Protein AF-0000000080277873 (afdb_homodimer)

Organism: Amycolatopsis orientalis (NCBI:txid31958)

Structure (mmCIF, N/CA/C/O backbone):
data_AF-0000000080277873-model_v1
#
loop_
_entity.id
_entity.type
_entity.pdbx_description
1 polymer 'TetR family transcriptional regulator'
#
loop_
_atom_site.group_PDB
_atom_site.id
_atom_site.type_symbol
_atom_site.label_atom_id
_atom_site.label_alt_id
_atom_site.label_comp_id
_atom_site.label_asym_id
_atom_site.label_entity_id
_atom_site.label_seq_id
_atom_site.pdbx_PDB_ins_code
_atom_site.Cartn_x
_atom_site.Cartn_y
_atom_site.Cartn_z
_atom_site.occupancy
_atom_site.B_iso_or_equiv
_atom_site.auth_seq_id
_atom_site.auth_comp_id
_atom_site.auth_asym_id
_atom_site.auth_atom_id
_atom_site.pdbx_PDB_model_num
ATOM 1 N N . MET A 1 1 ? 11.258 -14.648 -28.703 1 49.84 1 MET A N 1
ATOM 2 C CA . MET A 1 1 ? 12.133 -15.625 -28.062 1 49.84 1 MET A CA 1
ATOM 3 C C . MET A 1 1 ? 13.312 -15.969 -28.969 1 49.84 1 MET A C 1
ATOM 5 O O . MET A 1 1 ? 13.133 -16.203 -30.156 1 49.84 1 MET A O 1
ATOM 9 N N . THR A 1 2 ? 14.406 -15.578 -28.469 1 52.94 2 THR A N 1
ATOM 10 C CA . THR A 1 2 ? 15.547 -15.867 -29.344 1 52.94 2 THR A CA 1
ATOM 11 C C . THR A 1 2 ? 15.602 -17.359 -29.688 1 52.94 2 THR A C 1
ATOM 13 O O . THR A 1 2 ? 15.039 -18.188 -28.953 1 52.94 2 THR A O 1
ATOM 16 N N . ALA A 1 3 ? 15.961 -17.734 -30.797 1 58.53 3 ALA A N 1
ATOM 17 C CA . ALA A 1 3 ? 16.141 -19.078 -31.359 1 58.53 3 ALA A CA 1
ATOM 18 C C . ALA A 1 3 ? 16.703 -20.031 -30.312 1 58.53 3 ALA A C 1
ATOM 20 O O . ALA A 1 3 ? 16.281 -21.188 -30.25 1 58.53 3 ALA A O 1
ATOM 21 N N . ALA A 1 4 ? 17.625 -19.688 -29.641 1 56.22 4 ALA A N 1
ATOM 22 C CA . ALA A 1 4 ? 18.297 -20.562 -28.688 1 56.22 4 ALA A CA 1
ATOM 23 C C . ALA A 1 4 ? 17.344 -21.016 -27.578 1 56.22 4 ALA A C 1
ATOM 25 O O . ALA A 1 4 ? 17.469 -22.125 -27.047 1 56.22 4 ALA A O 1
ATOM 26 N N . ALA A 1 5 ? 16.203 -20.266 -27.281 1 61.97 5 ALA A N 1
ATOM 27 C CA . ALA A 1 5 ? 15.266 -20.641 -26.219 1 61.97 5 ALA A CA 1
ATOM 28 C C . ALA A 1 5 ? 14.352 -21.781 -26.672 1 61.97 5 ALA A C 1
ATOM 30 O O . ALA A 1 5 ? 13.625 -22.359 -25.859 1 61.97 5 ALA A O 1
ATOM 31 N N . THR A 1 6 ? 14.672 -22.219 -27.953 1 75.81 6 THR A N 1
ATOM 32 C CA . THR A 1 6 ? 13.719 -23.188 -28.453 1 75.81 6 THR A CA 1
ATOM 33 C C . THR A 1 6 ? 14.234 -24.609 -28.25 1 75.81 6 THR A C 1
ATOM 35 O O . THR A 1 6 ? 13.484 -25.578 -28.391 1 75.81 6 THR A O 1
ATOM 38 N N . THR A 1 7 ? 15.469 -24.719 -27.828 1 85.75 7 THR A N 1
ATOM 39 C CA . THR A 1 7 ? 15.984 -26.031 -27.469 1 85.75 7 THR A CA 1
ATOM 40 C C . THR A 1 7 ? 15.633 -26.391 -26.031 1 85.75 7 THR A C 1
ATOM 42 O O . THR A 1 7 ? 15.414 -25.5 -25.203 1 85.75 7 THR A O 1
ATOM 45 N N . PRO A 1 8 ? 15.484 -27.656 -25.75 1 88.44 8 PRO A N 1
ATOM 46 C CA . PRO A 1 8 ? 15.195 -28.062 -24.375 1 88.44 8 PRO A CA 1
ATOM 47 C C . PRO A 1 8 ? 16.203 -27.5 -23.375 1 88.44 8 PRO A C 1
ATOM 49 O O . PRO A 1 8 ? 15.82 -27.094 -22.266 1 88.44 8 PRO A O 1
ATOM 52 N N . LYS A 1 9 ? 17.438 -27.562 -23.703 1 87.5 9 LYS A N 1
ATOM 53 C CA . LYS A 1 9 ? 18.484 -27 -22.844 1 87.5 9 LYS A CA 1
ATOM 54 C C . LYS A 1 9 ? 18.281 -25.5 -22.641 1 87.5 9 LYS A C 1
ATOM 56 O O . LYS A 1 9 ? 18.438 -25 -21.531 1 87.5 9 LYS A O 1
ATOM 61 N N . GLY A 1 10 ? 18.016 -24.828 -23.688 1 89 10 GLY A N 1
ATOM 62 C CA . GLY A 1 10 ? 17.766 -23.391 -23.625 1 89 10 GLY A CA 1
ATOM 63 C C . GLY A 1 10 ? 16.578 -23.016 -22.766 1 89 10 GLY A C 1
ATOM 64 O O . GLY A 1 10 ? 16.641 -22.062 -22 1 89 10 GLY A O 1
ATOM 65 N N . GLU A 1 11 ? 15.578 -23.844 -22.938 1 90.5 11 GLU A N 1
ATOM 66 C CA . GLU A 1 11 ? 14.375 -23.625 -22.141 1 90.5 11 GLU A CA 1
ATOM 67 C C . GLU A 1 11 ? 14.656 -23.812 -20.656 1 90.5 11 GLU A C 1
ATOM 69 O O . GLU A 1 11 ? 14.125 -23.094 -19.812 1 90.5 11 GLU A O 1
ATOM 74 N N . ARG A 1 12 ? 15.422 -24.75 -20.375 1 92.81 12 ARG A N 1
ATOM 75 C CA . ARG A 1 12 ? 15.797 -25.016 -18.984 1 92.81 12 ARG A CA 1
ATOM 76 C C . ARG A 1 12 ? 16.594 -23.859 -18.391 1 92.81 12 ARG A C 1
ATOM 78 O O . ARG A 1 12 ? 16.328 -23.438 -17.266 1 92.81 12 ARG A O 1
ATOM 85 N N . ARG A 1 13 ? 17.5 -23.328 -19.172 1 93.56 13 ARG A N 1
ATOM 86 C CA . ARG A 1 13 ? 18.328 -22.219 -18.719 1 93.56 13 ARG A CA 1
ATOM 87 C C . ARG A 1 13 ? 17.484 -20.953 -18.5 1 93.56 13 ARG A C 1
ATOM 89 O O . ARG A 1 13 ? 17.672 -20.25 -17.516 1 93.56 13 ARG A O 1
ATOM 96 N N . ARG A 1 14 ? 16.656 -20.734 -19.438 1 96.62 14 ARG A N 1
ATOM 97 C CA . ARG A 1 14 ? 15.766 -19.594 -19.297 1 96.62 14 ARG A CA 1
ATOM 98 C C . ARG A 1 14 ? 14.906 -19.734 -18.047 1 96.62 14 ARG A C 1
ATOM 100 O O . ARG A 1 14 ? 14.711 -18.75 -17.312 1 96.62 14 ARG A O 1
ATOM 107 N N . ALA A 1 15 ? 14.43 -20.953 -17.812 1 96.94 15 ALA A N 1
ATOM 108 C CA . ALA A 1 15 ? 13.594 -21.203 -16.641 1 96.94 15 ALA A CA 1
ATOM 109 C C . ALA A 1 15 ? 14.375 -20.984 -15.352 1 96.94 15 ALA A C 1
ATOM 111 O O . ALA A 1 15 ? 13.828 -20.484 -14.367 1 96.94 15 ALA A O 1
ATOM 112 N N . GLU A 1 16 ? 15.602 -21.359 -15.328 1 97.44 16 GLU A N 1
ATOM 113 C CA . GLU A 1 16 ? 16.453 -21.156 -14.164 1 97.44 16 GLU A CA 1
ATOM 114 C C . GLU A 1 16 ? 16.609 -19.656 -13.867 1 97.44 16 GLU A C 1
ATOM 116 O O . GLU A 1 16 ? 16.578 -19.25 -12.703 1 97.44 16 GLU A O 1
ATOM 121 N N . LEU A 1 17 ? 16.75 -18.859 -14.914 1 98.12 17 LEU A N 1
ATOM 122 C CA . LEU A 1 17 ? 16.875 -17.406 -14.75 1 98.12 17 LEU A CA 1
ATOM 123 C C . LEU A 1 17 ? 15.578 -16.812 -14.219 1 98.12 17 LEU A C 1
ATOM 125 O O . LEU A 1 17 ? 15.602 -15.969 -13.32 1 98.12 17 LEU A O 1
ATOM 129 N N . VAL A 1 18 ? 14.477 -17.281 -14.727 1 98.5 18 VAL A N 1
ATOM 130 C CA . VAL A 1 18 ? 13.172 -16.797 -14.305 1 98.5 18 VAL A CA 1
ATOM 131 C C . VAL A 1 18 ? 12.938 -17.141 -12.836 1 98.5 18 VAL A C 1
ATOM 133 O O . VAL A 1 18 ? 12.484 -16.312 -12.055 1 98.5 18 VAL A O 1
ATOM 136 N N . GLU A 1 19 ? 13.281 -18.344 -12.438 1 98.44 19 GLU A N 1
ATOM 137 C CA . GLU A 1 19 ? 13.125 -18.781 -11.055 1 98.44 19 GLU A CA 1
ATOM 138 C C . GLU A 1 19 ? 13.992 -17.953 -10.117 1 98.44 19 GLU A C 1
ATOM 140 O O . GLU A 1 19 ? 13.555 -17.578 -9.023 1 98.44 19 GLU A O 1
ATOM 145 N N . ALA A 1 20 ? 15.172 -17.719 -10.539 1 98.69 20 ALA A N 1
ATOM 146 C CA . ALA A 1 20 ? 16.078 -16.875 -9.758 1 98.69 20 ALA A CA 1
ATOM 147 C C . ALA A 1 20 ? 15.531 -15.469 -9.594 1 98.69 20 ALA A C 1
ATOM 149 O O . ALA A 1 20 ? 15.523 -14.922 -8.484 1 98.69 20 ALA A O 1
ATOM 150 N N . ALA A 1 21 ? 15.078 -14.906 -10.695 1 98.75 21 ALA A N 1
ATOM 151 C CA . ALA A 1 21 ? 14.5 -13.562 -10.664 1 98.75 21 ALA A CA 1
ATOM 152 C C . ALA A 1 21 ? 13.273 -13.5 -9.766 1 98.75 21 ALA A C 1
ATOM 154 O O . ALA A 1 21 ? 13.102 -12.555 -8.992 1 98.75 21 ALA A O 1
ATOM 155 N N . ALA A 1 22 ? 12.445 -14.531 -9.844 1 98.5 22 ALA A N 1
ATOM 156 C CA . ALA A 1 22 ? 11.234 -14.602 -9.023 1 98.5 22 ALA A CA 1
ATOM 157 C C . ALA A 1 22 ? 11.578 -14.68 -7.543 1 98.5 22 ALA A C 1
ATOM 159 O O . ALA A 1 22 ? 10.922 -14.055 -6.711 1 98.5 22 ALA A O 1
ATOM 160 N N . SER A 1 23 ? 12.602 -15.438 -7.242 1 97.94 23 SER A N 1
ATOM 161 C CA . SER A 1 23 ? 13.047 -15.555 -5.855 1 97.94 23 SER A CA 1
ATOM 162 C C . SER A 1 23 ? 13.562 -14.219 -5.324 1 97.94 23 SER A C 1
ATOM 164 O O . SER A 1 23 ? 13.227 -13.82 -4.203 1 97.94 23 SER A O 1
ATOM 166 N N . LEU A 1 24 ? 14.336 -13.531 -6.125 1 98.25 24 LEU A N 1
ATOM 167 C CA . LEU A 1 24 ? 14.836 -12.219 -5.754 1 98.25 24 LEU A CA 1
ATOM 168 C C . LEU A 1 24 ? 13.688 -11.227 -5.57 1 98.25 24 LEU A C 1
ATOM 170 O O . LEU A 1 24 ? 13.688 -10.438 -4.621 1 98.25 24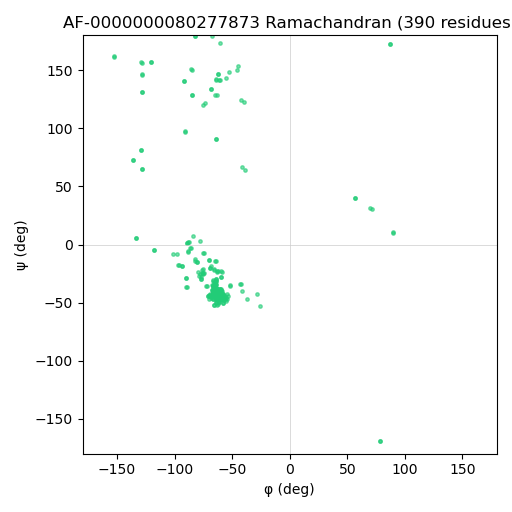 LEU A O 1
ATOM 174 N N . LEU A 1 25 ? 12.727 -11.297 -6.449 1 97.88 25 LEU A N 1
ATOM 175 C CA . LEU A 1 25 ? 11.539 -10.453 -6.363 1 97.88 25 LEU A CA 1
ATOM 176 C C . LEU A 1 25 ? 10.797 -10.688 -5.051 1 97.88 25 LEU A C 1
ATOM 178 O O . LEU A 1 25 ? 10.43 -9.727 -4.367 1 97.88 25 LEU A O 1
ATOM 182 N N . ALA A 1 26 ? 10.609 -11.891 -4.695 1 94.81 26 ALA A N 1
ATOM 183 C CA . ALA A 1 26 ? 9.883 -12.273 -3.486 1 94.81 26 ALA A CA 1
ATOM 184 C C . ALA A 1 26 ? 10.625 -11.82 -2.234 1 94.81 26 ALA A C 1
ATOM 186 O O . ALA A 1 26 ? 10.008 -11.43 -1.243 1 94.81 26 ALA A O 1
ATOM 187 N N . GLU A 1 27 ? 11.938 -11.797 -2.295 1 93.88 27 GLU A N 1
ATOM 188 C CA . GLU A 1 27 ? 12.773 -11.539 -1.125 1 93.88 27 GLU A CA 1
ATOM 189 C C . GLU A 1 27 ? 13.039 -10.039 -0.957 1 93.88 27 GLU A C 1
ATOM 191 O O . GLU A 1 27 ? 13.102 -9.539 0.167 1 93.88 27 GLU A O 1
ATOM 196 N N . GLY A 1 28 ? 13.188 -9.398 -2.121 1 93.75 28 GLY A N 1
ATOM 197 C CA . GLY A 1 28 ? 13.68 -8.039 -2.012 1 93.75 28 GLY A CA 1
ATOM 198 C C . GLY A 1 28 ? 12.898 -7.055 -2.865 1 93.75 28 GLY A C 1
ATOM 199 O O . GLY A 1 28 ? 13.242 -5.867 -2.924 1 93.75 28 GLY A O 1
ATOM 200 N N . GLY A 1 29 ? 11.898 -7.504 -3.449 1 95.75 29 GLY A N 1
ATOM 201 C CA . GLY A 1 29 ? 11.109 -6.609 -4.285 1 95.75 29 GLY A CA 1
ATOM 202 C C . GLY A 1 29 ? 11.742 -6.348 -5.641 1 95.75 29 GLY A C 1
ATOM 203 O O . GLY A 1 29 ? 12.719 -7.008 -6.012 1 95.75 29 GLY A O 1
ATOM 204 N N . PHE A 1 30 ? 11.219 -5.375 -6.402 1 96.81 30 PHE A N 1
ATOM 205 C CA . PHE A 1 30 ? 11.602 -5.109 -7.785 1 96.81 30 PHE A CA 1
ATOM 206 C C . PHE A 1 30 ? 13.047 -4.648 -7.871 1 96.81 30 PHE A C 1
ATOM 208 O O . PHE A 1 30 ? 13.75 -4.965 -8.836 1 96.81 30 PHE A O 1
ATOM 215 N N . ASP A 1 31 ? 13.492 -3.943 -6.844 1 94.19 31 ASP A N 1
ATOM 216 C CA . ASP A 1 31 ? 14.844 -3.393 -6.859 1 94.19 31 ASP A CA 1
ATOM 217 C C . ASP A 1 31 ? 15.891 -4.5 -6.758 1 94.19 31 ASP A C 1
ATOM 219 O O . ASP A 1 31 ? 17.047 -4.301 -7.117 1 94.19 31 ASP A O 1
ATOM 223 N N . ALA A 1 32 ? 15.508 -5.641 -6.285 1 96.81 32 ALA A N 1
ATOM 224 C CA . ALA A 1 32 ? 16.438 -6.762 -6.125 1 96.81 32 ALA A CA 1
ATOM 225 C C . ALA A 1 32 ? 16.656 -7.484 -7.449 1 96.81 32 ALA A C 1
ATOM 227 O O . ALA A 1 32 ? 17.578 -8.281 -7.582 1 96.81 32 ALA A O 1
ATOM 228 N N . VAL A 1 33 ? 15.805 -7.238 -8.406 1 97.75 33 VAL A N 1
ATOM 229 C CA . VAL A 1 33 ? 15.883 -7.938 -9.688 1 97.75 33 VAL A CA 1
ATOM 230 C C . VAL A 1 33 ? 16.75 -7.141 -10.656 1 97.75 33 VAL A C 1
ATOM 232 O O . VAL A 1 33 ? 16.297 -6.18 -11.273 1 97.75 33 VAL A O 1
ATOM 235 N N . ARG A 1 34 ? 17.969 -7.551 -10.719 1 97.38 34 ARG A N 1
ATOM 236 C CA . ARG A 1 34 ? 18.969 -7.027 -11.641 1 97.38 34 ARG A CA 1
ATOM 237 C C . ARG A 1 34 ? 19.656 -8.156 -12.406 1 97.38 34 ARG A C 1
ATOM 239 O O . ARG A 1 34 ? 19.734 -9.281 -11.906 1 97.38 34 ARG A O 1
ATOM 246 N N . HIS A 1 35 ? 20.188 -7.766 -13.562 1 97.06 35 HIS A N 1
ATOM 247 C CA . HIS A 1 35 ? 20.812 -8.797 -14.383 1 97.06 35 HIS A CA 1
ATOM 248 C C . HIS A 1 35 ? 21.922 -9.516 -13.617 1 97.06 35 HIS A C 1
ATOM 250 O O . HIS A 1 35 ? 21.953 -10.742 -13.578 1 97.06 35 HIS A O 1
ATOM 256 N N . ARG A 1 36 ? 22.734 -8.766 -12.977 1 97.31 36 ARG A N 1
ATOM 257 C CA . ARG A 1 36 ? 23.859 -9.352 -12.258 1 97.31 36 ARG A CA 1
ATOM 258 C C . ARG A 1 36 ? 23.375 -10.227 -11.102 1 97.31 36 ARG A C 1
ATOM 260 O O . ARG A 1 36 ? 23.859 -11.352 -10.93 1 97.31 36 ARG A O 1
ATOM 267 N N . ALA A 1 37 ? 22.438 -9.766 -10.352 1 98.12 37 ALA A N 1
ATOM 268 C CA . ALA A 1 37 ? 21.922 -10.5 -9.195 1 98.12 37 ALA A CA 1
ATOM 269 C C . ALA A 1 37 ? 21.234 -11.781 -9.633 1 98.12 37 ALA A C 1
ATOM 271 O O . ALA A 1 37 ? 21.375 -12.828 -8.984 1 98.12 37 ALA A O 1
ATOM 272 N N . VAL A 1 38 ? 20.516 -11.727 -10.727 1 98.56 38 VAL A N 1
ATOM 273 C CA . VAL A 1 38 ? 19.766 -12.875 -11.227 1 98.56 38 VAL A CA 1
ATOM 274 C C . VAL A 1 38 ? 20.734 -13.953 -11.719 1 98.56 38 VAL A C 1
ATOM 276 O O . VAL A 1 38 ? 20.594 -15.125 -11.383 1 98.56 38 VAL A O 1
ATOM 279 N N . ALA A 1 39 ? 21.734 -13.523 -12.492 1 98 39 ALA A N 1
ATOM 280 C CA . ALA A 1 39 ? 22.734 -14.461 -12.992 1 98 39 ALA A CA 1
ATOM 281 C C . ALA A 1 39 ? 23.453 -15.164 -11.844 1 98 39 ALA A C 1
ATOM 283 O O . ALA A 1 39 ? 23.609 -16.391 -11.859 1 98 39 ALA A O 1
ATOM 284 N N . GLU A 1 40 ? 23.812 -14.344 -10.852 1 98.12 40 GLU A N 1
ATOM 285 C CA . GLU A 1 40 ? 24.5 -14.883 -9.68 1 98.12 40 GLU A CA 1
ATOM 286 C C . GLU A 1 40 ? 23.625 -15.891 -8.938 1 98.12 40 GLU A C 1
ATOM 288 O O . GLU A 1 40 ? 24.094 -16.984 -8.594 1 98.12 40 GLU A O 1
ATOM 293 N N . ARG A 1 41 ? 22.391 -15.609 -8.742 1 98 41 ARG A N 1
ATOM 294 C CA . ARG A 1 41 ? 21.469 -16.484 -8.039 1 98 41 ARG A CA 1
ATOM 295 C C . ARG A 1 41 ? 21.234 -17.781 -8.82 1 98 41 ARG A C 1
ATOM 297 O O . ARG A 1 41 ? 21.078 -18.844 -8.234 1 98 41 ARG A O 1
ATOM 304 N N . ALA A 1 42 ? 21.234 -17.672 -10.141 1 97.88 42 ALA A N 1
ATOM 305 C CA . ALA A 1 42 ? 20.984 -18.812 -11.016 1 97.88 42 ALA A CA 1
ATOM 306 C C . ALA A 1 42 ? 22.234 -19.641 -11.211 1 97.88 42 ALA A C 1
ATOM 308 O O . ALA A 1 42 ? 22.172 -20.766 -11.734 1 97.88 42 ALA A O 1
ATOM 309 N N . GLY A 1 43 ? 23.391 -19.094 -10.828 1 97.5 43 GLY A N 1
ATOM 310 C CA . GLY A 1 43 ? 24.641 -19.781 -11.078 1 97.5 43 GLY A CA 1
ATOM 311 C C . GLY A 1 43 ? 25.031 -19.797 -12.547 1 97.5 43 GLY A C 1
ATOM 312 O O . GLY A 1 43 ? 25.578 -20.781 -13.039 1 97.5 43 GLY A O 1
ATOM 313 N N . LEU A 1 44 ? 24.656 -18.797 -13.25 1 97.25 44 LEU A N 1
ATOM 314 C CA . LEU A 1 44 ? 24.906 -18.688 -14.688 1 97.25 44 LEU A CA 1
ATOM 315 C C . LEU A 1 44 ? 25.734 -17.438 -15 1 97.25 44 LEU A C 1
ATOM 317 O O . LEU A 1 44 ? 25.766 -16.5 -14.203 1 97.25 44 LEU A O 1
ATOM 321 N N . PRO A 1 45 ? 26.422 -17.438 -16.141 1 95.5 45 PRO A N 1
ATOM 322 C CA . PRO A 1 45 ? 27.141 -16.234 -16.562 1 95.5 45 PRO A CA 1
ATOM 323 C C . PRO A 1 45 ? 26.219 -15.039 -16.812 1 95.5 45 PRO A C 1
ATOM 325 O O . PRO A 1 45 ? 25.078 -15.219 -17.25 1 95.5 45 PRO A O 1
ATOM 328 N N . LEU A 1 46 ? 26.734 -13.789 -16.516 1 95 46 LEU A N 1
ATOM 329 C CA . LEU A 1 46 ? 25.984 -12.555 -16.719 1 95 46 LEU A CA 1
ATOM 330 C C . LEU A 1 46 ? 25.438 -12.477 -18.141 1 95 46 LEU A C 1
ATOM 332 O O . LEU A 1 46 ? 24.312 -12.008 -18.359 1 95 46 LEU A O 1
ATOM 336 N N . ALA A 1 47 ? 26.172 -12.984 -19.125 1 94.25 47 ALA A N 1
ATOM 337 C CA . ALA A 1 47 ? 25.812 -12.938 -20.531 1 94.25 47 ALA A CA 1
ATOM 338 C C . ALA A 1 47 ? 24.516 -13.719 -20.797 1 94.25 47 ALA A C 1
ATOM 340 O O . ALA A 1 47 ? 23.797 -13.438 -21.75 1 94.25 47 ALA A O 1
ATOM 341 N N . SER A 1 48 ? 24.234 -14.672 -19.891 1 94 48 SER A N 1
ATOM 342 C CA . SER A 1 48 ? 23.031 -15.492 -20.047 1 94 48 SER A CA 1
ATOM 343 C C . SER A 1 48 ? 21.766 -14.641 -19.953 1 94 48 SER A C 1
ATOM 345 O O . SER A 1 48 ? 20.812 -14.859 -20.688 1 94 48 SER A O 1
ATOM 347 N N . THR A 1 49 ? 21.688 -13.672 -19.016 1 94.31 49 THR A N 1
ATOM 348 C CA . THR A 1 49 ? 20.5 -12.852 -18.844 1 94.31 49 THR A CA 1
ATOM 349 C C . THR A 1 49 ? 20.219 -12.023 -20.094 1 94.31 49 THR A C 1
ATOM 351 O O . THR A 1 49 ? 19.078 -11.93 -20.547 1 94.31 49 THR A O 1
ATOM 354 N N . THR A 1 50 ? 21.297 -11.508 -20.672 1 91.25 50 THR A N 1
ATOM 355 C CA . THR A 1 50 ? 21.125 -10.656 -21.844 1 91.25 50 THR A CA 1
ATOM 356 C C . THR A 1 50 ? 20.859 -11.5 -23.094 1 91.25 50 THR A C 1
ATOM 358 O O . THR A 1 50 ? 20.281 -11.016 -24.062 1 91.25 50 THR A O 1
ATOM 361 N N . TYR A 1 51 ? 21.344 -12.719 -23 1 94.12 51 TYR A N 1
ATOM 362 C CA . TYR A 1 51 ? 21.109 -13.633 -24.109 1 94.12 51 TYR A CA 1
ATOM 363 C C . TYR A 1 51 ? 19.641 -14.047 -24.172 1 94.12 51 TYR A C 1
ATOM 365 O O . TYR A 1 51 ? 19.031 -14.008 -25.25 1 94.12 51 TYR A O 1
ATOM 373 N N . TYR A 1 52 ? 19.062 -14.367 -23.062 1 95.81 52 TYR A N 1
ATOM 374 C CA . TYR A 1 52 ? 17.734 -14.969 -23.047 1 95.81 52 TYR A CA 1
ATOM 375 C C . TYR A 1 52 ? 16.656 -13.898 -22.891 1 95.81 52 TYR A C 1
ATOM 377 O O . TYR A 1 52 ? 15.477 -14.156 -23.156 1 95.81 52 TYR A O 1
ATOM 385 N N . PHE A 1 53 ? 17 -12.688 -22.422 1 96.75 53 PHE A N 1
ATOM 386 C CA . PHE A 1 53 ? 16.047 -11.594 -22.234 1 96.75 53 PHE A CA 1
ATOM 387 C C . PHE A 1 53 ? 16.547 -10.328 -22.922 1 96.75 53 PHE A C 1
ATOM 389 O O . PHE A 1 53 ? 17.641 -9.852 -22.641 1 96.75 53 PHE A O 1
ATOM 396 N N . ASP A 1 54 ? 15.633 -9.758 -23.672 1 94.75 54 ASP A N 1
ATOM 397 C CA . ASP A 1 54 ? 15.984 -8.594 -24.484 1 94.75 54 ASP A CA 1
ATOM 398 C C . ASP A 1 54 ? 16.094 -7.34 -23.609 1 94.75 54 ASP A C 1
ATOM 400 O O . ASP A 1 54 ? 16.734 -6.363 -24.016 1 94.75 54 ASP A O 1
ATOM 404 N N . SER A 1 55 ? 15.398 -7.395 -22.484 1 96.25 55 SER A N 1
ATOM 405 C CA . SER A 1 55 ? 15.398 -6.254 -21.578 1 96.25 55 SER A CA 1
ATOM 406 C C . SER A 1 55 ? 15.156 -6.691 -20.141 1 96.25 55 SER A C 1
ATOM 408 O O . SER A 1 55 ? 14.688 -7.801 -19.891 1 96.25 55 SER A O 1
ATOM 410 N N . LEU A 1 56 ? 15.508 -5.816 -19.266 1 96.75 56 LEU A N 1
ATOM 411 C CA . LEU A 1 56 ? 15.219 -6.09 -17.859 1 96.75 56 LEU A CA 1
ATOM 412 C C . LEU A 1 56 ? 13.719 -6.16 -17.609 1 96.75 56 LEU A C 1
ATOM 414 O O . LEU A 1 56 ? 13.25 -6.941 -16.781 1 96.75 56 LEU A O 1
ATOM 418 N N . GLU A 1 57 ? 12.906 -5.41 -18.422 1 97.69 57 GLU A N 1
ATOM 419 C CA . GLU A 1 57 ? 11.453 -5.43 -18.297 1 97.69 57 GLU A CA 1
ATOM 420 C C . GLU A 1 57 ? 10.891 -6.805 -18.641 1 97.69 57 GLU A C 1
ATOM 422 O O . GLU A 1 57 ? 9.961 -7.285 -17.984 1 97.69 57 GLU A O 1
ATOM 427 N N . GLU A 1 58 ? 11.469 -7.375 -19.594 1 97.69 58 GLU A N 1
ATOM 428 C CA . GLU A 1 58 ? 11.039 -8.719 -19.953 1 97.69 58 GLU A CA 1
ATOM 429 C C . GLU A 1 58 ? 11.352 -9.719 -18.844 1 97.69 58 GLU A C 1
ATOM 431 O O . GLU A 1 58 ? 10.523 -10.578 -18.531 1 97.69 58 GLU A O 1
ATOM 436 N N . LEU A 1 59 ? 12.539 -9.602 -18.312 1 98 59 LEU A N 1
ATOM 437 C CA . LEU A 1 59 ? 12.945 -10.484 -17.219 1 98 59 LEU A CA 1
ATOM 438 C C . LEU A 1 59 ? 12.047 -10.289 -16 1 98 59 LEU A C 1
ATOM 440 O O . LEU A 1 59 ? 11.594 -11.266 -15.398 1 98 59 LEU A O 1
ATOM 444 N N . VAL A 1 60 ? 11.734 -9.07 -15.664 1 98.38 60 VAL A N 1
ATOM 445 C CA . VAL A 1 60 ? 10.867 -8.75 -14.539 1 98.38 60 VAL A CA 1
ATOM 446 C C . VAL A 1 60 ? 9.469 -9.297 -14.789 1 98.38 60 VAL A C 1
ATOM 448 O O . VAL A 1 60 ? 8.859 -9.883 -13.891 1 98.38 60 VAL A O 1
ATOM 451 N N . THR A 1 61 ? 8.953 -9.094 -15.977 1 98.62 61 THR A N 1
ATOM 452 C CA . THR A 1 61 ? 7.637 -9.602 -16.328 1 98.62 61 THR A CA 1
ATOM 453 C C . THR A 1 61 ? 7.566 -11.117 -16.125 1 98.62 61 THR A C 1
ATOM 455 O O . THR A 1 61 ? 6.621 -11.625 -15.523 1 98.62 61 THR A O 1
ATOM 458 N N . ALA A 1 62 ? 8.578 -11.781 -16.562 1 98.38 62 ALA A N 1
ATOM 459 C CA . ALA A 1 62 ? 8.633 -13.234 -16.406 1 98.38 62 ALA A CA 1
ATOM 460 C C . ALA A 1 62 ? 8.703 -13.633 -14.938 1 98.38 62 ALA A C 1
ATOM 462 O O . ALA A 1 62 ? 8.094 -14.625 -14.531 1 98.38 62 ALA A O 1
ATOM 463 N N . ALA A 1 63 ? 9.445 -12.906 -14.156 1 98.56 63 ALA A N 1
ATOM 464 C CA . ALA A 1 63 ? 9.578 -13.172 -12.727 1 98.56 63 ALA A CA 1
ATOM 465 C C . ALA A 1 63 ? 8.242 -13.008 -12.016 1 98.56 63 ALA A C 1
ATOM 467 O O . ALA A 1 63 ? 7.852 -13.859 -11.211 1 98.56 63 ALA A O 1
ATOM 468 N N . VAL A 1 64 ? 7.531 -11.93 -12.289 1 98.56 64 VAL A N 1
ATOM 469 C CA . VAL A 1 64 ? 6.23 -11.664 -11.688 1 98.56 64 VAL A CA 1
ATOM 470 C C . VAL A 1 64 ? 5.25 -12.773 -12.07 1 98.56 64 VAL A C 1
ATOM 472 O O . VAL A 1 64 ? 4.531 -13.289 -11.211 1 98.56 64 VAL A O 1
ATOM 475 N N . GLU A 1 65 ? 5.277 -13.102 -13.336 1 98.62 65 GLU A N 1
ATOM 476 C CA . GLU A 1 65 ? 4.383 -14.148 -13.82 1 98.62 65 GLU A CA 1
ATOM 477 C C . GLU A 1 65 ? 4.645 -15.477 -13.109 1 98.62 65 GLU A C 1
ATOM 479 O O . GLU A 1 65 ? 3.713 -16.141 -12.648 1 98.62 65 GLU A O 1
ATOM 484 N N . HIS A 1 66 ? 5.879 -15.805 -13.023 1 98.44 66 HIS A N 1
ATOM 485 C CA . HIS A 1 66 ? 6.262 -17.062 -12.375 1 98.44 66 HIS A CA 1
ATOM 486 C C . HIS A 1 66 ? 5.855 -17.062 -10.906 1 98.44 66 HIS A C 1
ATOM 488 O O . HIS A 1 66 ? 5.234 -18.016 -10.43 1 98.44 66 HIS A O 1
ATOM 494 N N . HIS A 1 67 ? 6.23 -16.031 -10.219 1 97.44 67 HIS A N 1
ATOM 495 C CA . HIS A 1 67 ? 5.922 -15.914 -8.805 1 97.44 67 HIS A CA 1
ATOM 496 C C . HIS A 1 67 ? 4.418 -15.992 -8.555 1 97.44 67 HIS A C 1
ATOM 498 O O . HIS A 1 67 ? 3.967 -16.734 -7.684 1 97.44 67 HIS A O 1
ATOM 504 N N . SER A 1 68 ? 3.615 -15.25 -9.312 1 97.44 68 SER A N 1
ATOM 505 C CA . SER A 1 68 ? 2.166 -15.188 -9.148 1 97.44 68 SER A CA 1
ATOM 506 C C . SER A 1 68 ? 1.514 -16.516 -9.508 1 97.44 68 SER A C 1
ATOM 508 O O . SER A 1 68 ? 0.587 -16.969 -8.82 1 97.44 68 SER A O 1
ATOM 510 N N . ASN A 1 69 ? 2.035 -17.141 -10.562 1 97.38 69 ASN A N 1
ATOM 511 C CA . ASN A 1 69 ? 1.489 -18.438 -10.961 1 97.38 69 ASN A CA 1
ATOM 512 C C . ASN A 1 69 ? 1.719 -19.5 -9.883 1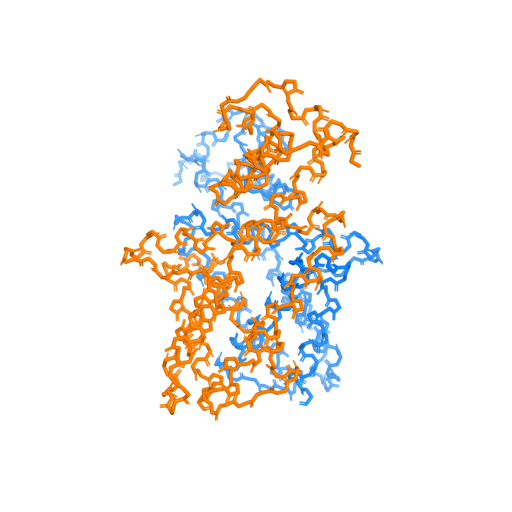 97.38 69 ASN A C 1
ATOM 514 O O . ASN A 1 69 ? 0.865 -20.359 -9.664 1 97.38 69 ASN A O 1
ATOM 518 N N . GLN A 1 70 ? 2.855 -19.438 -9.258 1 96.06 70 GLN A N 1
ATOM 519 C CA . GLN A 1 70 ? 3.117 -20.359 -8.156 1 96.06 70 GLN A CA 1
ATOM 520 C C . GLN A 1 70 ? 2.123 -20.141 -7.016 1 96.06 70 GLN A C 1
ATOM 522 O O . GLN A 1 70 ? 1.62 -21.109 -6.441 1 96.06 70 GLN A O 1
ATOM 527 N N . GLU A 1 71 ? 1.834 -18.953 -6.684 1 94.06 71 GLU A N 1
ATOM 528 C CA . GLU A 1 71 ? 0.874 -18.641 -5.629 1 94.06 71 GLU A CA 1
ATOM 529 C C . GLU A 1 71 ? -0.529 -19.109 -6.004 1 94.06 71 GLU A C 1
ATOM 531 O O . GLU A 1 71 ? -1.238 -19.688 -5.176 1 94.06 71 GLU A O 1
ATOM 536 N N . LEU A 1 72 ? -0.897 -18.875 -7.266 1 95.69 72 LEU A N 1
ATOM 537 C CA . LEU A 1 72 ? -2.209 -19.297 -7.742 1 95.69 72 LEU A CA 1
ATOM 538 C C . LEU A 1 72 ? -2.342 -20.812 -7.699 1 95.69 72 LEU A C 1
ATOM 540 O O . LEU A 1 72 ? -3.381 -21.344 -7.297 1 95.69 72 LEU A O 1
ATOM 544 N N . GLU A 1 73 ? -1.257 -21.453 -8.086 1 95.06 73 GLU A N 1
ATOM 545 C CA . GLU A 1 73 ? -1.261 -22.922 -8.07 1 95.06 73 GLU A CA 1
ATOM 546 C C . GLU A 1 73 ? -1.384 -23.453 -6.652 1 95.06 73 GLU A C 1
ATOM 548 O O . GLU A 1 73 ? -2.119 -24.422 -6.406 1 95.06 73 GLU A O 1
ATOM 553 N N . THR A 1 74 ? -0.686 -22.875 -5.785 1 91.44 74 THR A N 1
ATOM 554 C CA . THR A 1 74 ? -0.792 -23.25 -4.379 1 91.44 74 THR A CA 1
ATOM 555 C C . THR A 1 74 ? -2.225 -23.078 -3.883 1 91.44 74 THR A C 1
ATOM 557 O O . THR A 1 74 ? -2.744 -23.938 -3.17 1 91.44 74 THR A O 1
ATOM 560 N N . GLY A 1 75 ? -2.875 -21.984 -4.238 1 89.44 75 GLY A N 1
ATOM 561 C CA . GLY A 1 75 ? -4.262 -21.75 -3.871 1 89.44 75 GLY A CA 1
ATOM 562 C C . GLY A 1 75 ? -5.215 -22.781 -4.445 1 89.44 75 GLY A C 1
ATOM 563 O O . GLY A 1 75 ? -6.125 -23.25 -3.756 1 89.44 75 GLY A O 1
ATOM 564 N N . ARG A 1 76 ? -5 -23.156 -5.668 1 91.5 76 ARG A N 1
ATOM 565 C CA . ARG A 1 76 ? -5.832 -24.156 -6.316 1 91.5 76 ARG A CA 1
ATOM 566 C C . ARG A 1 76 ? -5.695 -25.516 -5.621 1 91.5 76 ARG A C 1
ATOM 568 O O . ARG A 1 76 ? -6.688 -26.219 -5.418 1 91.5 76 ARG A O 1
ATOM 575 N N . ASN A 1 77 ? -4.477 -25.812 -5.266 1 89.88 77 ASN A N 1
ATOM 576 C CA . ASN A 1 77 ? -4.238 -27.062 -4.551 1 89.88 77 ASN A CA 1
ATOM 577 C C . ASN A 1 77 ? -4.938 -27.078 -3.197 1 89.88 77 ASN A C 1
ATOM 579 O O . ASN A 1 77 ? -5.527 -28.078 -2.809 1 89.88 77 ASN A O 1
ATOM 583 N N . ARG A 1 78 ? -4.895 -26 -2.525 1 83.62 78 ARG A N 1
ATOM 584 C CA . ARG A 1 78 ? -5.566 -25.891 -1.233 1 83.62 78 ARG A CA 1
ATOM 585 C C . ARG A 1 78 ? -7.078 -26 -1.391 1 83.62 78 ARG A C 1
ATOM 587 O O . ARG A 1 78 ? -7.75 -26.609 -0.56 1 83.62 78 ARG A O 1
ATOM 594 N N . LEU A 1 79 ? -7.598 -25.391 -2.396 1 83.5 79 LEU A N 1
ATOM 595 C CA . LEU A 1 79 ? -9.023 -25.453 -2.691 1 83.5 79 LEU A CA 1
ATOM 596 C C . LEU A 1 79 ? -9.453 -26.891 -2.961 1 83.5 79 LEU A C 1
ATOM 598 O O . LEU A 1 79 ? -10.523 -27.328 -2.508 1 83.5 79 LEU A O 1
ATOM 602 N N . GLU A 1 80 ? -8.625 -27.594 -3.68 1 84.06 80 GLU A N 1
ATOM 603 C CA . GLU A 1 80 ? -8.938 -28.969 -4.02 1 84.06 80 GLU A CA 1
ATOM 604 C C . GLU A 1 80 ? -8.938 -29.859 -2.777 1 84.06 80 GLU A C 1
ATOM 606 O O . GLU A 1 80 ? -9.688 -30.844 -2.705 1 84.06 80 GLU A O 1
ATOM 611 N N . GLU A 1 81 ? -8.117 -29.469 -1.888 1 77.44 81 GLU A N 1
ATOM 612 C CA . GLU A 1 81 ? -8.039 -30.234 -0.65 1 77.44 81 GLU A CA 1
ATOM 613 C C . GLU A 1 81 ? -9.203 -29.922 0.277 1 77.44 81 GLU A C 1
ATOM 615 O O . GLU A 1 81 ? -9.484 -30.672 1.217 1 77.44 81 GLU A O 1
ATOM 620 N N . LEU A 1 82 ? -9.688 -28.688 0.094 1 70.12 82 LEU A N 1
ATOM 621 C CA . LEU A 1 82 ? -10.805 -28.25 0.92 1 70.12 82 LEU A CA 1
ATOM 622 C C . LEU A 1 82 ? -12.047 -29.094 0.64 1 70.12 82 LEU A C 1
ATOM 624 O O . LEU A 1 82 ? -12.438 -29.266 -0.517 1 70.12 82 LEU A O 1
ATOM 628 N N . ALA A 1 83 ? -12.234 -30.156 1.343 1 57.78 83 ALA A N 1
ATOM 629 C CA . ALA A 1 83 ? -13.508 -30.875 1.248 1 57.78 83 ALA A CA 1
ATOM 630 C C . ALA A 1 83 ? -14.68 -29.891 1.15 1 57.78 83 ALA A C 1
ATOM 632 O O . ALA A 1 83 ? -14.609 -28.781 1.673 1 57.78 83 ALA A O 1
ATOM 633 N N . THR A 1 84 ? -15.555 -29.984 0.027 1 56.47 84 THR A N 1
ATOM 634 C CA . THR A 1 84 ? -16.719 -29.156 -0.306 1 56.47 84 THR A CA 1
ATOM 635 C C . THR A 1 84 ? -17.312 -28.547 0.951 1 56.47 84 THR A C 1
ATOM 637 O O . THR A 1 84 ? -18.141 -27.625 0.865 1 56.47 84 THR A O 1
ATOM 640 N N . ARG A 1 85 ? -17.625 -29.391 1.994 1 54.97 85 ARG A N 1
ATOM 641 C CA . ARG A 1 85 ? -18.766 -29.047 2.838 1 54.97 85 ARG A CA 1
ATOM 642 C C . ARG A 1 85 ? -18.484 -27.781 3.637 1 54.97 85 ARG A C 1
ATOM 644 O O . ARG A 1 85 ? -17.344 -27.344 3.744 1 54.97 85 ARG A O 1
ATOM 651 N N . ASN A 1 86 ? -19.453 -27.281 4.504 1 56.78 86 ASN A N 1
ATOM 652 C CA . ASN A 1 86 ? -19.859 -26.219 5.43 1 56.78 86 ASN A CA 1
ATOM 653 C C . ASN A 1 86 ? -18.672 -25.734 6.27 1 56.78 86 ASN A C 1
ATOM 655 O O . ASN A 1 86 ? -18.594 -26.047 7.461 1 56.78 86 ASN A O 1
ATOM 659 N N . ARG A 1 87 ? -17.672 -25.141 5.473 1 68.5 87 ARG A N 1
ATOM 660 C CA . ARG A 1 87 ? -16.625 -24.641 6.371 1 68.5 87 ARG A CA 1
ATOM 661 C C . ARG A 1 87 ? -17.109 -23.375 7.098 1 68.5 87 ARG A C 1
ATOM 663 O O . ARG A 1 87 ? -17.922 -22.625 6.578 1 68.5 87 ARG A O 1
ATOM 670 N N . GLY A 1 88 ? -17.125 -23.375 8.289 1 78.31 88 GLY A N 1
ATOM 671 C CA . GLY A 1 88 ? -17.438 -22.219 9.102 1 78.31 88 GLY A CA 1
ATOM 672 C C . GLY A 1 88 ? -16.734 -20.953 8.641 1 78.31 88 GLY A C 1
ATOM 673 O O . GLY A 1 88 ? -15.852 -21.016 7.777 1 78.31 88 GLY A O 1
ATOM 674 N N . VAL A 1 89 ? -17.203 -19.844 8.797 1 84.12 89 VAL A N 1
ATOM 675 C CA . VAL A 1 89 ? -16.734 -18.516 8.43 1 84.12 89 VAL A CA 1
ATOM 676 C C . VAL A 1 89 ? -15.242 -18.391 8.727 1 84.12 89 VAL A C 1
ATOM 678 O O . VAL A 1 89 ? -14.484 -17.859 7.918 1 84.12 89 VAL A O 1
ATOM 681 N N . GLU A 1 90 ? -14.797 -19 9.719 1 87 90 GLU A N 1
ATOM 682 C CA . GLU A 1 90 ? -13.406 -18.875 10.133 1 87 90 GLU A CA 1
ATOM 683 C C . GLU A 1 90 ? -12.469 -19.547 9.141 1 87 90 GLU A C 1
ATOM 685 O O . GLU A 1 90 ? -11.438 -18.984 8.773 1 87 90 GLU A O 1
ATOM 690 N N . ALA A 1 91 ? -12.852 -20.703 8.727 1 85.81 91 ALA A N 1
ATOM 691 C CA . ALA A 1 91 ? -12.039 -21.438 7.758 1 85.81 91 ALA A CA 1
ATOM 692 C C . ALA A 1 91 ? -11.992 -20.703 6.418 1 85.81 91 ALA A C 1
ATOM 694 O O . ALA A 1 91 ? -10.953 -20.688 5.75 1 85.81 91 ALA A O 1
ATOM 695 N N . THR A 1 92 ? -13.109 -20.172 5.98 1 88.94 92 THR A N 1
ATOM 696 C CA . THR A 1 92 ? -13.172 -19.391 4.738 1 88.94 92 THR A CA 1
ATOM 697 C C . THR A 1 92 ? -12.281 -18.156 4.824 1 88.94 92 THR A C 1
ATOM 699 O O . THR A 1 92 ? -11.531 -17.859 3.891 1 88.94 92 THR A O 1
ATOM 702 N N . VAL A 1 93 ? -12.32 -17.469 5.969 1 93.56 93 VAL A N 1
ATOM 703 C CA . VAL A 1 93 ? -11.5 -16.281 6.199 1 93.56 93 VAL A CA 1
ATOM 704 C C . VAL A 1 93 ? -10.023 -16.641 6.098 1 93.56 93 VAL A C 1
ATOM 706 O O . VAL A 1 93 ? -9.258 -15.984 5.391 1 93.56 93 VAL A O 1
ATOM 709 N N . ASP A 1 94 ? -9.633 -17.734 6.711 1 90.75 94 ASP A N 1
ATOM 710 C CA . ASP A 1 94 ? -8.242 -18.172 6.695 1 90.75 94 ASP A CA 1
ATOM 711 C C . ASP A 1 94 ? -7.773 -18.469 5.273 1 90.75 94 ASP A C 1
ATOM 713 O O . ASP A 1 94 ? -6.668 -18.094 4.887 1 90.75 94 ASP A O 1
ATOM 717 N N . LEU A 1 95 ? -8.602 -19.109 4.531 1 90.06 95 LEU A N 1
ATOM 718 C CA . LEU A 1 95 ? -8.25 -19.484 3.166 1 90.06 95 LEU A CA 1
ATOM 719 C C . LEU A 1 95 ? -8.117 -18.25 2.279 1 90.06 95 LEU A C 1
ATOM 721 O O . LEU A 1 95 ? -7.18 -18.156 1.488 1 90.06 95 LEU A O 1
ATOM 725 N N . VAL A 1 96 ? -9.055 -17.344 2.406 1 94.5 96 VAL A N 1
ATOM 726 C CA . VAL A 1 96 ? -9.031 -16.125 1.621 1 94.5 96 VAL A CA 1
ATOM 727 C C . VAL A 1 96 ? -7.785 -15.312 1.966 1 94.5 96 VAL A C 1
ATOM 729 O O . VAL A 1 96 ? -7.082 -14.836 1.072 1 94.5 96 VAL A O 1
ATOM 732 N N . LEU A 1 97 ? -7.457 -15.211 3.244 1 96.25 97 LEU A N 1
ATOM 733 C CA . LEU A 1 97 ? -6.285 -14.445 3.664 1 96.25 97 LEU A CA 1
ATOM 734 C C . LEU A 1 97 ? -5.004 -15.117 3.188 1 96.25 97 LEU A C 1
ATOM 736 O O . LEU A 1 97 ? -4.039 -14.438 2.822 1 96.25 97 LEU A O 1
ATOM 740 N N . ASP A 1 98 ? -4.945 -16.438 3.146 1 92.94 98 ASP A N 1
ATOM 741 C CA . ASP A 1 98 ? -3.791 -17.156 2.605 1 92.94 98 ASP A CA 1
ATOM 742 C C . ASP A 1 98 ? -3.564 -16.797 1.138 1 92.94 98 ASP A C 1
ATOM 744 O O . ASP A 1 98 ? -2.422 -16.656 0.694 1 92.94 98 ASP A O 1
ATOM 748 N N . MET A 1 99 ? -4.672 -16.656 0.437 1 93.38 99 MET A N 1
ATOM 749 C CA . MET A 1 99 ? -4.578 -16.344 -0.986 1 93.38 99 MET A CA 1
ATOM 750 C C . MET A 1 99 ? -4.129 -14.898 -1.198 1 93.38 99 MET A C 1
ATOM 752 O O . MET A 1 99 ? -3.33 -14.617 -2.094 1 93.38 99 MET A O 1
ATOM 756 N N . LEU A 1 100 ? -4.582 -14.023 -0.305 1 96.19 100 LEU A N 1
ATOM 757 C CA . LEU A 1 100 ? -4.352 -12.602 -0.53 1 96.19 100 LEU A CA 1
ATOM 758 C C . LEU A 1 100 ? -3.037 -12.156 0.105 1 96.19 100 LEU A C 1
ATOM 760 O O . LEU A 1 100 ? -2.357 -11.273 -0.419 1 96.19 100 LEU A O 1
ATOM 764 N N . LEU A 1 101 ? -2.625 -12.828 1.191 1 96.81 101 LEU A N 1
ATOM 765 C CA . LEU A 1 101 ? -1.495 -12.32 1.967 1 96.81 101 LEU A CA 1
ATOM 766 C C . LEU A 1 101 ? -0.339 -13.32 1.949 1 96.81 101 LEU A C 1
ATOM 768 O O . LEU A 1 101 ? 0.764 -13 2.402 1 96.81 101 LEU A O 1
ATOM 772 N N . GLY A 1 102 ? -0.521 -14.492 1.361 1 92.88 102 GLY A N 1
ATOM 773 C CA . GLY A 1 102 ? 0.451 -15.57 1.472 1 92.88 102 GLY A CA 1
ATOM 774 C C . GLY A 1 102 ? 0.246 -16.438 2.701 1 92.88 102 GLY A C 1
ATOM 775 O O . GLY A 1 102 ? -0.588 -16.125 3.555 1 92.88 102 GLY A O 1
ATOM 776 N N . PRO A 1 103 ? 0.983 -17.484 2.76 1 90.69 103 PRO A N 1
ATOM 777 C CA . PRO A 1 103 ? 0.821 -18.406 3.883 1 90.69 103 PRO A CA 1
ATOM 778 C C . PRO A 1 103 ? 1.173 -17.766 5.227 1 90.69 103 PRO A C 1
ATOM 780 O O . PRO A 1 103 ? 2.107 -16.969 5.309 1 90.69 103 PRO A O 1
ATOM 783 N N . LEU A 1 104 ? 0.377 -18.125 6.223 1 92.31 104 LEU A N 1
ATOM 784 C CA . LEU A 1 104 ? 0.626 -17.656 7.578 1 92.31 104 LEU A CA 1
ATOM 785 C C . LEU A 1 104 ? 1.965 -18.172 8.094 1 92.31 104 LEU A C 1
ATOM 787 O O . LEU A 1 104 ? 2.285 -19.344 7.934 1 92.31 104 LEU A O 1
ATOM 791 N N . ARG A 1 105 ? 2.746 -17.234 8.586 1 93.5 105 ARG A N 1
ATOM 792 C CA . ARG A 1 105 ? 3.984 -17.625 9.242 1 93.5 105 ARG A CA 1
ATOM 793 C C . ARG A 1 105 ? 3.773 -17.812 10.75 1 93.5 105 ARG A C 1
ATOM 795 O O . ARG A 1 105 ? 3.047 -17.031 11.367 1 93.5 105 ARG A O 1
ATOM 802 N N . PRO A 1 106 ? 4.395 -18.828 11.336 1 92.12 106 PRO A N 1
ATOM 803 C CA . PRO A 1 106 ? 4.18 -19.141 12.75 1 92.12 106 PRO A CA 1
ATOM 804 C C . PRO A 1 106 ? 4.637 -18.016 13.68 1 92.12 106 PRO A C 1
ATOM 806 O O . PRO A 1 106 ? 3.988 -17.75 14.695 1 92.12 106 PRO A O 1
ATOM 809 N N . GLU A 1 107 ? 5.719 -17.391 13.352 1 95.5 107 GLU A N 1
ATOM 810 C CA . GLU A 1 107 ? 6.203 -16.281 14.164 1 95.5 107 GLU A CA 1
ATOM 811 C C . GLU A 1 107 ? 5.535 -14.969 13.758 1 95.5 107 GLU A C 1
ATOM 813 O O . GLU A 1 107 ? 5.613 -14.562 12.602 1 95.5 107 GLU A O 1
ATOM 818 N N . ARG A 1 108 ? 4.988 -14.258 14.734 1 93.56 108 ARG A N 1
ATOM 819 C CA . ARG A 1 108 ? 4.195 -13.062 14.508 1 93.56 108 ARG A CA 1
ATOM 820 C C . ARG A 1 108 ? 4.996 -12.008 13.75 1 93.56 108 ARG A C 1
ATOM 822 O O . ARG A 1 108 ? 4.508 -11.43 12.781 1 93.56 108 ARG A O 1
ATOM 829 N N . GLU A 1 109 ? 6.211 -11.758 14.164 1 94.56 109 GLU A N 1
ATOM 830 C CA . GLU A 1 109 ? 7.047 -10.734 13.547 1 94.56 109 GLU A CA 1
ATOM 831 C C . GLU A 1 109 ? 7.402 -11.109 12.109 1 94.56 109 GLU A C 1
ATOM 833 O O . GLU A 1 109 ? 7.438 -10.25 11.227 1 94.56 109 GLU A O 1
ATOM 838 N N . ALA A 1 110 ? 7.648 -12.422 11.953 1 95.5 110 ALA A N 1
ATOM 839 C CA . ALA A 1 110 ? 7.965 -12.906 10.609 1 95.5 110 ALA A CA 1
ATOM 840 C C . ALA A 1 110 ? 6.762 -12.773 9.68 1 95.5 110 ALA A C 1
ATOM 842 O O . ALA A 1 110 ? 6.918 -12.461 8.492 1 95.5 110 ALA A O 1
ATOM 843 N N . ASP A 1 111 ? 5.578 -12.984 10.227 1 96.94 111 ASP A N 1
ATOM 844 C CA . ASP A 1 111 ? 4.367 -12.859 9.422 1 96.94 111 ASP A CA 1
ATOM 845 C C . ASP A 1 111 ? 4.113 -11.398 9.047 1 96.94 111 ASP A C 1
ATOM 847 O O . ASP A 1 111 ? 3.787 -11.102 7.891 1 96.94 111 ASP A O 1
ATOM 851 N N . ALA A 1 112 ? 4.297 -10.539 10 1 96.69 112 ALA A N 1
ATOM 852 C CA . ALA A 1 112 ? 4.113 -9.109 9.75 1 96.69 112 ALA A CA 1
ATOM 853 C C . ALA A 1 112 ? 5.082 -8.617 8.68 1 96.69 112 ALA A C 1
ATOM 855 O O . ALA A 1 112 ? 4.703 -7.852 7.789 1 96.69 112 ALA A O 1
ATOM 856 N N . GLU A 1 113 ? 6.301 -9.102 8.758 1 95.69 113 GLU A N 1
ATOM 857 C CA . GLU A 1 113 ? 7.32 -8.719 7.785 1 95.69 113 GLU A CA 1
ATOM 858 C C . GLU A 1 113 ? 6.977 -9.227 6.391 1 95.69 113 GLU A C 1
ATOM 860 O O . GLU A 1 113 ? 7.148 -8.516 5.402 1 95.69 113 GLU A O 1
ATOM 865 N N . ALA A 1 114 ? 6.523 -10.445 6.352 1 95.75 114 ALA A N 1
ATOM 866 C CA . ALA A 1 114 ? 6.156 -11.031 5.066 1 95.75 114 ALA A CA 1
ATOM 867 C C . ALA A 1 114 ? 5.008 -10.258 4.418 1 95.75 114 ALA A C 1
ATOM 869 O O . ALA A 1 114 ? 5.027 -10.008 3.213 1 95.75 114 ALA A O 1
ATOM 870 N N . VAL A 1 115 ? 4.016 -9.859 5.207 1 97.5 115 VAL A N 1
ATOM 871 C CA . VAL A 1 115 ? 2.877 -9.094 4.715 1 97.5 115 VAL A CA 1
ATOM 872 C C . VAL A 1 115 ? 3.344 -7.715 4.25 1 97.5 115 VAL A C 1
ATOM 874 O O . VAL A 1 115 ? 2.965 -7.258 3.17 1 97.5 115 VAL A O 1
ATOM 877 N N . LEU A 1 116 ? 4.184 -7.121 5.012 1 97.12 116 LEU A N 1
ATOM 878 C CA . LEU A 1 116 ? 4.711 -5.805 4.664 1 97.12 116 LEU A CA 1
ATOM 879 C C . LEU A 1 116 ? 5.473 -5.855 3.344 1 97.12 116 LEU A C 1
ATOM 881 O O . LEU A 1 116 ? 5.238 -5.027 2.457 1 97.12 116 LEU A O 1
ATOM 885 N N . LEU A 1 117 ? 6.359 -6.805 3.219 1 95.75 117 LEU A N 1
ATOM 886 C CA . LEU A 1 117 ? 7.141 -6.961 1.998 1 95.75 117 LEU A CA 1
ATOM 887 C C . LEU A 1 117 ? 6.23 -7.168 0.792 1 95.75 117 LEU A C 1
ATOM 889 O O . LEU A 1 117 ? 6.473 -6.609 -0.279 1 95.75 117 LEU A O 1
ATOM 893 N N . ARG A 1 118 ? 5.223 -7.965 0.958 1 96.62 118 ARG A N 1
ATOM 894 C CA . ARG A 1 118 ? 4.273 -8.234 -0.116 1 96.62 118 ARG A CA 1
ATOM 895 C C . ARG A 1 118 ? 3.592 -6.949 -0.578 1 96.62 118 ARG A C 1
ATOM 897 O O . ARG A 1 118 ? 3.516 -6.676 -1.777 1 96.62 118 ARG A O 1
ATOM 904 N N . TYR A 1 119 ? 3.18 -6.113 0.351 1 97.62 119 TYR A N 1
ATOM 905 C CA . TYR A 1 119 ? 2.449 -4.906 -0.024 1 97.62 119 TYR A CA 1
ATOM 906 C C . TYR A 1 119 ? 3.396 -3.842 -0.563 1 97.62 119 TYR A C 1
ATOM 908 O O . TYR A 1 119 ? 3.014 -3.037 -1.417 1 97.62 119 TYR A O 1
ATOM 916 N N . GLU A 1 120 ? 4.652 -3.826 -0.109 1 96.12 120 GLU A N 1
ATOM 917 C CA . GLU A 1 120 ? 5.652 -2.973 -0.745 1 96.12 120 GLU A CA 1
ATOM 918 C C . GLU A 1 120 ? 5.824 -3.328 -2.219 1 96.12 120 GLU A C 1
ATOM 920 O O . GLU A 1 120 ? 5.848 -2.445 -3.078 1 96.12 120 GLU A O 1
ATOM 925 N N . ARG A 1 121 ? 5.934 -4.598 -2.438 1 95.44 121 ARG A N 1
ATOM 926 C CA . ARG A 1 121 ? 6.074 -5.07 -3.811 1 95.44 121 ARG A CA 1
ATOM 927 C C . ARG A 1 121 ? 4.824 -4.754 -4.629 1 95.44 121 ARG A C 1
ATOM 929 O O . ARG A 1 121 ? 4.922 -4.258 -5.75 1 95.44 121 ARG A O 1
ATOM 936 N N . LEU A 1 122 ? 3.646 -5.016 -4.07 1 96.12 122 LEU A N 1
ATOM 937 C CA . LEU A 1 122 ? 2.381 -4.84 -4.777 1 96.12 122 LEU A CA 1
ATOM 938 C C . LEU A 1 122 ? 2.15 -3.375 -5.129 1 96.12 122 LEU A C 1
ATOM 940 O O . LEU A 1 122 ? 1.82 -3.051 -6.27 1 96.12 122 LEU A O 1
ATOM 944 N N . VAL A 1 123 ? 2.395 -2.49 -4.168 1 96.62 123 VAL A N 1
ATOM 945 C CA . VAL A 1 123 ? 2.252 -1.063 -4.438 1 96.62 123 VAL A CA 1
ATOM 946 C C . VAL A 1 123 ? 3.285 -0.628 -5.477 1 96.62 123 VAL A C 1
ATOM 948 O O . VAL A 1 123 ? 2.99 0.187 -6.352 1 96.62 123 VAL A O 1
ATOM 951 N N . GLY A 1 124 ? 4.5 -1.252 -5.43 1 95.19 124 GLY A N 1
ATOM 952 C CA . GLY A 1 124 ? 5.574 -0.947 -6.359 1 95.19 124 GLY A CA 1
ATOM 953 C C . GLY A 1 124 ? 5.254 -1.333 -7.789 1 95.19 124 GLY A C 1
ATOM 954 O O . GLY A 1 124 ? 5.883 -0.837 -8.727 1 95.19 124 GLY A O 1
ATOM 955 N N . THR A 1 125 ? 4.305 -2.256 -7.961 1 96.88 125 THR A N 1
ATOM 956 C CA . THR A 1 125 ? 3.873 -2.658 -9.297 1 96.88 125 THR A CA 1
ATOM 957 C C . THR A 1 125 ? 3.318 -1.463 -10.062 1 96.88 125 THR A C 1
ATOM 959 O O . THR A 1 125 ? 3.467 -1.383 -11.289 1 96.88 125 THR A O 1
ATOM 962 N N . GLY A 1 126 ? 2.777 -0.493 -9.359 1 95.94 126 GLY A N 1
ATOM 963 C CA . GLY A 1 126 ? 2.172 0.685 -9.961 1 95.94 126 GLY A CA 1
ATOM 964 C C . GLY A 1 126 ? 3.164 1.545 -10.719 1 95.94 126 GLY A C 1
ATOM 965 O O . GLY A 1 126 ? 2.771 2.369 -11.547 1 95.94 126 GLY A O 1
ATOM 966 N N . ARG A 1 127 ? 4.453 1.334 -10.523 1 95.88 127 ARG A N 1
ATOM 967 C CA . ARG A 1 127 ? 5.5 2.123 -11.172 1 95.88 127 ARG A CA 1
ATOM 968 C C . ARG A 1 127 ? 5.898 1.513 -12.508 1 95.88 127 ARG A C 1
ATOM 970 O O . ARG A 1 127 ? 6.746 2.059 -13.219 1 95.88 127 ARG A O 1
ATOM 977 N N . ARG A 1 128 ? 5.215 0.415 -12.852 1 97.5 128 ARG A N 1
ATOM 978 C CA . ARG A 1 128 ? 5.676 -0.357 -14 1 97.5 128 ARG A CA 1
ATOM 979 C C . ARG A 1 128 ? 4.535 -0.617 -14.977 1 97.5 128 ARG A C 1
ATOM 981 O O . ARG A 1 128 ? 3.977 -1.715 -15.008 1 97.5 128 ARG A O 1
ATOM 988 N N . PRO A 1 129 ? 4.297 0.424 -15.781 1 96.19 129 PRO A N 1
ATOM 989 C CA . PRO A 1 129 ? 3.141 0.33 -16.672 1 96.19 129 PRO A CA 1
ATOM 990 C C . PRO A 1 129 ? 3.223 -0.864 -17.625 1 96.19 129 PRO A C 1
ATOM 992 O O . PRO A 1 129 ? 2.191 -1.396 -18.047 1 96.19 129 PRO A O 1
ATOM 995 N N . TYR A 1 130 ? 4.383 -1.354 -17.891 1 97.38 130 TYR A N 1
ATOM 996 C CA . TYR A 1 130 ? 4.551 -2.471 -18.812 1 97.38 130 TYR A CA 1
ATOM 997 C C . TYR A 1 130 ? 4.004 -3.762 -18.219 1 97.38 130 TYR A C 1
ATOM 999 O O . TYR A 1 130 ? 3.797 -4.746 -18.922 1 97.38 130 TYR A O 1
ATOM 1007 N N . LEU A 1 131 ? 3.715 -3.785 -16.922 1 98.38 131 LEU A N 1
ATOM 1008 C CA . LEU A 1 131 ? 3.199 -4.977 -16.25 1 98.38 131 LEU A CA 1
ATOM 1009 C C . LEU A 1 131 ? 1.677 -5.023 -16.328 1 98.38 131 LEU A C 1
ATOM 1011 O O . LEU A 1 131 ? 1.064 -6.031 -15.969 1 98.38 131 LEU A O 1
ATOM 1015 N N . ARG A 1 132 ? 1.002 -3.988 -16.844 1 97.81 132 ARG A N 1
ATOM 1016 C CA . ARG A 1 132 ? -0.445 -3.822 -16.75 1 97.81 132 ARG A CA 1
ATOM 1017 C C . ARG A 1 132 ? -1.171 -5.02 -17.359 1 97.81 132 ARG A C 1
ATOM 1019 O O . ARG A 1 132 ? -2.041 -5.613 -16.719 1 97.81 132 ARG A O 1
ATOM 1026 N N . PRO A 1 133 ? -0.855 -5.449 -18.562 1 98.12 133 PRO A N 1
ATOM 1027 C CA . PRO A 1 133 ? -1.589 -6.582 -19.125 1 98.12 133 PRO A CA 1
ATOM 1028 C C . PRO A 1 133 ? -1.449 -7.855 -18.297 1 98.12 133 PRO A C 1
ATOM 1030 O O . PRO A 1 133 ? -2.432 -8.57 -18.078 1 98.12 133 PRO A O 1
ATOM 1033 N N . LEU A 1 134 ? -0.269 -8.102 -17.828 1 98.5 134 LEU A N 1
ATOM 1034 C CA . LEU A 1 134 ? -0.026 -9.297 -17.016 1 98.5 134 LEU A CA 1
ATOM 1035 C C . LEU A 1 134 ? -0.785 -9.227 -15.695 1 98.5 134 LEU A C 1
ATOM 1037 O O . LEU A 1 134 ? -1.434 -10.203 -15.297 1 98.5 134 LEU A O 1
ATOM 1041 N N . MET A 1 135 ? -0.735 -8.102 -15.055 1 98.44 135 MET A N 1
ATOM 1042 C CA . MET A 1 135 ? -1.371 -7.953 -13.75 1 98.44 135 MET A CA 1
ATOM 1043 C C . MET A 1 135 ? -2.887 -8.086 -13.859 1 98.44 135 MET A C 1
ATOM 1045 O O . MET A 1 135 ? -3.535 -8.633 -12.969 1 98.44 135 MET A O 1
ATOM 1049 N N . ARG A 1 136 ? -3.453 -7.594 -14.914 1 97.38 136 ARG A N 1
ATOM 1050 C CA . ARG A 1 136 ? -4.887 -7.75 -15.133 1 97.38 136 ARG A CA 1
ATOM 1051 C C . ARG A 1 136 ? -5.262 -9.219 -15.289 1 97.38 136 ARG A C 1
ATOM 1053 O O . ARG A 1 136 ? -6.27 -9.672 -14.734 1 97.38 136 ARG A O 1
ATOM 1060 N N . THR A 1 137 ? -4.441 -9.898 -16.016 1 98.06 137 THR A N 1
ATOM 1061 C CA . THR A 1 137 ? -4.668 -11.328 -16.203 1 98.06 137 THR A CA 1
ATOM 1062 C C . THR A 1 137 ? -4.555 -12.07 -14.875 1 98.06 137 THR A C 1
ATOM 1064 O O . THR A 1 137 ? -5.418 -12.891 -14.539 1 98.06 137 THR A O 1
ATOM 1067 N N . LEU A 1 138 ? -3.494 -11.781 -14.141 1 97.81 138 LEU A N 1
ATOM 1068 C CA . LEU A 1 138 ? -3.252 -12.445 -12.867 1 97.81 138 LEU A CA 1
ATOM 1069 C C . LEU A 1 138 ? -4.352 -12.117 -11.859 1 97.81 138 LEU A C 1
ATOM 1071 O O . LEU A 1 138 ? -4.801 -12.992 -11.117 1 97.81 138 LEU A O 1
ATOM 1075 N N . SER A 1 139 ? -4.785 -10.875 -11.82 1 97.56 139 SER A N 1
ATOM 1076 C CA . SER A 1 139 ? -5.859 -10.461 -10.93 1 97.56 139 SER A CA 1
ATOM 1077 C C . SER A 1 139 ? -7.16 -11.188 -11.258 1 97.56 139 SER A C 1
ATOM 1079 O O . SER A 1 139 ? -7.883 -11.625 -10.359 1 97.56 139 SER A O 1
ATOM 1081 N N . ALA A 1 140 ? -7.453 -11.305 -12.555 1 97.06 140 ALA A N 1
ATOM 1082 C CA . ALA A 1 140 ? -8.648 -12.023 -12.984 1 97.06 140 ALA A CA 1
ATOM 1083 C C . ALA A 1 140 ? -8.617 -13.477 -12.523 1 97.06 140 ALA A C 1
ATOM 1085 O O . ALA A 1 140 ? -9.625 -14.016 -12.07 1 97.06 140 ALA A O 1
ATOM 1086 N N . GLN A 1 141 ? -7.492 -14.078 -12.648 1 97.31 141 GLN A N 1
ATOM 1087 C CA . GLN A 1 141 ? -7.332 -15.469 -12.219 1 97.31 141 GLN A CA 1
ATOM 1088 C C . GLN A 1 141 ? -7.5 -15.594 -10.703 1 97.31 141 GLN A C 1
ATOM 1090 O O . GLN A 1 141 ? -8.125 -16.547 -10.219 1 97.31 141 GLN A O 1
ATOM 1095 N N . LEU A 1 142 ? -6.902 -14.688 -9.984 1 97.19 142 LEU A N 1
ATOM 1096 C CA . LEU A 1 142 ? -7.051 -14.688 -8.531 1 97.19 142 LEU A CA 1
ATOM 1097 C C . LEU A 1 142 ? -8.516 -14.531 -8.133 1 97.19 142 LEU A C 1
ATOM 1099 O O . LEU A 1 142 ? -9.008 -15.25 -7.262 1 97.19 142 LEU A O 1
ATOM 1103 N N . TYR A 1 143 ? -9.219 -13.617 -8.789 1 97.06 143 TYR A N 1
ATOM 1104 C CA . TYR A 1 143 ? -10.617 -13.367 -8.484 1 97.06 143 TYR A CA 1
ATOM 1105 C C . TYR A 1 143 ? -11.469 -14.594 -8.805 1 97.06 143 TYR A C 1
ATOM 1107 O O . TYR A 1 143 ? -12.406 -14.914 -8.07 1 97.06 143 TYR A O 1
ATOM 1115 N N . GLU A 1 144 ? -11.133 -15.25 -9.883 1 96 144 GLU A N 1
ATOM 1116 C CA . GLU A 1 144 ? -11.828 -16.5 -10.211 1 96 144 GLU A CA 1
ATOM 1117 C C . GLU A 1 144 ? -11.633 -17.547 -9.117 1 96 144 GLU A C 1
ATOM 1119 O O . GLU A 1 144 ? -12.578 -18.219 -8.727 1 96 144 GLU A O 1
ATOM 1124 N N . LEU A 1 145 ? -10.445 -17.656 -8.664 1 95 145 LEU A N 1
ATOM 1125 C CA . LEU A 1 145 ? -10.133 -18.594 -7.605 1 95 145 LEU A CA 1
ATOM 1126 C C . LEU A 1 145 ? -10.867 -18.234 -6.32 1 95 145 LEU A C 1
ATOM 1128 O O . LEU A 1 145 ? -11.445 -19.109 -5.664 1 95 145 LEU A O 1
ATOM 1132 N N . LEU A 1 146 ? -10.875 -16.984 -5.934 1 96.12 146 LEU A N 1
ATOM 1133 C CA . LEU A 1 146 ? -11.57 -16.531 -4.734 1 96.12 146 LEU A CA 1
ATOM 1134 C C . LEU A 1 146 ? -13.07 -16.766 -4.855 1 96.12 146 LEU A C 1
ATOM 1136 O O . LEU A 1 146 ? -13.727 -17.141 -3.879 1 96.12 146 LEU A O 1
ATOM 1140 N N . HIS A 1 147 ? -13.602 -16.5 -6.055 1 94.88 147 HIS A N 1
ATOM 1141 C CA . HIS A 1 147 ? -15.008 -16.797 -6.305 1 94.88 147 HIS A CA 1
ATOM 1142 C C . HIS A 1 147 ? -15.336 -18.25 -6.004 1 94.88 147 HIS A C 1
ATOM 1144 O O . HIS A 1 147 ? -16.328 -18.547 -5.352 1 94.88 147 HIS A O 1
ATOM 1150 N N . GLU A 1 148 ? -14.508 -19.125 -6.492 1 91.75 148 GLU A N 1
ATOM 1151 C CA . GLU A 1 148 ? -14.703 -20.547 -6.273 1 91.75 148 GLU A CA 1
ATOM 1152 C C . GLU A 1 148 ? -14.586 -20.906 -4.793 1 91.75 148 GLU A C 1
ATOM 1154 O O . GLU A 1 148 ? -15.344 -21.734 -4.285 1 91.75 148 GLU A O 1
ATOM 1159 N N . ILE A 1 149 ? -13.68 -20.297 -4.09 1 89.81 149 ILE A N 1
ATOM 1160 C CA . ILE A 1 149 ? -13.492 -20.531 -2.662 1 89.81 149 ILE A CA 1
ATOM 1161 C C . ILE A 1 149 ? -14.758 -20.141 -1.903 1 89.81 149 ILE A C 1
ATOM 1163 O O . ILE A 1 149 ? -15.258 -20.906 -1.077 1 89.81 149 ILE A O 1
ATOM 1167 N N . PHE A 1 150 ? -15.281 -18.969 -2.197 1 92.31 150 PHE A N 1
ATOM 1168 C CA . PHE A 1 150 ? -16.5 -18.516 -1.528 1 92.31 150 PHE A CA 1
ATOM 1169 C C . PHE A 1 150 ? -17.672 -19.422 -1.862 1 92.31 150 PHE A C 1
ATOM 1171 O O . PHE A 1 150 ? -18.453 -19.781 -0.981 1 92.31 150 PHE A O 1
ATOM 1178 N N . ALA A 1 151 ? -17.812 -19.828 -3.133 1 90.44 151 ALA A N 1
ATOM 1179 C CA . ALA A 1 151 ? -18.891 -20.703 -3.559 1 90.44 151 ALA A CA 1
ATOM 1180 C C . ALA A 1 151 ? -18.828 -22.047 -2.846 1 90.44 151 ALA A C 1
ATOM 1182 O O . ALA A 1 151 ? -19.828 -22.531 -2.305 1 90.44 151 ALA A O 1
ATOM 1183 N N . ARG A 1 152 ? -17.688 -22.625 -2.738 1 87.44 152 ARG A N 1
ATOM 1184 C CA . ARG A 1 152 ? -17.5 -23.938 -2.148 1 87.44 152 ARG A CA 1
ATOM 1185 C C . ARG A 1 152 ? -17.594 -23.891 -0.627 1 87.44 152 ARG A C 1
ATOM 1187 O O . ARG A 1 152 ? -17.797 -24.906 0.03 1 87.44 152 ARG A O 1
ATOM 1194 N N . SER A 1 153 ? -17.391 -22.734 -0.107 1 85.12 153 SER A N 1
ATOM 1195 C CA . SER A 1 153 ? -17.5 -22.562 1.338 1 85.12 153 SER A CA 1
ATOM 1196 C C . SER A 1 153 ? -18.938 -22.281 1.757 1 85.12 153 SER A C 1
ATOM 1198 O O . SER A 1 153 ? -19.219 -22.031 2.934 1 85.12 153 SER A O 1
ATOM 1200 N N . GLY A 1 154 ? -19.875 -22.172 0.798 1 85.62 154 GLY A N 1
ATOM 1201 C CA . GLY A 1 154 ? -21.281 -21.984 1.092 1 85.62 154 GLY A CA 1
ATOM 1202 C C . GLY A 1 154 ? -21.688 -20.516 1.198 1 85.62 154 GLY A C 1
ATOM 1203 O O . GLY A 1 154 ? -22.75 -20.203 1.73 1 85.62 154 GLY A O 1
ATOM 1204 N N . THR A 1 155 ? -20.781 -19.609 0.798 1 87.75 155 THR A N 1
ATOM 1205 C CA . THR A 1 155 ? -21.047 -18.188 0.826 1 87.75 155 THR A CA 1
ATOM 1206 C C . THR A 1 155 ? -20.734 -17.547 -0.525 1 87.75 155 THR A C 1
ATOM 1208 O O . THR A 1 155 ? -19.844 -16.703 -0.627 1 87.75 155 THR A O 1
ATOM 1211 N N . PRO A 1 156 ? -21.516 -17.969 -1.475 1 91.44 15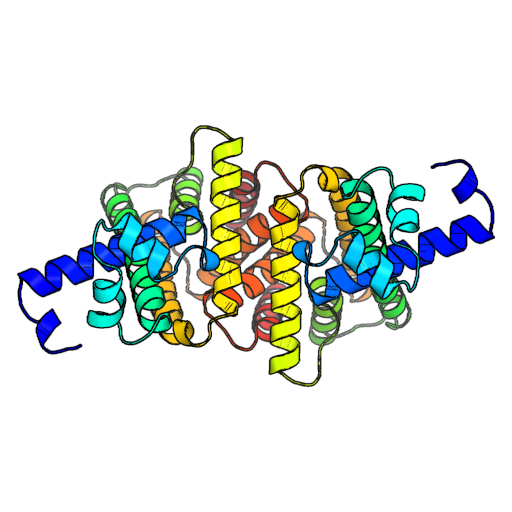6 PRO A N 1
ATOM 1212 C CA . PRO A 1 156 ? -21.234 -17.391 -2.793 1 91.44 156 PRO A CA 1
ATOM 1213 C C . PRO A 1 156 ? -21.406 -15.867 -2.812 1 91.44 156 PRO A C 1
ATOM 1215 O O . PRO A 1 156 ? -22.297 -15.336 -2.139 1 91.44 156 PRO A O 1
ATOM 1218 N N . VAL A 1 157 ? -20.531 -15.258 -3.531 1 94.19 157 VAL A N 1
ATOM 1219 C CA . VAL A 1 157 ? -20.562 -13.805 -3.676 1 94.19 157 VAL A CA 1
ATOM 1220 C C . VAL A 1 157 ? -20.516 -13.43 -5.156 1 94.19 157 VAL A C 1
ATOM 1222 O O . VAL A 1 157 ? -19.922 -14.133 -5.965 1 94.19 157 VAL A O 1
ATOM 1225 N N . ASP A 1 158 ? -21.203 -12.336 -5.508 1 95.69 158 ASP A N 1
ATOM 1226 C CA . ASP A 1 158 ? -21.109 -11.867 -6.883 1 95.69 158 ASP A CA 1
ATOM 1227 C C . ASP A 1 158 ? -19.844 -11.031 -7.094 1 95.69 158 ASP A C 1
ATOM 1229 O O . ASP A 1 158 ? -19.062 -10.836 -6.164 1 95.69 158 ASP A O 1
ATOM 1233 N N . SER A 1 159 ? -19.625 -10.555 -8.289 1 95.81 159 SER A N 1
ATOM 1234 C CA . SER A 1 159 ? -18.375 -9.891 -8.664 1 95.81 159 SER A CA 1
ATOM 1235 C C . SER A 1 159 ? -18.188 -8.602 -7.875 1 95.81 159 SER A C 1
ATOM 1237 O O . SER A 1 159 ? -17.078 -8.305 -7.418 1 95.81 159 SER A O 1
ATOM 1239 N N . ALA A 1 160 ? -19.234 -7.855 -7.711 1 95.19 160 ALA A N 1
ATOM 1240 C CA . ALA A 1 160 ? -19.141 -6.59 -6.988 1 95.19 160 ALA A CA 1
ATOM 1241 C C . ALA A 1 160 ? -18.797 -6.82 -5.52 1 95.19 160 ALA A C 1
ATOM 1243 O O . ALA A 1 160 ? -17.969 -6.109 -4.945 1 95.19 160 ALA A O 1
ATOM 1244 N N . GLU A 1 161 ? -19.438 -7.793 -4.984 1 96.5 161 GLU A N 1
ATOM 1245 C CA . GLU A 1 161 ? -19.188 -8.117 -3.584 1 96.5 161 GLU A CA 1
ATOM 1246 C C . GLU A 1 161 ? -17.766 -8.656 -3.393 1 96.5 161 GLU A C 1
ATOM 1248 O O . GLU A 1 161 ? -17.125 -8.367 -2.385 1 96.5 161 GLU A O 1
ATOM 1253 N N . LEU A 1 162 ? -17.266 -9.461 -4.301 1 97.25 162 LEU A N 1
ATOM 1254 C CA . LEU A 1 162 ? -15.898 -9.969 -4.215 1 97.25 162 LEU A CA 1
ATOM 1255 C C . LEU A 1 162 ? -14.891 -8.828 -4.246 1 97.25 162 LEU A C 1
ATOM 1257 O O . LEU A 1 162 ? -13.953 -8.797 -3.439 1 97.25 162 LEU A O 1
ATOM 1261 N N . GLU A 1 163 ? -15.125 -7.902 -5.164 1 97 163 GLU A N 1
ATOM 1262 C CA . GLU A 1 163 ? -14.258 -6.734 -5.254 1 97 163 GLU A CA 1
ATOM 1263 C C . 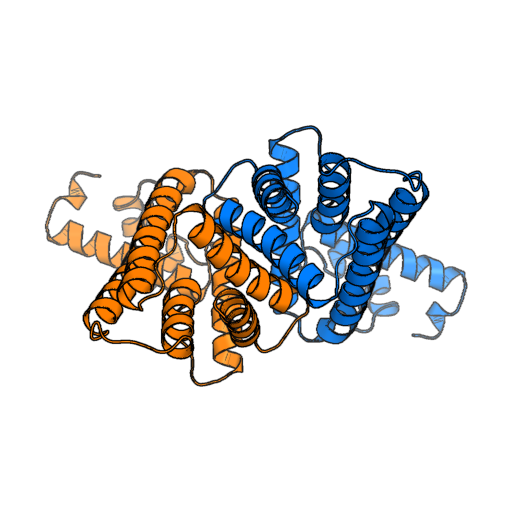GLU A 1 163 ? -14.25 -5.945 -3.947 1 97 163 GLU A C 1
ATOM 1265 O O . GLU A 1 163 ? -13.195 -5.496 -3.49 1 97 163 GLU A O 1
ATOM 1270 N N . ARG A 1 164 ? -15.391 -5.855 -3.4 1 97.62 164 ARG A N 1
ATOM 1271 C CA . ARG A 1 164 ? -15.531 -5.148 -2.131 1 97.62 164 ARG A CA 1
ATOM 1272 C C . ARG A 1 164 ? -14.781 -5.867 -1.016 1 97.62 164 ARG A C 1
ATOM 1274 O O . ARG A 1 164 ? -14.078 -5.234 -0.227 1 97.62 164 ARG A O 1
ATOM 1281 N N . LEU A 1 165 ? -14.938 -7.18 -0.947 1 97.94 165 LEU A N 1
ATOM 1282 C CA . LEU A 1 165 ? -14.297 -7.957 0.107 1 97.94 165 LEU A CA 1
ATOM 1283 C C . LEU A 1 165 ? -12.773 -7.91 -0.033 1 97.94 165 LEU A C 1
ATOM 1285 O O . LEU A 1 165 ? -12.062 -7.777 0.963 1 97.94 165 LEU A O 1
ATOM 1289 N N . VAL A 1 166 ? -12.258 -8.008 -1.232 1 98.31 166 VAL A N 1
ATOM 1290 C CA . VAL A 1 166 ? -10.82 -7.922 -1.479 1 98.31 166 VAL A CA 1
ATOM 1291 C C . VAL A 1 166 ? -10.305 -6.539 -1.09 1 98.31 166 VAL A C 1
ATOM 1293 O O . VAL A 1 166 ? -9.266 -6.418 -0.439 1 98.31 166 VAL A O 1
ATOM 1296 N N . ALA A 1 167 ? -11.055 -5.512 -1.458 1 98.5 167 ALA A N 1
ATOM 1297 C CA . ALA A 1 167 ? -10.688 -4.148 -1.089 1 98.5 167 ALA A CA 1
ATOM 1298 C C . ALA A 1 167 ? -10.656 -3.979 0.427 1 98.5 167 ALA A C 1
ATOM 1300 O O . ALA A 1 167 ? -9.773 -3.309 0.965 1 98.5 167 ALA A O 1
ATOM 1301 N N . LEU A 1 168 ? -11.594 -4.574 1.118 1 98.5 168 LEU A N 1
ATOM 1302 C CA . LEU A 1 168 ? -11.641 -4.484 2.574 1 98.5 168 LEU A C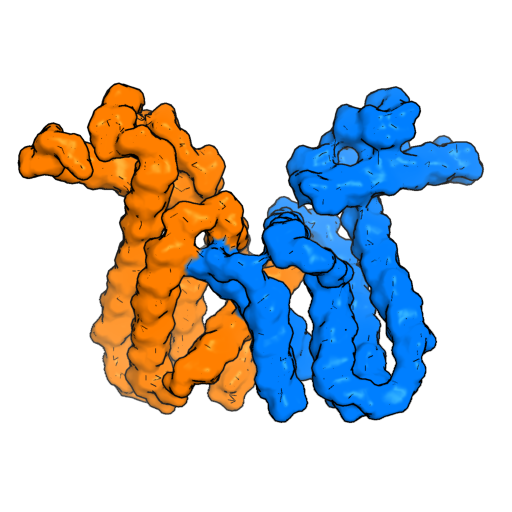A 1
ATOM 1303 C C . LEU A 1 168 ? -10.406 -5.125 3.199 1 98.5 168 LEU A C 1
ATOM 1305 O O . LEU A 1 168 ? -9.812 -4.566 4.121 1 98.5 168 LEU A O 1
ATOM 1309 N N . VAL A 1 169 ? -10.039 -6.258 2.662 1 98.5 169 VAL A N 1
ATOM 1310 C CA . VAL A 1 169 ? -8.867 -6.949 3.193 1 98.5 169 VAL A CA 1
ATOM 1311 C C . VAL A 1 169 ? -7.609 -6.117 2.93 1 98.5 169 VAL A C 1
ATOM 1313 O O . VAL A 1 169 ? -6.852 -5.816 3.855 1 98.5 169 VAL A O 1
ATOM 1316 N N . ASP A 1 170 ? -7.426 -5.734 1.672 1 98.44 170 ASP A N 1
ATOM 1317 C CA . ASP A 1 170 ? -6.25 -4.945 1.319 1 98.44 170 ASP A CA 1
ATOM 1318 C C . ASP A 1 170 ? -6.223 -3.623 2.084 1 98.44 170 ASP A C 1
ATOM 1320 O O . ASP A 1 170 ? -5.164 -3.182 2.537 1 98.44 170 ASP A O 1
ATOM 1324 N N . GLY A 1 171 ? -7.395 -3.006 2.213 1 98.56 171 GLY A N 1
ATOM 1325 C CA . GLY A 1 171 ? -7.48 -1.765 2.969 1 98.56 171 GLY A CA 1
ATOM 1326 C C . GLY A 1 171 ? -7.152 -1.938 4.438 1 98.56 171 GLY A C 1
ATOM 1327 O O . GLY A 1 171 ? -6.453 -1.11 5.027 1 98.56 171 GLY A O 1
ATOM 1328 N N . ALA A 1 172 ? -7.633 -3.02 5.039 1 98.56 172 ALA A N 1
ATOM 1329 C CA . ALA A 1 172 ? -7.348 -3.295 6.445 1 98.56 172 ALA A CA 1
ATOM 1330 C C . ALA A 1 172 ? -5.855 -3.506 6.668 1 98.56 172 ALA A C 1
ATOM 1332 O O . ALA A 1 172 ? -5.293 -3.031 7.66 1 98.56 172 ALA A O 1
ATOM 1333 N N . VAL A 1 173 ? -5.223 -4.215 5.766 1 98.56 173 VAL A N 1
ATOM 1334 C CA . VAL A 1 173 ? -3.785 -4.449 5.863 1 98.56 173 VAL A CA 1
ATOM 1335 C C . VAL A 1 173 ? -3.033 -3.125 5.746 1 98.56 173 VAL A C 1
ATOM 1337 O O . VAL A 1 173 ? -2.197 -2.801 6.59 1 98.56 173 VAL A O 1
ATOM 1340 N N . VAL A 1 174 ? -3.336 -2.34 4.75 1 98.19 174 VAL A N 1
ATOM 1341 C CA . VAL A 1 174 ? -2.631 -1.086 4.504 1 98.19 174 VAL A CA 1
ATOM 1342 C C . VAL A 1 174 ? -2.846 -0.133 5.68 1 98.19 174 VAL A C 1
ATOM 1344 O O . VAL A 1 174 ? -1.903 0.518 6.137 1 98.19 174 VAL A O 1
ATOM 1347 N N . ASN A 1 175 ? -4.109 -0.062 6.211 1 98 175 ASN A N 1
ATOM 1348 C CA . ASN A 1 175 ? -4.375 0.771 7.379 1 98 175 ASN A CA 1
ATOM 1349 C C . ASN A 1 175 ? -3.57 0.31 8.594 1 98 175 ASN A C 1
ATOM 1351 O O . ASN A 1 175 ? -3.066 1.134 9.359 1 98 175 ASN A O 1
ATOM 1355 N N . ALA A 1 176 ? -3.451 -0.988 8.734 1 98.25 176 ALA A N 1
ATOM 1356 C CA . ALA A 1 176 ? -2.625 -1.528 9.812 1 98.25 176 ALA A CA 1
ATOM 1357 C C . ALA A 1 176 ? -1.165 -1.121 9.641 1 98.25 176 ALA A C 1
ATOM 1359 O O . ALA A 1 176 ? -0.499 -0.752 10.609 1 98.25 176 ALA A O 1
ATOM 1360 N N . LEU A 1 177 ? -0.64 -1.188 8.422 1 97.69 177 LEU A N 1
ATOM 1361 C CA . LEU A 1 177 ? 0.734 -0.787 8.141 1 97.69 177 LEU A CA 1
ATOM 1362 C C . LEU A 1 177 ? 0.93 0.703 8.406 1 97.69 177 LEU A C 1
ATOM 1364 O O . LEU A 1 177 ? 1.943 1.108 8.977 1 97.69 177 LEU A O 1
ATOM 1368 N N . ILE A 1 178 ? -0.007 1.515 8.016 1 96.94 178 ILE A N 1
ATOM 1369 C CA . ILE A 1 178 ? 0.04 2.959 8.219 1 96.94 178 ILE A CA 1
ATOM 1370 C C . ILE A 1 178 ? 0.123 3.275 9.703 1 96.94 178 ILE A C 1
ATOM 1372 O O . ILE A 1 178 ? 0.87 4.168 10.117 1 96.94 178 ILE A O 1
ATOM 1376 N N . GLU A 1 179 ? -0.611 2.516 10.492 1 97.25 179 GLU A N 1
ATOM 1377 C CA . GLU A 1 179 ? -0.639 2.727 11.93 1 97.25 179 GLU A CA 1
ATOM 1378 C C . GLU A 1 179 ? 0.485 1.96 12.625 1 97.25 179 GLU A C 1
ATOM 1380 O O . GLU A 1 179 ? 0.573 1.952 13.852 1 97.25 179 GLU A O 1
ATOM 1385 N N . VAL A 1 180 ? 1.275 1.304 11.875 1 96.81 180 VAL A N 1
ATOM 1386 C CA . VAL A 1 180 ? 2.379 0.48 12.359 1 96.81 180 VAL A CA 1
ATOM 1387 C C . VAL A 1 180 ? 1.851 -0.575 13.328 1 96.81 180 VAL A C 1
ATOM 1389 O O . VAL A 1 180 ? 2.414 -0.771 14.414 1 96.81 180 VAL A O 1
ATOM 1392 N N . ASP A 1 181 ? 0.697 -1.102 12.961 1 95.25 181 ASP A N 1
ATOM 1393 C CA . ASP A 1 181 ? 0.131 -2.207 13.727 1 95.25 181 ASP A CA 1
ATOM 1394 C C . ASP A 1 181 ? 0.974 -3.471 13.57 1 95.25 181 ASP A C 1
ATOM 1396 O O . ASP A 1 181 ? 1.35 -3.84 12.461 1 95.25 181 ASP A O 1
ATOM 1400 N N . PRO A 1 182 ? 1.289 -4.172 14.648 1 93.69 182 PRO A N 1
ATOM 1401 C CA . PRO A 1 182 ? 2.182 -5.332 14.594 1 93.69 182 PRO A CA 1
ATOM 1402 C C . PRO A 1 182 ? 1.511 -6.566 13.992 1 93.69 182 PRO A C 1
ATOM 1404 O O . PRO A 1 182 ? 2.182 -7.559 13.703 1 93.69 182 PRO A O 1
ATOM 1407 N N . GLU A 1 183 ? 0.204 -6.504 13.742 1 96.56 183 GLU A N 1
ATOM 1408 C CA . GLU A 1 183 ? -0.494 -7.684 13.242 1 96.56 183 GLU A CA 1
ATOM 1409 C C . GLU A 1 183 ? -1.446 -7.32 12.109 1 96.56 183 GLU A C 1
ATOM 1411 O O . GLU A 1 183 ? -2.664 -7.449 12.25 1 96.56 183 GLU A O 1
ATOM 1416 N N . PRO A 1 184 ? -0.897 -7.012 10.953 1 98.06 184 PRO A N 1
ATOM 1417 C CA . PRO A 1 184 ? -1.746 -6.609 9.828 1 98.06 184 PRO A CA 1
ATOM 1418 C C . PRO A 1 184 ? -2.67 -7.73 9.359 1 98.06 184 PRO A C 1
ATOM 1420 O O . PRO A 1 184 ? -3.799 -7.473 8.938 1 98.06 184 PRO A O 1
ATOM 1423 N N . ARG A 1 185 ? -2.258 -8.977 9.469 1 98 185 ARG A N 1
ATOM 1424 C CA . ARG A 1 185 ? -3.096 -10.109 9.086 1 98 185 ARG A CA 1
ATOM 1425 C C . ARG A 1 185 ? -4.316 -10.219 9.992 1 98 185 ARG A C 1
ATOM 1427 O O . ARG A 1 185 ? -5.426 -10.477 9.523 1 98 185 ARG A O 1
ATOM 1434 N N . ALA A 1 186 ? -4.105 -10.031 11.266 1 97.56 186 ALA A N 1
ATOM 1435 C CA . ALA A 1 186 ? -5.215 -10.086 12.219 1 97.56 186 ALA A CA 1
ATOM 1436 C C . ALA A 1 186 ? -6.223 -8.969 11.945 1 97.56 186 ALA A C 1
ATOM 1438 O O . ALA A 1 186 ? -7.434 -9.172 12.094 1 97.56 186 ALA A O 1
ATOM 1439 N N . ALA A 1 187 ? -5.723 -7.816 11.586 1 97.69 187 ALA A N 1
ATOM 1440 C CA . ALA A 1 187 ? -6.605 -6.707 11.234 1 97.69 187 ALA A CA 1
ATOM 1441 C C . ALA A 1 187 ? -7.473 -7.055 10.031 1 97.69 187 ALA A C 1
ATOM 1443 O O . ALA A 1 187 ? -8.68 -6.785 10.023 1 97.69 187 ALA A O 1
ATOM 1444 N N . ALA A 1 188 ? -6.871 -7.656 9.039 1 98.38 188 ALA A N 1
ATOM 1445 C CA . ALA A 1 188 ? -7.594 -8.078 7.844 1 98.38 188 ALA A CA 1
ATOM 1446 C C . ALA A 1 188 ? -8.625 -9.156 8.18 1 98.38 188 ALA A C 1
ATOM 1448 O O . ALA A 1 188 ? -9.75 -9.133 7.676 1 98.38 188 ALA A O 1
ATOM 1449 N N . ALA A 1 189 ? -8.227 -10.055 9.055 1 97.56 189 ALA A N 1
ATOM 1450 C CA . ALA A 1 189 ? -9.125 -11.125 9.469 1 97.56 189 ALA A CA 1
ATOM 1451 C C . ALA A 1 189 ? -10.375 -10.57 10.156 1 97.56 189 ALA A C 1
ATOM 1453 O O . ALA A 1 189 ? -11.492 -10.992 9.852 1 97.56 189 ALA A O 1
ATOM 1454 N N . ARG A 1 190 ? -10.18 -9.633 11.039 1 97.06 190 ARG A N 1
ATOM 1455 C CA . ARG A 1 190 ? -11.297 -9.016 11.742 1 97.06 190 ARG A CA 1
ATOM 1456 C C . ARG A 1 190 ? -12.242 -8.32 10.773 1 97.06 190 ARG A C 1
ATOM 1458 O O . ARG A 1 190 ? -13.461 -8.438 10.891 1 97.06 190 ARG A O 1
ATOM 1465 N N . MET A 1 191 ? -11.664 -7.656 9.82 1 97.56 191 MET A N 1
ATOM 1466 C CA . MET A 1 191 ? -12.461 -6.922 8.844 1 97.56 191 MET A CA 1
ATOM 1467 C C . MET A 1 191 ? -13.273 -7.879 7.977 1 97.56 191 MET A C 1
ATOM 1469 O O . MET A 1 191 ? -14.469 -7.664 7.766 1 97.56 191 MET A O 1
ATOM 1473 N N . LEU A 1 192 ? -12.617 -8.906 7.496 1 97.31 192 LEU A N 1
ATOM 1474 C CA . LEU A 1 192 ? -13.281 -9.867 6.629 1 97.31 192 LEU A CA 1
ATOM 1475 C C . LEU A 1 192 ? -14.359 -10.641 7.391 1 97.31 192 LEU A C 1
ATOM 1477 O O . LEU A 1 192 ? -15.445 -10.875 6.871 1 97.31 192 LEU A O 1
ATOM 1481 N N . GLN A 1 193 ? -14.078 -11.016 8.617 1 95.81 193 GLN A N 1
ATOM 1482 C CA . GLN A 1 193 ? -15.047 -11.719 9.453 1 95.81 193 GLN A CA 1
ATOM 1483 C C . GLN A 1 193 ? -16.297 -10.867 9.672 1 95.81 193 GLN A C 1
ATOM 1485 O O . GLN A 1 193 ? -17.422 -11.359 9.57 1 95.81 193 GLN A O 1
ATOM 1490 N N . ALA A 1 194 ? -16.109 -9.648 9.945 1 95 194 ALA A N 1
ATOM 1491 C CA . ALA A 1 194 ? -17.219 -8.727 10.164 1 95 194 ALA A CA 1
ATOM 1492 C C . ALA A 1 194 ? -18.047 -8.57 8.898 1 95 194 ALA A C 1
ATOM 1494 O O . ALA A 1 194 ? -19.281 -8.422 8.969 1 95 194 ALA A O 1
ATOM 1495 N N . ALA A 1 195 ? -17.375 -8.625 7.73 1 94.56 195 ALA A N 1
ATOM 1496 C CA . ALA A 1 195 ? -18.062 -8.438 6.461 1 94.56 195 ALA A CA 1
ATOM 1497 C C . ALA A 1 195 ? -18.875 -9.672 6.086 1 94.56 195 ALA A C 1
ATOM 1499 O O . ALA A 1 195 ? -19.844 -9.586 5.332 1 94.56 195 ALA A O 1
ATOM 1500 N N . LEU A 1 196 ? -18.438 -10.836 6.621 1 91.75 196 LEU A N 1
ATOM 1501 C CA . LEU A 1 196 ? -19.094 -12.094 6.262 1 91.75 196 LEU A CA 1
ATOM 1502 C C . LEU A 1 196 ? -20.141 -12.484 7.305 1 91.75 196 LEU A C 1
ATOM 1504 O O . LEU A 1 196 ? -20.922 -13.414 7.094 1 91.75 196 LEU A O 1
ATOM 1508 N N . ALA A 1 197 ? -20.016 -11.867 8.492 1 82.19 197 ALA A N 1
ATOM 1509 C CA . ALA A 1 197 ? -21 -12.148 9.523 1 82.19 197 ALA A CA 1
ATOM 1510 C C . ALA A 1 197 ? -22.359 -11.531 9.18 1 82.19 197 ALA A C 1
ATOM 1512 O O . ALA A 1 197 ? -22.422 -10.523 8.477 1 82.19 197 ALA A O 1
ATOM 1513 N N . MET B 1 1 ? 15.18 17.891 24.188 1 52.38 1 MET B N 1
ATOM 1514 C CA . MET B 1 1 ? 15.492 19.062 23.359 1 52.38 1 MET B CA 1
ATOM 1515 C C . MET B 1 1 ? 16.75 19.75 23.859 1 52.38 1 MET B C 1
ATOM 1517 O O . MET B 1 1 ? 16.875 20.031 25.047 1 52.38 1 MET B O 1
ATOM 1521 N N . THR B 1 2 ? 17.719 19.641 23.016 1 57.16 2 THR B N 1
ATOM 1522 C CA . THR B 1 2 ? 18.922 20.297 23.5 1 57.16 2 THR B CA 1
ATOM 1523 C C . THR B 1 2 ? 18.609 21.75 23.906 1 57.16 2 THR B C 1
ATOM 1525 O O . THR B 1 2 ? 17.641 22.328 23.438 1 57.16 2 THR B O 1
ATOM 1528 N N . ALA B 1 3 ? 19.312 22.281 24.891 1 56.12 3 ALA B N 1
ATOM 1529 C CA . ALA B 1 3 ? 19.266 23.625 25.453 1 56.12 3 ALA B CA 1
ATOM 1530 C C . ALA B 1 3 ? 19.141 24.672 24.344 1 56.12 3 ALA B C 1
ATOM 1532 O O . ALA B 1 3 ? 18.406 25.656 24.484 1 56.12 3 ALA B O 1
ATOM 1533 N N . ALA B 1 4 ? 19.859 24.5 23.203 1 62.19 4 ALA B N 1
ATOM 1534 C CA . ALA B 1 4 ? 19.953 25.469 22.141 1 62.19 4 ALA B CA 1
ATOM 1535 C C . ALA B 1 4 ? 18.625 25.641 21.406 1 62.19 4 ALA B C 1
ATOM 1537 O O . ALA B 1 4 ? 18.344 26.703 20.844 1 62.19 4 ALA B O 1
ATOM 1538 N N . ALA B 1 5 ? 17.703 24.688 21.531 1 60.72 5 ALA B N 1
ATOM 1539 C CA . ALA B 1 5 ? 16.422 24.75 20.828 1 60.72 5 ALA B CA 1
ATOM 1540 C C . ALA B 1 5 ? 15.406 25.594 21.609 1 60.72 5 ALA B C 1
ATOM 1542 O O . ALA B 1 5 ? 14.32 25.891 21.094 1 60.72 5 ALA B O 1
ATOM 1543 N N . THR B 1 6 ? 15.828 26.234 22.641 1 76.44 6 THR B N 1
ATOM 1544 C CA . THR B 1 6 ? 14.859 26.922 23.484 1 76.44 6 THR B CA 1
ATOM 1545 C C . THR B 1 6 ? 14.859 28.422 23.188 1 76.44 6 THR B C 1
ATOM 1547 O O . THR B 1 6 ? 13.953 29.141 23.609 1 76.44 6 THR B O 1
ATOM 1550 N N . THR B 1 7 ? 15.734 28.859 22.438 1 85.56 7 THR B N 1
ATOM 1551 C CA . THR B 1 7 ? 15.711 30.25 22 1 85.56 7 THR B CA 1
ATOM 1552 C C . THR B 1 7 ? 14.836 30.406 20.766 1 85.56 7 THR B C 1
ATOM 1554 O O . THR B 1 7 ? 14.633 29.453 20.016 1 85.56 7 THR B O 1
ATOM 1557 N N . PRO B 1 8 ? 14.258 31.609 20.625 1 88.56 8 PRO B N 1
ATOM 1558 C CA . PRO B 1 8 ? 13.438 31.844 19.422 1 88.56 8 PRO B CA 1
ATOM 1559 C C . PRO B 1 8 ? 14.195 31.547 18.125 1 88.56 8 PRO B C 1
ATOM 1561 O O . PRO B 1 8 ? 13.625 31 17.188 1 88.56 8 PRO B O 1
ATOM 1564 N N . LYS B 1 9 ? 15.383 31.953 18.062 1 87.38 9 LYS B N 1
ATOM 1565 C CA . LYS B 1 9 ? 16.203 31.688 16.891 1 87.38 9 LYS B CA 1
ATOM 1566 C C . LYS B 1 9 ? 16.406 30.188 16.703 1 87.38 9 LYS B C 1
ATOM 1568 O O . LYS B 1 9 ? 16.344 29.688 15.57 1 87.38 9 LYS B O 1
ATOM 1573 N N . GLY B 1 10 ? 16.688 29.516 17.75 1 88.56 10 GLY B N 1
ATOM 1574 C CA . GLY B 1 10 ? 16.859 28.078 17.703 1 88.56 10 GLY B CA 1
ATOM 1575 C C . GLY B 1 10 ? 15.617 27.344 17.25 1 88.56 10 GLY B C 1
ATOM 1576 O O . GLY B 1 10 ? 15.695 26.406 16.453 1 88.56 10 GLY B O 1
ATOM 1577 N N . GLU B 1 11 ? 14.531 27.844 17.781 1 90.38 11 GLU B N 1
ATOM 1578 C CA . GLU B 1 11 ? 13.25 27.25 17.391 1 90.38 11 GLU B CA 1
ATOM 1579 C C . GLU B 1 11 ? 12.984 27.453 15.891 1 90.38 11 GLU B C 1
ATOM 1581 O O . GLU B 1 11 ? 12.445 26.562 15.234 1 90.38 11 GLU B O 1
ATOM 1586 N N . ARG B 1 12 ? 13.32 28.547 15.414 1 92.75 12 ARG B N 1
ATOM 1587 C CA . ARG B 1 12 ? 13.148 28.844 14 1 92.75 12 ARG B CA 1
ATOM 1588 C C . ARG B 1 12 ? 14.016 27.938 13.141 1 92.75 12 ARG B C 1
ATOM 1590 O O . ARG B 1 12 ? 13.555 27.406 12.125 1 92.75 12 ARG B O 1
ATOM 1597 N N . ARG B 1 13 ? 15.234 27.719 13.57 1 93.38 13 ARG B N 1
ATOM 1598 C CA . ARG B 1 13 ? 16.156 26.875 12.82 1 93.38 13 ARG B CA 1
ATOM 1599 C C . ARG B 1 13 ? 15.688 25.422 12.82 1 93.38 13 ARG B C 1
ATOM 1601 O O . ARG B 1 13 ? 15.734 24.75 11.797 1 93.38 13 ARG B O 1
ATOM 1608 N N . ARG B 1 14 ? 15.297 25.016 13.953 1 96.5 14 ARG B N 1
ATOM 1609 C CA . ARG B 1 14 ? 14.758 23.672 14.047 1 96.5 14 ARG B CA 1
ATOM 1610 C C . ARG B 1 14 ? 13.555 23.484 13.125 1 96.5 14 ARG B C 1
ATOM 1612 O O . ARG B 1 14 ? 13.422 22.469 12.453 1 96.5 14 ARG B O 1
ATOM 1619 N N . ALA B 1 15 ? 12.703 24.516 13.141 1 96.94 15 ALA B N 1
ATOM 1620 C CA . ALA B 1 15 ? 11.508 24.469 12.305 1 96.94 15 ALA B CA 1
ATOM 1621 C C . ALA B 1 15 ? 11.875 24.422 10.82 1 96.94 15 ALA B C 1
ATOM 1623 O O . ALA B 1 15 ? 11.211 23.734 10.039 1 96.94 15 ALA B O 1
ATOM 1624 N N . GLU B 1 16 ? 12.859 25.141 10.43 1 97.44 16 GLU B N 1
ATOM 1625 C CA . GLU B 1 16 ? 13.328 25.125 9.047 1 97.44 16 GLU B CA 1
ATOM 1626 C C . GLU B 1 16 ? 13.797 23.719 8.641 1 97.44 16 GLU B C 1
ATOM 1628 O O . GLU B 1 16 ? 13.523 23.266 7.531 1 97.44 16 GLU B O 1
ATOM 1633 N N . LEU B 1 17 ? 14.484 23.047 9.547 1 98.06 17 LEU B N 1
ATOM 1634 C CA . LEU B 1 17 ? 14.953 21.688 9.297 1 98.06 17 LEU B CA 1
ATOM 1635 C C . LEU B 1 17 ? 13.781 20.719 9.164 1 98.06 17 LEU B C 1
ATOM 1637 O O . LEU B 1 17 ? 13.766 19.875 8.273 1 98.06 17 LEU B O 1
ATOM 1641 N N . VAL B 1 18 ? 12.82 20.906 10.008 1 98.5 18 VAL B N 1
ATOM 1642 C CA . VAL B 1 18 ? 11.648 20.031 9.992 1 98.5 18 VAL B CA 1
ATOM 1643 C C . VAL B 1 18 ? 10.875 20.234 8.695 1 98.5 18 VAL B C 1
ATOM 1645 O O . VAL B 1 18 ? 10.461 19.266 8.055 1 98.5 18 VAL B O 1
ATOM 1648 N N . GLU B 1 19 ? 10.711 21.438 8.281 1 98.44 19 GLU B N 1
ATOM 1649 C CA . GLU B 1 19 ? 10.008 21.75 7.039 1 98.44 19 GLU B CA 1
ATOM 1650 C C . GLU B 1 19 ? 10.734 21.172 5.828 1 98.44 19 GLU B C 1
ATOM 1652 O O . GLU B 1 19 ? 10.109 20.641 4.918 1 98.44 19 GLU B O 1
ATOM 1657 N N . ALA B 1 20 ? 12 21.297 5.848 1 98.69 20 ALA B N 1
ATOM 1658 C CA . ALA B 1 20 ? 12.812 20.734 4.777 1 98.69 20 ALA B CA 1
ATOM 1659 C C . ALA B 1 20 ? 12.664 19.219 4.73 1 98.69 20 ALA B C 1
ATOM 1661 O O . ALA B 1 20 ? 12.469 18.641 3.656 1 98.69 20 ALA B O 1
ATOM 1662 N N . ALA B 1 21 ? 12.766 18.594 5.883 1 98.75 21 ALA B N 1
ATOM 1663 C CA . ALA B 1 21 ? 12.625 17.156 5.977 1 98.75 21 ALA B CA 1
ATOM 1664 C C . ALA B 1 21 ? 11.25 16.703 5.5 1 98.75 21 ALA B C 1
ATOM 1666 O O . ALA B 1 21 ? 11.125 15.711 4.781 1 98.75 21 ALA B O 1
ATOM 1667 N N . ALA B 1 22 ? 10.234 17.438 5.895 1 98.5 22 ALA B N 1
ATOM 1668 C CA . ALA B 1 22 ? 8.867 17.125 5.504 1 98.5 22 ALA B CA 1
ATOM 1669 C C . ALA B 1 22 ? 8.688 17.234 3.994 1 98.5 22 ALA B C 1
ATOM 1671 O O . ALA B 1 22 ? 8 16.406 3.381 1 98.5 22 ALA B O 1
ATOM 1672 N N . SER B 1 23 ? 9.297 18.234 3.424 1 97.94 23 SER B N 1
ATOM 1673 C CA . SER B 1 23 ? 9.234 18.422 1.978 1 97.94 23 SER B CA 1
ATOM 1674 C C . SER B 1 23 ? 9.906 17.266 1.247 1 97.94 23 SER B C 1
ATOM 1676 O O . SER B 1 23 ? 9.367 16.734 0.271 1 97.94 23 SER B O 1
ATOM 1678 N N . LEU B 1 24 ? 11.055 16.859 1.721 1 98.25 24 LEU B N 1
ATOM 1679 C CA . LEU B 1 24 ? 11.773 15.734 1.147 1 98.25 24 LEU B CA 1
ATOM 1680 C C . LEU B 1 24 ? 10.953 14.453 1.286 1 98.25 24 LEU B C 1
ATOM 1682 O O . LEU B 1 24 ? 10.875 13.648 0.349 1 98.25 24 LEU B O 1
ATOM 1686 N N . LEU B 1 25 ? 10.344 14.281 2.426 1 97.88 25 LEU B N 1
ATOM 1687 C CA . LEU B 1 25 ? 9.484 13.133 2.68 1 97.88 25 LEU B CA 1
ATOM 1688 C C . LEU B 1 25 ? 8.336 13.086 1.68 1 97.88 25 LEU B C 1
ATOM 1690 O O . LEU B 1 25 ? 8.055 12.031 1.101 1 97.88 25 LEU B O 1
ATOM 1694 N N . ALA B 1 26 ? 7.707 14.156 1.465 1 94.81 26 ALA B N 1
ATOM 1695 C CA . ALA B 1 26 ? 6.559 14.258 0.57 1 94.81 26 ALA B CA 1
ATOM 1696 C C . ALA B 1 26 ? 6.961 13.977 -0.875 1 94.81 26 ALA B C 1
ATOM 1698 O O . ALA B 1 26 ? 6.199 13.383 -1.635 1 94.81 26 ALA B O 1
ATOM 1699 N N . GLU B 1 27 ? 8.172 14.336 -1.229 1 93.81 27 GLU B N 1
ATOM 1700 C CA . GLU B 1 27 ? 8.625 14.273 -2.613 1 93.81 27 GLU B CA 1
ATOM 1701 C C . GLU B 1 27 ? 9.25 12.914 -2.928 1 93.81 27 GLU B C 1
ATOM 1703 O O . GLU B 1 27 ? 9.094 12.391 -4.035 1 93.81 27 GLU B O 1
ATOM 1708 N N . GLY B 1 28 ? 9.945 12.398 -1.909 1 93.75 28 GLY B N 1
ATOM 1709 C CA . GLY B 1 28 ? 10.742 11.227 -2.234 1 93.75 28 GLY B CA 1
ATOM 1710 C C . GLY B 1 28 ? 10.586 10.102 -1.228 1 93.75 28 GLY B C 1
ATOM 1711 O O . GLY B 1 28 ? 11.25 9.062 -1.338 1 93.75 28 GLY B O 1
ATOM 1712 N N . GLY B 1 29 ? 9.734 10.273 -0.328 1 95.81 29 GLY B N 1
ATOM 1713 C CA . GLY B 1 29 ? 9.547 9.234 0.668 1 95.81 29 GLY B CA 1
ATOM 1714 C C . GLY B 1 29 ? 10.617 9.227 1.739 1 95.81 29 GLY B C 1
ATOM 1715 O O . GLY B 1 29 ? 11.43 10.148 1.817 1 95.81 29 GLY B O 1
ATOM 1716 N N . PHE B 1 30 ? 10.664 8.188 2.576 1 96.81 30 PHE B N 1
ATOM 1717 C CA . PHE B 1 30 ? 11.516 8.102 3.754 1 96.81 30 PHE B CA 1
ATOM 1718 C C . PHE B 1 30 ? 12.984 8.078 3.357 1 96.81 30 PHE B C 1
ATOM 1720 O O . PHE B 1 30 ? 13.836 8.625 4.066 1 96.81 30 PHE B O 1
ATOM 1727 N N . ASP B 1 31 ? 13.273 7.48 2.211 1 94.19 31 ASP B N 1
ATOM 1728 C CA . ASP B 1 31 ? 14.664 7.344 1.779 1 94.19 31 ASP B CA 1
ATOM 1729 C C . ASP B 1 31 ? 15.258 8.703 1.404 1 94.19 31 ASP B C 1
ATOM 1731 O O . ASP B 1 31 ? 16.484 8.859 1.373 1 94.19 31 ASP B O 1
ATOM 1735 N N . ALA B 1 32 ? 14.422 9.656 1.13 1 96.81 32 ALA B N 1
ATOM 1736 C CA . ALA B 1 32 ? 14.883 10.984 0.743 1 96.81 32 ALA B CA 1
ATOM 1737 C C . ALA B 1 32 ? 15.289 11.805 1.966 1 96.81 32 ALA B C 1
ATOM 1739 O O . ALA B 1 32 ? 15.945 12.844 1.839 1 96.81 32 ALA B O 1
ATOM 1740 N N . VAL B 1 33 ? 14.898 11.367 3.125 1 97.81 33 VAL B N 1
ATOM 1741 C CA . VAL B 1 33 ? 15.172 12.109 4.348 1 97.81 33 VAL B CA 1
ATOM 1742 C C . VAL B 1 33 ? 16.5 11.648 4.953 1 97.81 33 VAL B C 1
ATOM 1744 O O . VAL B 1 33 ? 16.547 10.625 5.641 1 97.81 33 VAL B O 1
ATOM 1747 N N . ARG B 1 34 ? 17.5 12.383 4.648 1 97.38 34 ARG B N 1
ATOM 1748 C CA . ARG B 1 34 ? 18.844 12.219 5.188 1 97.38 34 ARG B CA 1
ATOM 1749 C C . ARG B 1 34 ? 19.375 13.531 5.746 1 97.38 34 ARG B C 1
ATOM 1751 O O . ARG B 1 34 ? 18.969 14.609 5.305 1 97.38 34 ARG B O 1
ATOM 1758 N N . HIS B 1 35 ? 20.328 13.359 6.664 1 97 35 HIS B N 1
ATOM 1759 C CA . HIS B 1 35 ? 20.875 14.562 7.293 1 97 35 HIS B CA 1
ATOM 1760 C C . HIS B 1 35 ? 21.422 15.531 6.25 1 97 35 HIS B C 1
ATOM 1762 O O . HIS B 1 35 ? 21.078 16.719 6.258 1 97 35 HIS B O 1
ATOM 1768 N N . ARG B 1 36 ? 22.172 15.016 5.352 1 97.31 36 ARG B N 1
ATOM 1769 C CA . ARG B 1 36 ? 22.797 15.867 4.348 1 97.31 36 ARG B CA 1
ATOM 1770 C C . ARG B 1 36 ? 21.75 16.5 3.438 1 97.31 36 ARG B C 1
ATOM 1772 O O . ARG B 1 36 ? 21.797 17.703 3.174 1 97.31 36 ARG B O 1
ATOM 1779 N N . ALA B 1 37 ? 20.797 15.773 2.99 1 98.12 37 ALA B N 1
ATOM 1780 C CA . ALA B 1 37 ? 19.75 16.266 2.092 1 98.12 37 ALA B CA 1
ATOM 1781 C C . ALA B 1 37 ? 18.891 17.328 2.783 1 98.12 37 ALA B C 1
ATOM 1783 O O . ALA B 1 37 ? 18.516 18.328 2.174 1 98.12 37 ALA B O 1
ATOM 1784 N N . VAL B 1 38 ? 18.625 17.109 4.043 1 98.56 38 VAL B N 1
ATOM 1785 C CA . VAL B 1 38 ? 17.766 18.016 4.805 1 98.56 38 VAL B CA 1
ATOM 1786 C C . VAL B 1 38 ? 18.5 19.344 5.02 1 98.56 38 VAL B C 1
ATOM 1788 O O . VAL B 1 38 ? 17.922 20.406 4.809 1 98.56 38 VAL B O 1
ATOM 1791 N N . ALA B 1 39 ? 19.75 19.25 5.426 1 98 39 ALA B N 1
ATOM 1792 C CA . ALA B 1 39 ? 20.547 20.469 5.633 1 98 39 ALA B CA 1
ATOM 1793 C C . ALA B 1 39 ? 20.641 21.281 4.352 1 98 39 ALA B C 1
ATOM 1795 O O . ALA B 1 39 ? 20.438 22.5 4.371 1 98 39 ALA B O 1
ATOM 1796 N N . GLU B 1 40 ? 20.875 20.547 3.248 1 98.12 40 GLU B N 1
ATOM 1797 C CA . GLU B 1 40 ? 20.984 21.203 1.947 1 98.12 40 GLU B CA 1
ATOM 1798 C C . GLU B 1 40 ? 19.672 21.891 1.564 1 98.12 40 GLU B C 1
ATOM 1800 O O . GLU B 1 40 ? 19.656 23.047 1.147 1 98.12 40 GLU B O 1
ATOM 1805 N N . ARG B 1 41 ? 18.578 21.266 1.767 1 98 41 ARG B N 1
ATOM 1806 C CA . ARG B 1 41 ? 17.266 21.797 1.438 1 98 41 ARG B CA 1
ATOM 1807 C C . ARG B 1 41 ? 16.922 23 2.314 1 98 41 ARG B C 1
ATOM 1809 O O . ARG B 1 41 ? 16.297 23.953 1.854 1 98 41 ARG B O 1
ATOM 1816 N N . ALA B 1 42 ? 17.375 22.953 3.559 1 97.88 42 ALA B N 1
ATOM 1817 C CA . ALA B 1 42 ? 17.094 24.016 4.52 1 97.88 42 ALA B CA 1
ATOM 1818 C C . ALA B 1 42 ? 18.062 25.188 4.348 1 97.88 42 ALA B C 1
ATOM 1820 O O . ALA B 1 42 ? 17.844 26.266 4.918 1 97.88 42 ALA B O 1
ATOM 1821 N N . GLY B 1 43 ? 19.109 24.969 3.584 1 97.5 43 GLY B N 1
ATOM 1822 C CA . GLY B 1 43 ? 20.125 25.984 3.459 1 97.5 43 GLY B CA 1
ATOM 1823 C C . GLY B 1 43 ? 20.938 26.188 4.727 1 97.5 43 GLY B C 1
ATOM 1824 O O . GLY B 1 43 ? 21.312 27.312 5.066 1 97.5 43 GLY B O 1
ATOM 1825 N N . LEU B 1 44 ? 21.125 25.172 5.473 1 97.19 44 LEU B N 1
ATOM 1826 C CA . LEU B 1 44 ? 21.844 25.203 6.738 1 97.19 44 LEU B CA 1
ATOM 1827 C C . LEU B 1 44 ? 23.047 24.266 6.711 1 97.19 44 LEU B C 1
ATOM 1829 O O . LEU B 1 44 ? 23.094 23.344 5.91 1 97.19 44 LEU B O 1
ATOM 1833 N N . PRO B 1 45 ? 24.031 24.516 7.57 1 95.5 45 PRO B N 1
ATOM 1834 C CA . PRO B 1 45 ? 25.156 23.594 7.676 1 95.5 45 PRO B CA 1
ATOM 1835 C C . PRO B 1 45 ? 24.75 22.203 8.148 1 95.5 45 PRO B C 1
ATOM 1837 O O . PRO B 1 45 ? 23.812 22.078 8.938 1 95.5 45 PRO B O 1
ATOM 1840 N N . LEU B 1 46 ? 25.469 21.141 7.656 1 94.94 46 LEU B N 1
ATOM 1841 C CA . LEU B 1 46 ? 25.203 19.75 8.023 1 94.94 46 LEU B CA 1
ATOM 1842 C C . LEU B 1 46 ? 25.172 19.594 9.539 1 94.94 46 LEU B C 1
ATOM 1844 O O . LEU B 1 46 ? 24.375 18.828 10.078 1 94.94 46 LEU B O 1
ATOM 1848 N N . ALA B 1 47 ? 26.016 20.344 10.266 1 94.12 47 ALA B N 1
ATOM 1849 C CA . ALA B 1 47 ? 26.141 20.25 11.719 1 94.12 47 ALA B CA 1
ATOM 1850 C C . ALA B 1 47 ? 24.844 20.641 12.406 1 94.12 47 ALA B C 1
ATOM 1852 O O . ALA B 1 47 ? 24.578 20.219 13.531 1 94.12 47 ALA B O 1
ATOM 1853 N N . SER B 1 48 ? 24.016 21.422 11.688 1 93.88 48 SER B N 1
ATOM 1854 C CA . SER B 1 48 ? 22.75 21.859 12.258 1 93.88 48 SER B CA 1
ATOM 1855 C C . SER B 1 48 ? 21.812 20.688 12.516 1 93.88 48 SER B C 1
ATOM 1857 O O . SER B 1 48 ? 21.109 20.656 13.531 1 93.88 48 SER B O 1
ATOM 1859 N N . THR B 1 49 ? 21.719 19.688 11.617 1 94.19 49 THR B N 1
ATOM 1860 C CA . THR B 1 49 ? 20.828 18.547 11.789 1 94.19 49 THR B CA 1
ATOM 1861 C C . THR B 1 49 ? 21.203 17.75 13.031 1 94.19 49 THR B C 1
ATOM 1863 O O . THR B 1 49 ? 20.344 17.359 13.812 1 94.19 49 THR B O 1
ATOM 1866 N N . THR B 1 50 ? 22.531 17.609 13.219 1 91.31 50 THR B N 1
ATOM 1867 C CA . THR B 1 50 ? 22.969 16.797 14.352 1 91.31 50 THR B CA 1
ATOM 1868 C C . THR B 1 50 ? 22.891 17.594 15.648 1 91.31 50 THR B C 1
ATOM 1870 O O . THR B 1 50 ? 22.812 17.016 16.734 1 91.31 50 THR B O 1
ATOM 1873 N N . TYR B 1 51 ? 22.938 18.891 15.453 1 94 51 TYR B N 1
ATOM 1874 C CA . TYR B 1 51 ? 22.828 19.75 16.625 1 94 51 TYR B CA 1
ATOM 1875 C C . TYR B 1 51 ? 21.406 19.719 17.172 1 94 51 TYR B C 1
ATOM 1877 O O . TYR B 1 51 ? 21.203 19.562 18.391 1 94 51 TYR B O 1
ATOM 1885 N N . TYR B 1 52 ? 20.422 19.797 16.328 1 95.75 52 TYR B N 1
ATOM 1886 C CA . TYR B 1 52 ? 19.047 19.984 16.766 1 95.75 52 TYR B CA 1
ATOM 1887 C C . TYR B 1 52 ? 18.328 18.656 16.906 1 95.75 52 TYR B C 1
ATOM 1889 O O . TYR B 1 52 ? 17.266 18.562 17.531 1 95.75 52 TYR B O 1
ATOM 1897 N N . PHE B 1 53 ? 18.844 17.578 16.281 1 96.69 53 PHE B N 1
ATOM 1898 C CA . PHE B 1 53 ? 18.234 16.25 16.359 1 96.69 53 PHE B CA 1
ATOM 1899 C C . PHE B 1 53 ? 19.266 15.211 16.781 1 96.69 53 PHE B C 1
ATOM 1901 O O . PHE B 1 53 ? 20.312 15.055 16.156 1 96.69 53 PHE B O 1
ATOM 1908 N N . ASP B 1 54 ? 18.844 14.438 17.766 1 94.75 54 ASP B N 1
ATOM 1909 C CA . ASP B 1 54 ? 19.75 13.461 18.359 1 94.75 54 ASP B CA 1
ATOM 1910 C C . ASP B 1 54 ? 19.938 12.258 17.438 1 94.75 54 ASP B C 1
ATOM 1912 O O . ASP B 1 54 ? 20.922 11.516 17.578 1 94.75 54 ASP B O 1
ATOM 1916 N N . SER B 1 55 ? 18.938 12.055 16.594 1 96.19 55 SER B N 1
ATOM 1917 C CA . SER B 1 55 ? 18.984 10.914 15.68 1 96.19 55 SER B CA 1
ATOM 1918 C C . SER B 1 55 ? 18.188 11.203 14.414 1 96.19 55 SER B C 1
ATOM 1920 O O . SER B 1 55 ? 17.359 12.125 14.383 1 96.19 55 SER B O 1
ATOM 1922 N N . LEU B 1 56 ? 18.469 10.43 13.43 1 96.75 56 LEU B N 1
ATOM 1923 C CA . LEU B 1 56 ? 17.688 10.539 12.203 1 96.75 56 LEU B CA 1
ATOM 1924 C C . LEU B 1 56 ? 16.234 10.164 12.453 1 96.75 56 LEU B C 1
ATOM 1926 O O . LEU B 1 56 ? 15.328 10.734 11.844 1 96.75 56 LEU B O 1
ATOM 1930 N N . GLU B 1 57 ? 15.977 9.258 13.422 1 97.69 57 GLU B N 1
ATOM 1931 C CA . GLU B 1 57 ? 14.617 8.852 13.766 1 97.69 57 GLU B CA 1
ATOM 1932 C C . GLU B 1 57 ? 13.82 10.023 14.336 1 97.69 57 GLU B C 1
ATOM 1934 O O . GLU B 1 57 ? 12.633 10.188 14.023 1 97.69 57 GLU B O 1
ATOM 1939 N N . GLU B 1 58 ? 14.469 10.773 15.102 1 97.69 58 GLU B N 1
ATOM 1940 C CA . GLU B 1 58 ? 13.812 11.953 15.648 1 97.69 58 GLU B CA 1
ATOM 1941 C C . GLU B 1 58 ? 13.453 12.953 14.547 1 97.69 58 GLU B C 1
ATOM 1943 O O . GLU B 1 58 ? 12.367 13.523 14.547 1 97.69 58 GLU B O 1
ATOM 1948 N N . LEU B 1 59 ? 14.391 13.148 13.648 1 97.94 59 LEU B N 1
ATOM 1949 C CA . LEU B 1 59 ? 14.164 14.055 12.531 1 97.94 59 LEU B CA 1
ATOM 1950 C C . LEU B 1 59 ? 13.023 13.555 11.648 1 97.94 59 LEU B C 1
ATOM 1952 O O . LEU B 1 59 ? 12.148 14.328 11.266 1 97.94 59 LEU B O 1
ATOM 1956 N N . VAL B 1 60 ? 12.984 12.297 11.359 1 98.38 60 VAL B N 1
ATOM 1957 C CA . VAL B 1 60 ? 11.938 11.68 10.547 1 98.38 60 VAL B CA 1
ATOM 1958 C C . VAL B 1 60 ? 10.586 11.82 11.25 1 98.38 60 VAL B C 1
ATOM 1960 O O . VAL B 1 60 ? 9.586 12.164 10.617 1 98.38 60 VAL B O 1
ATOM 1963 N N . THR B 1 61 ? 10.562 11.539 12.531 1 98.62 61 THR B N 1
ATOM 1964 C CA . THR B 1 61 ? 9.336 11.664 13.305 1 98.62 61 THR B CA 1
ATOM 1965 C C . THR B 1 61 ? 8.781 13.078 13.211 1 98.62 61 THR B C 1
ATOM 1967 O O . THR B 1 61 ? 7.586 13.266 12.961 1 98.62 61 THR B O 1
ATOM 1970 N N . ALA B 1 62 ? 9.633 14.023 13.344 1 98.38 62 ALA B N 1
ATOM 1971 C CA . ALA B 1 62 ? 9.219 15.422 13.25 1 98.38 62 ALA B CA 1
ATOM 1972 C C . ALA B 1 62 ? 8.703 15.758 11.859 1 98.38 62 ALA B C 1
ATOM 1974 O O . ALA B 1 62 ? 7.742 16.516 11.711 1 98.38 62 ALA B O 1
ATOM 1975 N N . ALA B 1 63 ? 9.336 15.234 10.844 1 98.56 63 ALA B N 1
ATOM 1976 C CA . ALA B 1 63 ? 8.938 15.461 9.461 1 98.56 63 ALA B CA 1
ATOM 1977 C C . ALA B 1 63 ? 7.547 14.883 9.195 1 98.56 63 ALA B C 1
ATOM 1979 O O . ALA B 1 63 ? 6.699 15.547 8.594 1 98.56 63 ALA B O 1
ATOM 1980 N N . VAL B 1 64 ? 7.309 13.664 9.633 1 98.56 64 VAL B N 1
ATOM 1981 C CA . VAL B 1 64 ? 6.016 13.008 9.453 1 98.56 64 VAL B CA 1
ATOM 1982 C C . VAL B 1 64 ? 4.93 13.805 10.172 1 98.56 64 VAL B C 1
ATOM 1984 O O . VAL B 1 64 ? 3.861 14.055 9.609 1 98.56 64 VAL B O 1
ATOM 1987 N N . GLU B 1 65 ? 5.258 14.188 11.391 1 98.62 65 GLU B N 1
ATOM 1988 C CA . GLU B 1 65 ? 4.301 14.953 12.18 1 98.62 65 GLU B CA 1
ATOM 1989 C C . GLU B 1 65 ? 3.938 16.266 11.484 1 98.62 65 GLU B C 1
ATOM 1991 O O . GLU B 1 65 ? 2.758 16.609 11.375 1 98.62 65 GLU B O 1
ATOM 1996 N N . HIS B 1 66 ? 4.926 16.922 11.031 1 98.44 66 HIS B N 1
ATOM 1997 C CA . HIS B 1 66 ? 4.707 18.203 10.359 1 98.44 66 HIS B CA 1
ATOM 1998 C C . HIS B 1 66 ? 3.875 18.016 9.094 1 98.44 66 HIS B C 1
ATOM 2000 O O . HIS B 1 66 ? 2.891 18.734 8.883 1 98.44 66 HIS B O 1
ATOM 2006 N N . HIS B 1 67 ? 4.301 17.125 8.273 1 97.44 67 HIS B N 1
ATOM 2007 C CA . HIS B 1 67 ? 3.609 16.844 7.016 1 97.44 67 HIS B CA 1
ATOM 2008 C C . HIS B 1 67 ? 2.15 16.484 7.262 1 97.44 67 HIS B C 1
ATOM 2010 O O . HIS B 1 67 ? 1.252 17.016 6.609 1 97.44 67 HIS B O 1
ATOM 2016 N N . SER B 1 68 ? 1.869 15.578 8.195 1 97.44 68 SER B N 1
ATOM 2017 C CA . SER B 1 68 ? 0.526 15.102 8.5 1 97.44 68 SER B CA 1
ATOM 2018 C C . SER B 1 68 ? -0.336 16.203 9.102 1 97.44 68 SER B C 1
ATOM 2020 O O . SER B 1 68 ? -1.517 16.328 8.773 1 97.44 68 SER B O 1
ATOM 2022 N N . ASN B 1 69 ? 0.282 17 9.969 1 97.38 69 ASN B N 1
ATOM 2023 C CA . ASN B 1 69 ? -0.458 18.094 10.578 1 97.38 69 ASN B CA 1
ATOM 2024 C C . ASN B 1 69 ? -0.896 19.125 9.539 1 97.38 69 ASN B C 1
ATOM 2026 O O . ASN B 1 69 ? -1.985 19.688 9.641 1 97.38 69 ASN B O 1
ATOM 2030 N N . GLN B 1 70 ? -0.053 19.359 8.586 1 96 70 GLN B N 1
ATOM 2031 C CA . GLN B 1 70 ? -0.429 20.25 7.5 1 96 70 GLN B CA 1
ATOM 2032 C C . GLN B 1 70 ? -1.625 19.719 6.723 1 96 70 GLN B C 1
ATOM 2034 O O . GLN B 1 70 ? -2.541 20.469 6.383 1 96 70 GLN B O 1
ATOM 2039 N N . GLU B 1 71 ? -1.648 18.469 6.441 1 94 71 GLU B N 1
ATOM 2040 C CA . GLU B 1 71 ? -2.76 17.844 5.73 1 94 71 GLU B CA 1
ATOM 2041 C C . GLU B 1 71 ? -4.047 17.906 6.551 1 94 71 GLU B C 1
ATOM 2043 O O . GLU B 1 71 ? -5.113 18.219 6.02 1 94 71 GLU B O 1
ATOM 2048 N N . LEU B 1 72 ? -3.906 17.656 7.852 1 95.62 72 LEU B N 1
ATOM 2049 C CA . LEU B 1 72 ? -5.062 17.703 8.742 1 95.62 72 LEU B CA 1
ATOM 2050 C C . LEU B 1 72 ? -5.633 19.109 8.812 1 95.62 72 LEU B C 1
ATOM 2052 O O . LEU B 1 72 ? -6.852 19.297 8.781 1 95.62 72 LEU B O 1
ATOM 2056 N N . GLU B 1 73 ? -4.719 20.062 8.875 1 95.06 73 GLU B N 1
ATOM 2057 C CA . GLU B 1 73 ? -5.145 21.453 8.938 1 95.06 73 GLU B CA 1
ATOM 2058 C C . GLU B 1 73 ? -5.863 21.859 7.652 1 95.06 73 GLU B C 1
ATOM 2060 O O . GLU B 1 73 ? -6.883 22.547 7.699 1 95.06 73 GLU B O 1
ATOM 2065 N N . THR B 1 74 ? -5.336 21.469 6.578 1 91.31 74 THR B N 1
ATOM 2066 C CA . THR B 1 74 ? -5.984 21.734 5.297 1 91.31 74 THR B CA 1
ATOM 2067 C C . THR B 1 74 ? -7.387 21.125 5.273 1 91.31 74 THR B C 1
ATOM 2069 O O . THR B 1 74 ? -8.336 21.766 4.801 1 91.31 74 THR B O 1
ATOM 2072 N N . GLY B 1 75 ? -7.543 19.922 5.766 1 89.38 75 GLY B N 1
ATOM 2073 C CA . GLY B 1 75 ? -8.844 19.266 5.844 1 89.38 75 GLY B CA 1
ATOM 2074 C C . GLY B 1 75 ? -9.82 20 6.742 1 89.38 75 GLY B C 1
ATOM 2075 O O . GLY B 1 75 ? -11 20.156 6.398 1 89.38 75 GLY B O 1
ATOM 2076 N N . ARG B 1 76 ? -9.352 20.484 7.855 1 91.38 76 ARG B N 1
ATOM 2077 C CA . ARG B 1 76 ? -10.188 21.234 8.781 1 91.38 76 ARG B CA 1
ATOM 2078 C C . ARG B 1 76 ? -10.68 22.531 8.148 1 91.38 76 ARG B C 1
ATOM 2080 O O . ARG B 1 76 ? -11.844 22.906 8.305 1 91.38 76 ARG B O 1
ATOM 2087 N N . ASN B 1 77 ? -9.773 23.156 7.441 1 89.81 77 ASN B N 1
ATOM 2088 C CA . ASN B 1 77 ? -10.148 24.391 6.754 1 89.81 77 ASN B CA 1
ATOM 2089 C C . ASN B 1 77 ? -11.211 24.141 5.691 1 89.81 77 ASN B C 1
ATOM 2091 O O . ASN B 1 77 ? -12.156 24.922 5.562 1 89.81 77 ASN B O 1
ATOM 2095 N N . ARG B 1 78 ? -11.078 23.078 4.984 1 83.62 78 ARG B N 1
ATOM 2096 C CA . ARG B 1 78 ? -12.07 22.719 3.969 1 83.62 78 ARG B CA 1
ATOM 2097 C C . ARG B 1 78 ? -13.414 22.406 4.605 1 83.62 78 ARG B C 1
ATOM 2099 O O . ARG B 1 78 ? -14.461 22.75 4.059 1 83.62 78 ARG B O 1
ATOM 2106 N N . LEU B 1 79 ? -13.383 21.719 5.688 1 83.38 79 LEU B N 1
ATOM 2107 C CA . LEU B 1 79 ? -14.594 21.391 6.422 1 83.38 79 LEU B CA 1
ATOM 2108 C C . LEU B 1 79 ? -15.312 22.656 6.879 1 83.38 79 LEU B C 1
ATOM 2110 O O . LEU B 1 79 ? -16.547 22.734 6.809 1 83.38 79 LEU B O 1
ATOM 2114 N N . GLU B 1 80 ? -14.539 23.594 7.328 1 84.06 80 GLU B N 1
ATOM 2115 C CA . GLU B 1 80 ? -15.109 24.844 7.816 1 84.06 80 GLU B CA 1
ATOM 2116 C C . GLU B 1 80 ? -15.766 25.641 6.68 1 84.06 80 GLU B C 1
ATOM 2118 O O . GLU B 1 80 ? -16.75 26.359 6.898 1 84.06 80 GLU B O 1
ATOM 2123 N N . GLU B 1 81 ? -15.188 25.438 5.559 1 77.56 81 GLU B N 1
ATOM 2124 C CA . GLU B 1 81 ? -15.734 26.141 4.398 1 77.56 81 GLU B CA 1
ATOM 2125 C C . GLU B 1 81 ? -16.984 25.438 3.875 1 77.56 81 GLU B C 1
ATOM 2127 O O . GLU B 1 81 ? -17.766 26.031 3.119 1 77.56 81 GLU B O 1
ATOM 2132 N N . LEU B 1 82 ? -17 24.141 4.148 1 70.19 82 LEU B N 1
ATOM 2133 C CA . LEU B 1 82 ? -18.141 23.359 3.703 1 70.19 82 LEU B CA 1
ATOM 2134 C C . LEU B 1 82 ? -19.422 23.828 4.395 1 70.19 82 LEU B C 1
ATOM 2136 O O . LEU B 1 82 ? -19.469 23.922 5.625 1 70.19 82 LEU B O 1
ATOM 2140 N N . ALA B 1 83 ? -20.125 24.75 3.826 1 57.44 83 ALA B N 1
ATOM 2141 C CA . ALA B 1 83 ? -21.438 25.094 4.348 1 57.44 83 ALA B CA 1
ATOM 2142 C C . ALA B 1 83 ? -22.219 23.844 4.727 1 57.44 83 ALA B C 1
ATOM 2144 O O . ALA B 1 83 ? -22.031 22.781 4.125 1 57.44 83 ALA B O 1
ATOM 2145 N N . THR B 1 84 ? -22.734 23.688 6.035 1 55.81 84 THR B N 1
ATOM 2146 C CA . THR B 1 84 ? -23.5 22.594 6.613 1 55.81 84 THR B CA 1
ATOM 2147 C C . THR B 1 84 ? -24.312 21.875 5.535 1 55.81 84 THR B C 1
ATOM 2149 O O . THR B 1 84 ? -24.953 20.859 5.801 1 55.81 84 THR B O 1
ATOM 2152 N N . ARG B 1 85 ? -24.953 22.625 4.605 1 52.47 85 ARG B N 1
ATOM 2153 C CA . ARG B 1 85 ? -26.141 22.016 4.02 1 52.47 85 ARG B CA 1
ATOM 2154 C C . ARG B 1 85 ? -25.797 20.719 3.301 1 52.47 85 ARG B C 1
ATOM 2156 O O . ARG B 1 85 ? -24.625 20.438 3.039 1 52.47 85 ARG B O 1
ATOM 2163 N N . ASN B 1 86 ? -26.797 19.953 2.822 1 56.69 86 ASN B N 1
ATOM 2164 C CA . ASN B 1 86 ? -27.109 18.734 2.098 1 56.69 86 ASN B CA 1
ATOM 2165 C C . ASN B 1 86 ? -26.172 18.531 0.91 1 56.69 86 ASN B C 1
ATOM 2167 O O . ASN B 1 86 ? -26.531 18.812 -0.23 1 56.69 86 ASN B O 1
ATOM 2171 N N . ARG B 1 87 ? -24.844 18.281 1.255 1 68.69 87 ARG B N 1
ATOM 2172 C CA . ARG B 1 87 ? -24.047 18.016 0.07 1 68.69 87 ARG B CA 1
ATOM 2173 C C . ARG B 1 87 ? -24.328 16.609 -0.469 1 68.69 87 ARG B C 1
ATOM 2175 O O . ARG B 1 87 ? -24.656 15.703 0.294 1 68.69 87 ARG B O 1
ATOM 2182 N N . GLY B 1 88 ? -24.766 16.5 -1.61 1 78.38 88 GLY B N 1
ATOM 2183 C CA . GLY B 1 88 ? -24.984 15.227 -2.291 1 78.38 88 GLY B CA 1
ATOM 2184 C C . GLY B 1 88 ? -23.828 14.258 -2.125 1 78.38 88 GLY B C 1
ATOM 2185 O O . GLY B 1 88 ? -22.781 14.625 -1.58 1 78.38 88 GLY B O 1
ATOM 2186 N N . VAL B 1 89 ? -24 13.07 -2.189 1 84.31 89 VAL B N 1
ATOM 2187 C CA . VAL B 1 89 ? -23.062 11.953 -2.049 1 84.31 89 VAL B CA 1
ATOM 2188 C C . VAL B 1 89 ? -21.766 12.258 -2.807 1 84.31 89 VAL B C 1
ATOM 2190 O O . VAL B 1 89 ? -20.672 12.016 -2.301 1 84.31 89 VAL B O 1
ATOM 2193 N N . GLU B 1 90 ? -21.859 12.93 -3.865 1 87.25 90 GLU B N 1
ATOM 2194 C CA . GLU B 1 90 ? -20.688 13.195 -4.699 1 87.25 90 GLU B CA 1
ATOM 2195 C C . GLU B 1 90 ? -19.734 14.164 -4.016 1 87.25 90 GLU B C 1
ATOM 2197 O O . GLU B 1 90 ? -18.516 13.945 -4.02 1 87.25 90 GLU B O 1
ATOM 2202 N N . ALA B 1 91 ? -20.312 15.172 -3.457 1 86.19 91 ALA B N 1
ATOM 2203 C CA . ALA B 1 91 ? -19.484 16.156 -2.764 1 86.19 91 ALA B CA 1
ATOM 2204 C C . ALA B 1 91 ? -18.797 15.547 -1.542 1 86.19 91 ALA B C 1
ATOM 2206 O O . ALA B 1 91 ? -17.656 15.867 -1.24 1 86.19 91 ALA B O 1
ATOM 2207 N N . THR B 1 92 ? -19.516 14.719 -0.808 1 89.06 92 THR B N 1
ATOM 2208 C CA . THR B 1 92 ? -18.969 14.031 0.351 1 89.06 92 THR B CA 1
ATOM 2209 C C . THR B 1 92 ? -17.828 13.109 -0.065 1 89.06 92 THR B C 1
ATOM 2211 O O . THR B 1 92 ? -16.766 13.086 0.57 1 89.06 92 THR B O 1
ATOM 2214 N N . VAL B 1 93 ? -18.016 12.375 -1.176 1 93.62 93 VAL B N 1
ATOM 2215 C CA . VAL B 1 93 ? -17 11.469 -1.705 1 93.62 93 VAL B CA 1
ATOM 2216 C C . VAL B 1 93 ? -15.734 12.258 -2.053 1 93.62 93 VAL B C 1
ATOM 2218 O O . VAL B 1 93 ? -14.633 11.875 -1.653 1 93.62 93 VAL B O 1
ATOM 2221 N N . ASP B 1 94 ? -15.891 13.391 -2.711 1 90.81 94 ASP B N 1
ATOM 2222 C CA . ASP B 1 94 ? -14.75 14.211 -3.115 1 90.81 94 ASP B CA 1
ATOM 2223 C C . ASP B 1 94 ? -13.969 14.703 -1.9 1 90.81 94 ASP B C 1
ATOM 2225 O O . ASP B 1 94 ? -12.734 14.68 -1.895 1 90.81 94 ASP B O 1
ATOM 2229 N N . LEU B 1 95 ? -14.68 15.109 -0.906 1 90 95 LEU B N 1
ATOM 2230 C CA . LEU B 1 95 ? -14.047 15.641 0.296 1 90 95 LEU B CA 1
ATOM 2231 C C . LEU B 1 95 ? -13.289 14.539 1.04 1 90 95 LEU B C 1
ATOM 2233 O O . LEU B 1 95 ? -12.156 14.75 1.487 1 90 95 LEU B O 1
ATOM 2237 N N . VAL B 1 96 ? -13.922 13.398 1.167 1 94.38 96 VAL B N 1
ATOM 2238 C CA . VAL B 1 96 ? -13.297 12.273 1.85 1 94.38 96 VAL B CA 1
ATOM 2239 C C . VAL B 1 96 ? -12.039 11.844 1.095 1 94.38 96 VAL B C 1
ATOM 2241 O O . VAL B 1 96 ? -10.984 11.633 1.7 1 94.38 96 VAL B O 1
ATOM 2244 N N . LEU B 1 97 ? -12.102 11.773 -0.221 1 96.25 97 LEU B N 1
ATOM 2245 C CA . LEU B 1 97 ? -10.953 11.367 -1.021 1 96.25 97 LEU B CA 1
ATOM 2246 C C . LEU B 1 97 ? -9.844 12.406 -0.942 1 96.25 97 LEU B C 1
ATOM 2248 O O . LEU B 1 97 ? -8.656 12.055 -0.93 1 96.25 97 LEU B O 1
ATOM 2252 N N . ASP B 1 98 ? -10.172 13.688 -0.865 1 92.81 98 ASP B N 1
ATOM 2253 C CA . ASP B 1 98 ? -9.164 14.727 -0.683 1 92.81 98 ASP B CA 1
ATOM 2254 C C . ASP B 1 98 ? -8.398 14.523 0.621 1 92.81 98 ASP B C 1
ATOM 2256 O O . ASP B 1 98 ? -7.188 14.758 0.677 1 92.81 98 ASP B O 1
ATOM 2260 N N . MET B 1 99 ? -9.133 14.109 1.622 1 93.19 99 MET B N 1
ATOM 2261 C CA . MET B 1 99 ? -8.508 13.906 2.926 1 93.19 99 MET B CA 1
ATOM 2262 C C . MET B 1 99 ? -7.617 12.672 2.92 1 93.19 99 MET B C 1
ATOM 2264 O O . MET B 1 99 ? -6.531 12.68 3.502 1 93.19 99 MET B O 1
ATOM 2268 N N . LEU B 1 100 ? -8.062 11.656 2.178 1 96.06 100 LEU B N 1
ATOM 2269 C CA . LEU B 1 100 ? -7.371 10.367 2.256 1 96.06 100 LEU B CA 1
ATOM 2270 C C . LEU B 1 100 ? -6.254 10.297 1.222 1 96.06 100 LEU B C 1
ATOM 2272 O O . LEU B 1 100 ? -5.219 9.664 1.465 1 96.06 100 LEU B O 1
ATOM 2276 N N . LEU B 1 101 ? -6.395 11 0.088 1 96.75 101 LEU B N 1
ATOM 2277 C CA . LEU B 1 101 ? -5.469 10.805 -1.023 1 96.75 101 LEU B CA 1
ATOM 2278 C C . LEU B 1 101 ? -4.707 12.094 -1.325 1 96.75 101 LEU B C 1
ATOM 2280 O O . LEU B 1 101 ? -3.762 12.086 -2.115 1 96.75 101 LEU B O 1
ATOM 2284 N N . GLY B 1 102 ? -5.039 13.188 -0.651 1 92.69 102 GLY B N 1
ATOM 2285 C CA . GLY B 1 102 ? -4.508 14.492 -1.014 1 92.69 102 GLY B CA 1
ATOM 2286 C C . GLY B 1 102 ? -5.328 15.195 -2.078 1 92.69 102 GLY B C 1
ATOM 2287 O O . GLY B 1 102 ? -6.266 14.609 -2.635 1 92.69 102 GLY B O 1
ATOM 2288 N N . PRO B 1 103 ? -4.992 16.391 -2.32 1 90.62 103 PRO B N 1
ATOM 2289 C CA . PRO B 1 103 ? -5.758 17.172 -3.295 1 90.62 103 PRO B CA 1
ATOM 2290 C C . PRO B 1 103 ? -5.676 16.594 -4.707 1 90.62 103 PRO B C 1
ATOM 2292 O O . PRO B 1 103 ? -4.625 16.094 -5.113 1 90.62 103 PRO B O 1
ATOM 2295 N N . LEU B 1 104 ? -6.809 16.672 -5.391 1 92.5 104 LEU B N 1
ATOM 2296 C CA . LEU B 1 104 ? -6.867 16.219 -6.773 1 92.5 104 LEU B CA 1
ATOM 2297 C C . LEU B 1 104 ? -5.973 17.078 -7.668 1 92.5 104 LEU B C 1
ATOM 2299 O O . LEU B 1 104 ? -5.984 18.297 -7.566 1 92.5 104 LEU B O 1
ATOM 2303 N N . ARG B 1 105 ? -5.148 16.375 -8.406 1 93.62 105 ARG B N 1
ATOM 2304 C CA . ARG B 1 105 ? -4.348 17.078 -9.398 1 93.62 105 ARG B CA 1
ATOM 2305 C C . ARG B 1 105 ? -5.059 17.109 -10.75 1 93.62 105 ARG B C 1
ATOM 2307 O O . ARG B 1 105 ? -5.684 16.125 -11.148 1 93.62 105 ARG B O 1
ATOM 2314 N N . PRO B 1 106 ? -4.973 18.234 -11.445 1 92.25 106 PRO B N 1
ATOM 2315 C CA . PRO B 1 106 ? -5.699 18.406 -12.703 1 92.25 106 PRO B CA 1
ATOM 2316 C C . PRO B 1 106 ? -5.254 17.422 -13.781 1 92.25 106 PRO B C 1
ATOM 2318 O O . PRO B 1 106 ? -6.082 16.922 -14.547 1 92.25 106 PRO B O 1
ATOM 2321 N N . GLU B 1 107 ? -3.994 17.156 -13.844 1 95.5 107 GLU B N 1
ATOM 2322 C CA . GLU B 1 107 ? -3.49 16.188 -14.82 1 95.5 107 GLU B CA 1
ATOM 2323 C C . GLU B 1 107 ? -3.586 14.766 -14.281 1 95.5 107 GLU B C 1
ATOM 2325 O O . GLU B 1 107 ? -3.041 14.453 -13.227 1 95.5 107 GLU B O 1
ATOM 2330 N N . ARG B 1 108 ? -4.191 13.883 -15.086 1 93.62 108 ARG B N 1
ATOM 2331 C CA . ARG B 1 108 ? -4.492 12.516 -14.68 1 93.62 108 ARG B CA 1
ATOM 2332 C C . ARG B 1 108 ? -3.227 11.781 -14.258 1 93.62 108 ARG B C 1
ATOM 2334 O O . ARG B 1 108 ? -3.197 11.133 -13.211 1 93.62 108 ARG B O 1
ATOM 2341 N N . GLU B 1 109 ? -2.18 11.883 -15.047 1 94.62 109 GLU B N 1
ATOM 2342 C CA . GLU B 1 109 ? -0.934 11.172 -14.766 1 94.62 109 GLU B CA 1
ATOM 2343 C C . GLU B 1 109 ? -0.272 11.703 -13.5 1 94.62 109 GLU B C 1
ATOM 2345 O O . GLU B 1 109 ? 0.288 10.93 -12.719 1 94.62 109 GLU B O 1
ATOM 2350 N N . ALA B 1 110 ? -0.383 13.031 -13.359 1 95.5 110 ALA B N 1
ATOM 2351 C CA . ALA B 1 110 ? 0.185 13.656 -12.164 1 95.5 110 ALA B CA 1
ATOM 2352 C C . ALA B 1 110 ? -0.57 13.227 -10.906 1 95.5 110 ALA B C 1
ATOM 2354 O O . ALA B 1 110 ? 0.033 13.023 -9.852 1 95.5 110 ALA B O 1
ATOM 2355 N N . ASP B 1 111 ? -1.875 13.062 -11.047 1 96.94 111 ASP B N 1
ATOM 2356 C CA . ASP B 1 111 ? -2.684 12.625 -9.914 1 96.94 111 ASP B CA 1
ATOM 2357 C C . ASP B 1 111 ? -2.375 11.18 -9.539 1 96.94 111 ASP B C 1
ATOM 2359 O O . ASP B 1 111 ? -2.221 10.852 -8.359 1 96.94 111 ASP B O 1
ATOM 2363 N N . ALA B 1 112 ? -2.256 10.359 -10.547 1 96.75 112 ALA B N 1
ATOM 2364 C CA . ALA B 1 112 ? -1.932 8.953 -10.312 1 96.75 112 ALA B CA 1
ATOM 2365 C C . ALA B 1 112 ? -0.576 8.812 -9.625 1 96.75 112 ALA B C 1
ATOM 2367 O O . ALA B 1 112 ? -0.423 8.008 -8.703 1 96.75 112 ALA B O 1
ATOM 2368 N N . GLU B 1 113 ? 0.364 9.625 -10.07 1 95.69 113 GLU B N 1
ATOM 2369 C CA . GLU B 1 113 ? 1.702 9.594 -9.484 1 95.69 113 GLU B CA 1
ATOM 2370 C C . GLU B 1 113 ? 1.682 10.047 -8.031 1 95.69 113 GLU B C 1
ATOM 2372 O O . GLU B 1 113 ? 2.355 9.461 -7.18 1 95.69 113 GLU B O 1
ATOM 2377 N N . ALA B 1 114 ? 0.931 11.086 -7.785 1 95.75 114 ALA B N 1
ATOM 2378 C CA . ALA B 1 114 ? 0.833 11.602 -6.426 1 95.75 114 ALA B CA 1
ATOM 2379 C C . ALA B 1 114 ? 0.221 10.562 -5.488 1 95.75 114 ALA B C 1
ATOM 2381 O O . ALA B 1 114 ? 0.687 10.383 -4.359 1 95.75 114 ALA B O 1
ATOM 2382 N N . VAL B 1 115 ? -0.806 9.859 -5.949 1 97.5 115 VAL B N 1
ATOM 2383 C CA . VAL B 1 115 ? -1.463 8.82 -5.164 1 97.5 115 VAL B CA 1
ATOM 2384 C C . VAL B 1 115 ? -0.5 7.656 -4.938 1 97.5 115 VAL B C 1
ATOM 2386 O O . VAL B 1 115 ? -0.371 7.16 -3.814 1 97.5 115 VAL B O 1
ATOM 2389 N N . LEU B 1 116 ? 0.198 7.293 -5.949 1 97.12 116 LEU B N 1
ATOM 2390 C CA . LEU B 1 116 ? 1.161 6.203 -5.852 1 97.12 116 LEU B CA 1
ATOM 2391 C C . LEU B 1 116 ? 2.25 6.531 -4.832 1 97.12 116 LEU B C 1
ATOM 2393 O O . LEU B 1 116 ? 2.551 5.715 -3.957 1 97.12 116 LEU B O 1
ATOM 2397 N N . LEU B 1 117 ? 2.82 7.703 -4.941 1 95.75 117 LEU B N 1
ATOM 2398 C CA . LEU B 1 117 ? 3.867 8.133 -4.023 1 95.75 117 LEU B CA 1
ATOM 2399 C C . LEU B 1 117 ? 3.363 8.125 -2.584 1 95.75 117 LEU B C 1
ATOM 2401 O O . LEU B 1 117 ? 4.082 7.711 -1.671 1 95.75 117 LEU B O 1
ATOM 2405 N N . ARG B 1 118 ? 2.168 8.586 -2.381 1 96.62 118 ARG B N 1
ATOM 2406 C CA . ARG B 1 118 ? 1.567 8.625 -1.052 1 96.62 118 ARG B CA 1
ATOM 2407 C C . ARG B 1 118 ? 1.466 7.223 -0.46 1 96.62 118 ARG B C 1
ATOM 2409 O O . ARG B 1 118 ? 1.854 7 0.689 1 96.62 118 ARG B O 1
ATOM 2416 N N . TYR B 1 119 ? 1.042 6.258 -1.258 1 97.62 119 TYR B N 1
ATOM 2417 C CA . TYR B 1 119 ? 0.844 4.91 -0.729 1 97.62 119 TYR B CA 1
ATOM 2418 C C . TYR B 1 119 ? 2.176 4.188 -0.566 1 97.62 119 TYR B C 1
ATOM 2420 O O . TYR B 1 119 ? 2.33 3.352 0.327 1 97.62 119 TYR B O 1
ATOM 2428 N N . GLU B 1 120 ? 3.174 4.512 -1.398 1 96.19 120 GLU B N 1
ATOM 2429 C CA . GLU B 1 120 ? 4.523 4.012 -1.149 1 96.19 120 GLU B CA 1
ATOM 2430 C C . GLU B 1 120 ? 5.039 4.473 0.211 1 96.19 120 GLU B C 1
ATOM 2432 O O . GLU B 1 120 ? 5.582 3.672 0.977 1 96.19 120 GLU B O 1
ATOM 2437 N N . ARG B 1 121 ? 4.848 5.727 0.449 1 95.44 121 ARG B N 1
ATOM 2438 C CA . ARG B 1 121 ? 5.273 6.281 1.729 1 95.44 121 ARG B CA 1
ATOM 2439 C C . ARG B 1 121 ? 4.488 5.664 2.883 1 95.44 121 ARG B C 1
ATOM 2441 O O . ARG B 1 121 ? 5.074 5.27 3.895 1 95.44 121 ARG B O 1
ATOM 2448 N N . LEU B 1 122 ? 3.174 5.547 2.73 1 96.12 122 LEU B N 1
ATOM 2449 C CA . LEU B 1 122 ? 2.301 5.051 3.789 1 96.12 122 LEU B CA 1
ATOM 2450 C C . LEU B 1 122 ? 2.625 3.598 4.125 1 96.12 122 LEU B C 1
ATOM 2452 O O . LEU B 1 122 ? 2.779 3.246 5.297 1 96.12 122 LEU B O 1
ATOM 2456 N N . VAL B 1 123 ? 2.801 2.775 3.102 1 96.62 123 VAL B N 1
ATOM 2457 C CA . VAL B 1 123 ? 3.168 1.382 3.334 1 96.62 123 VAL B CA 1
ATOM 2458 C C . VAL B 1 123 ? 4.555 1.312 3.973 1 96.62 123 VAL B C 1
ATOM 2460 O O . VAL B 1 123 ? 4.797 0.491 4.859 1 96.62 123 VAL B O 1
ATOM 2463 N N . GLY B 1 124 ? 5.457 2.248 3.574 1 95.19 124 GLY B N 1
ATOM 2464 C CA . GLY B 1 124 ? 6.809 2.312 4.105 1 95.19 124 GLY B CA 1
ATOM 2465 C C . GLY B 1 124 ? 6.855 2.664 5.582 1 95.19 124 GLY B C 1
ATOM 2466 O O . GLY B 1 124 ? 7.863 2.424 6.25 1 95.19 124 GLY B O 1
ATOM 2467 N N . THR B 1 125 ? 5.785 3.293 6.082 1 96.88 125 THR B N 1
ATOM 2468 C CA . THR B 1 125 ? 5.695 3.617 7.5 1 96.88 125 THR B CA 1
ATOM 2469 C C . THR B 1 125 ? 5.777 2.352 8.352 1 96.88 125 THR B C 1
ATOM 2471 O O . THR B 1 125 ? 6.316 2.375 9.461 1 96.88 125 THR B O 1
ATOM 2474 N N . GLY B 1 126 ? 5.355 1.232 7.809 1 96.06 126 GLY B N 1
ATOM 2475 C CA . GLY B 1 126 ? 5.332 -0.04 8.516 1 96.06 126 GLY B CA 1
ATOM 2476 C C . GLY B 1 126 ? 6.715 -0.542 8.883 1 96.06 126 GLY B C 1
ATOM 2477 O O . GLY B 1 126 ? 6.855 -1.408 9.75 1 96.06 126 GLY B O 1
ATOM 2478 N N . ARG B 1 127 ? 7.77 0.023 8.297 1 96 127 ARG B N 1
ATOM 2479 C CA . ARG B 1 127 ? 9.148 -0.399 8.539 1 96 127 ARG B CA 1
ATOM 2480 C C . ARG B 1 127 ? 9.75 0.36 9.719 1 96 127 ARG B C 1
ATOM 2482 O O . ARG B 1 127 ? 10.898 0.116 10.094 1 96 127 ARG B O 1
ATOM 2489 N N . ARG B 1 128 ? 8.922 1.22 10.305 1 97.5 128 ARG B N 1
ATOM 2490 C CA . ARG B 1 128 ? 9.477 2.145 11.281 1 97.5 128 ARG B CA 1
ATOM 2491 C C . ARG B 1 128 ? 8.68 2.109 12.586 1 97.5 128 ARG B C 1
ATOM 2493 O O . ARG B 1 128 ? 7.867 3.002 12.844 1 97.5 128 ARG B O 1
ATOM 2500 N N . PRO B 1 129 ? 9.016 1.087 13.375 1 96.19 129 PRO B N 1
ATOM 2501 C CA . PRO B 1 129 ? 8.227 0.887 14.586 1 96.19 129 PRO B CA 1
ATOM 2502 C C . PRO B 1 129 ? 8.258 2.096 15.523 1 96.19 129 PRO B C 1
ATOM 2504 O O . PRO B 1 129 ? 7.305 2.33 16.266 1 96.19 129 PRO B O 1
ATOM 2507 N N . TYR B 1 130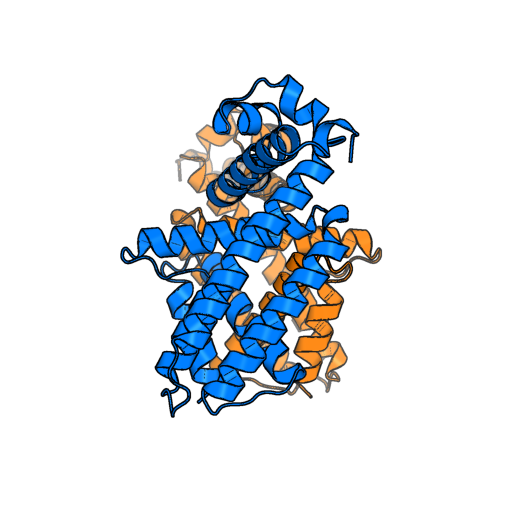 ? 9.242 2.9 15.422 1 97.31 130 TYR B N 1
ATOM 2508 C CA . TYR B 1 130 ? 9.359 4.059 16.297 1 97.31 130 TYR B CA 1
ATOM 2509 C C . TYR B 1 130 ? 8.312 5.109 15.969 1 97.31 130 TYR B C 1
ATOM 2511 O O . TYR B 1 130 ? 8.07 6.023 16.75 1 97.31 130 TYR B O 1
ATOM 2519 N N . LEU B 1 131 ? 7.641 4.992 14.836 1 98.38 131 LEU B N 1
ATOM 2520 C CA . LEU B 1 131 ? 6.625 5.953 14.422 1 98.38 131 LEU B CA 1
ATOM 2521 C C . LEU B 1 131 ? 5.254 5.562 14.969 1 98.38 131 LEU B C 1
ATOM 2523 O O . LEU B 1 131 ? 4.297 6.336 14.875 1 98.38 131 LEU B O 1
ATOM 2527 N N . ARG B 1 132 ? 5.102 4.418 15.617 1 97.88 132 ARG B N 1
ATOM 2528 C CA . ARG B 1 132 ? 3.809 3.84 15.977 1 97.88 132 ARG B CA 1
ATOM 2529 C C . ARG B 1 132 ? 2.998 4.805 16.844 1 97.88 132 ARG B C 1
ATOM 2531 O O . ARG B 1 132 ? 1.838 5.09 16.531 1 97.88 132 ARG B O 1
ATOM 2538 N N . PRO B 1 133 ? 3.543 5.363 17.906 1 98.12 133 PRO B N 1
ATOM 2539 C CA . PRO B 1 133 ? 2.73 6.266 18.734 1 98.12 133 PRO B CA 1
ATOM 2540 C C . PRO B 1 133 ? 2.23 7.48 17.953 1 98.12 133 PRO B C 1
ATOM 2542 O O . PRO B 1 133 ? 1.069 7.875 18.094 1 98.12 133 PRO B O 1
ATOM 2545 N N . LEU B 1 134 ? 3.078 8.031 17.141 1 98.5 134 LEU B N 1
ATOM 2546 C CA . LEU B 1 134 ? 2.703 9.203 16.359 1 98.5 134 LEU B CA 1
ATOM 2547 C C . LEU B 1 134 ? 1.621 8.852 15.344 1 98.5 134 LEU B C 1
ATOM 2549 O O . LEU B 1 134 ? 0.631 9.578 15.211 1 98.5 134 LEU B O 1
ATOM 2553 N N . MET B 1 135 ? 1.796 7.758 14.656 1 98.44 135 MET B N 1
ATOM 2554 C CA . MET B 1 135 ? 0.852 7.367 13.609 1 98.44 135 MET B CA 1
ATOM 2555 C C . MET B 1 135 ? -0.521 7.066 14.203 1 98.44 135 MET B C 1
ATOM 2557 O O . MET B 1 135 ? -1.546 7.367 13.586 1 98.44 135 MET B O 1
ATOM 2561 N N . ARG B 1 136 ? -0.566 6.488 15.352 1 97.38 136 ARG B N 1
ATOM 2562 C CA . ARG B 1 136 ? -1.839 6.234 16.016 1 97.38 136 ARG B CA 1
ATOM 2563 C C . ARG B 1 136 ? -2.555 7.539 16.359 1 97.38 136 ARG B C 1
ATOM 2565 O O . ARG B 1 136 ? -3.768 7.652 16.172 1 97.38 136 ARG B O 1
ATOM 2572 N N . THR B 1 137 ? -1.779 8.461 16.828 1 98.12 137 THR B N 1
ATOM 2573 C CA . THR B 1 137 ? -2.336 9.766 17.141 1 98.12 137 THR B CA 1
ATOM 2574 C C . THR B 1 137 ? -2.865 10.453 15.891 1 98.12 137 THR B C 1
ATOM 2576 O O . THR B 1 137 ? -3.986 10.969 15.883 1 98.12 137 THR B O 1
ATOM 2579 N N . LEU B 1 138 ? -2.051 10.438 14.844 1 97.81 138 LEU B N 1
ATOM 2580 C CA . LEU B 1 138 ? -2.426 11.086 13.594 1 97.81 138 LEU B CA 1
ATOM 2581 C C . LEU B 1 138 ? -3.641 10.406 12.969 1 97.81 138 LEU B C 1
ATOM 2583 O O . LEU B 1 138 ? -4.535 11.078 12.453 1 97.81 138 LEU B O 1
ATOM 2587 N N . SER B 1 139 ? -3.695 9.094 13.016 1 97.56 139 SER B N 1
ATOM 2588 C CA . SER B 1 139 ? -4.832 8.352 12.484 1 97.56 139 SER B CA 1
ATOM 2589 C C . SER B 1 139 ? -6.113 8.68 13.242 1 97.56 139 SER B C 1
ATOM 2591 O O . SER B 1 139 ? -7.172 8.852 12.641 1 97.56 139 SER B O 1
ATOM 2593 N N . ALA B 1 140 ? -5.996 8.781 14.57 1 97.12 140 ALA B N 1
ATOM 2594 C CA . ALA B 1 140 ? -7.152 9.141 15.383 1 97.12 140 ALA B CA 1
ATOM 2595 C C . ALA B 1 140 ? -7.684 10.523 15.008 1 97.12 140 ALA B C 1
ATOM 2597 O O . ALA B 1 140 ? -8.898 10.727 14.922 1 97.12 140 ALA B O 1
ATOM 2598 N N . GLN B 1 141 ? -6.809 11.43 14.805 1 97.38 141 GLN B N 1
ATOM 2599 C CA . GLN B 1 141 ? -7.195 12.773 14.406 1 97.38 141 GLN B CA 1
ATOM 2600 C C . GLN B 1 141 ? -7.855 12.781 13.031 1 97.38 141 GLN B C 1
ATOM 2602 O O . GLN B 1 141 ? -8.844 13.484 12.82 1 97.38 141 GLN B O 1
ATOM 2607 N N . LEU B 1 142 ? -7.285 12.047 12.125 1 97.19 142 LEU B N 1
ATOM 2608 C CA . LEU B 1 142 ? -7.875 11.945 10.797 1 97.19 142 LEU B CA 1
ATOM 2609 C C . LEU B 1 142 ? -9.273 11.352 10.867 1 97.19 142 LEU B C 1
ATOM 2611 O O . LEU B 1 142 ? -10.203 11.852 10.227 1 97.19 142 LEU B O 1
ATOM 2615 N N . TYR B 1 143 ? -9.438 10.312 11.664 1 97 143 TYR B N 1
ATOM 2616 C CA . TYR B 1 143 ? -10.734 9.656 11.805 1 97 143 TYR B CA 1
ATOM 2617 C C . TYR B 1 143 ? -11.758 10.602 12.438 1 97 143 TYR B C 1
ATOM 2619 O O . TYR B 1 143 ? -12.93 10.602 12.047 1 97 143 TYR B O 1
ATOM 2627 N N . GLU B 1 144 ? -11.312 11.367 13.375 1 95.88 144 GLU B N 1
ATOM 2628 C CA . GLU B 1 144 ? -12.188 12.375 13.969 1 95.88 144 GLU B CA 1
ATOM 2629 C C . GLU B 1 144 ? -12.656 13.375 12.922 1 95.88 144 GLU B C 1
ATOM 2631 O O . GLU B 1 144 ? -13.836 13.734 12.875 1 95.88 144 GLU B O 1
ATOM 2636 N N . LEU B 1 145 ? -11.758 13.797 12.125 1 94.88 145 LEU B N 1
ATOM 2637 C CA . LEU B 1 145 ? -12.086 14.75 11.07 1 94.88 145 LEU B CA 1
ATOM 2638 C C . LEU B 1 145 ? -13.047 14.133 10.062 1 94.88 145 LEU B C 1
ATOM 2640 O O . LEU B 1 145 ? -14.023 14.773 9.664 1 94.88 145 LEU B O 1
ATOM 2644 N N . LEU B 1 146 ? -12.812 12.914 9.641 1 96 146 LEU B N 1
ATOM 2645 C CA . LEU B 1 146 ? -13.68 12.219 8.695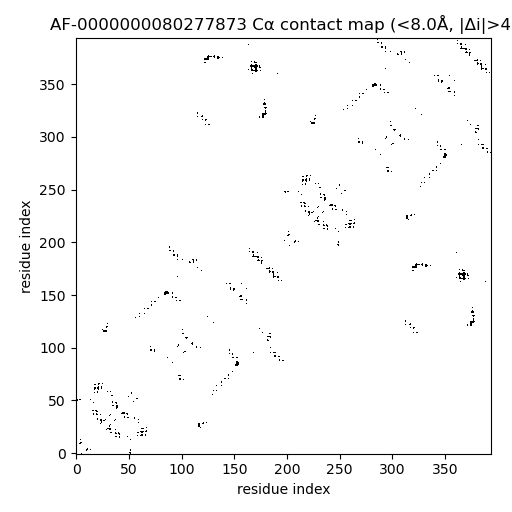 1 96 146 LEU B CA 1
ATOM 2646 C C . LEU B 1 146 ? -15.07 12.023 9.297 1 96 146 LEU B C 1
ATOM 2648 O O . LEU B 1 146 ? -16.078 12.148 8.594 1 96 146 LEU B O 1
ATOM 2652 N N . HIS B 1 147 ? -15.094 11.68 10.586 1 94.81 147 HIS B N 1
ATOM 2653 C CA . HIS B 1 147 ? -16.375 11.562 11.281 1 94.81 147 HIS B CA 1
ATOM 2654 C C . HIS B 1 147 ? -17.188 12.844 11.172 1 94.81 147 HIS B C 1
ATOM 2656 O O . HIS B 1 147 ? -18.375 12.805 10.875 1 94.81 147 HIS B O 1
ATOM 2662 N N . GLU B 1 148 ? -16.547 13.945 11.406 1 91.75 148 GLU B N 1
ATOM 2663 C CA . GLU B 1 148 ? -17.203 15.242 11.336 1 91.75 148 GLU B CA 1
ATOM 2664 C C . GLU B 1 148 ? -17.672 15.547 9.906 1 91.75 148 GLU B C 1
ATOM 2666 O O . GLU B 1 148 ? -18.75 16.094 9.703 1 91.75 148 GLU B O 1
ATOM 2671 N N . ILE B 1 149 ? -16.891 15.188 8.938 1 89.75 149 ILE B N 1
ATOM 2672 C CA . ILE B 1 149 ? -17.234 15.406 7.535 1 89.75 149 ILE B CA 1
ATOM 2673 C C . ILE B 1 149 ? -18.5 14.625 7.195 1 89.75 149 ILE B C 1
ATOM 2675 O O . ILE B 1 149 ? -19.438 15.172 6.602 1 89.75 149 ILE B O 1
ATOM 2679 N N . PHE B 1 150 ? -18.547 13.367 7.582 1 92.25 150 PHE B N 1
ATOM 2680 C CA . PHE B 1 150 ? -19.734 12.555 7.305 1 92.25 150 PHE B CA 1
ATOM 2681 C C . PHE B 1 150 ? -20.953 13.102 8.031 1 92.25 150 PHE B C 1
ATOM 2683 O O . PHE B 1 150 ? -22.047 13.164 7.465 1 92.25 150 PHE B O 1
ATOM 2690 N N . ALA B 1 151 ? -20.781 13.508 9.297 1 90.38 151 ALA B N 1
ATOM 2691 C CA . ALA B 1 151 ? -21.891 14.047 10.086 1 90.38 151 ALA B CA 1
ATOM 2692 C C . ALA B 1 151 ? -22.453 15.32 9.445 1 90.38 151 ALA B C 1
ATOM 2694 O O . ALA B 1 151 ? -23.656 15.453 9.273 1 90.38 151 ALA B O 1
ATOM 2695 N N . ARG B 1 152 ? -21.609 16.188 9.008 1 87.5 152 ARG B N 1
ATOM 2696 C CA . ARG B 1 152 ? -22.016 17.484 8.453 1 87.5 152 ARG B CA 1
ATOM 2697 C C . ARG B 1 152 ? -22.562 17.312 7.039 1 87.5 152 ARG B C 1
ATOM 2699 O O . ARG B 1 152 ? -23.234 18.203 6.523 1 87.5 152 ARG B O 1
ATOM 2706 N N . SER B 1 153 ? -22.203 16.266 6.434 1 85.06 153 SER B N 1
ATOM 2707 C CA . SER B 1 153 ? -22.688 15.992 5.086 1 85.06 153 SER B CA 1
ATOM 2708 C C . SER B 1 153 ? -24.047 15.281 5.129 1 85.06 153 SER B C 1
ATOM 2710 O O . SER B 1 153 ? -24.578 14.898 4.09 1 85.06 153 SER B O 1
ATOM 2712 N N . GLY B 1 154 ? -24.562 14.953 6.32 1 85.75 154 GLY B N 1
ATOM 2713 C CA . GLY B 1 154 ? -25.875 14.352 6.477 1 85.75 154 GLY B CA 1
ATOM 2714 C C . GLY B 1 154 ? -25.859 12.836 6.43 1 85.75 154 GLY B C 1
ATOM 2715 O O . GLY B 1 154 ? -26.891 12.195 6.242 1 85.75 154 GLY B O 1
ATOM 2716 N N . THR B 1 155 ? -24.641 12.25 6.469 1 87.88 155 THR B N 1
ATOM 2717 C CA . THR B 1 155 ? -24.484 10.797 6.457 1 87.88 155 THR B CA 1
ATOM 2718 C C . THR B 1 155 ? -23.594 10.344 7.613 1 87.88 155 THR B C 1
ATOM 2720 O O . THR B 1 155 ? -22.5 9.805 7.391 1 87.88 155 THR B O 1
ATOM 2723 N N . PRO B 1 156 ? -24.125 10.578 8.773 1 91.44 156 PRO B N 1
ATOM 2724 C CA . PRO B 1 156 ? -23.297 10.164 9.914 1 91.44 156 PRO B CA 1
ATOM 2725 C C . PRO B 1 156 ? -23 8.664 9.914 1 91.44 156 PRO B C 1
ATOM 2727 O O . PRO B 1 156 ? -23.859 7.863 9.523 1 91.44 156 PRO B O 1
ATOM 2730 N N . VAL B 1 157 ? -21.797 8.367 10.305 1 94.19 157 VAL B N 1
ATOM 2731 C CA . VAL B 1 157 ? -21.359 6.977 10.383 1 94.19 157 VAL B CA 1
ATOM 2732 C C . VAL B 1 157 ? -20.766 6.703 11.758 1 94.19 157 VAL B C 1
ATOM 2734 O O . VAL B 1 157 ? -20.156 7.59 12.367 1 94.19 157 VAL B O 1
ATOM 2737 N N . ASP B 1 158 ? -20.953 5.484 12.242 1 95.75 158 ASP B N 1
ATOM 2738 C CA . ASP B 1 158 ? -20.297 5.125 13.5 1 95.75 158 ASP B CA 1
ATOM 2739 C C . ASP B 1 158 ? -18.844 4.703 13.258 1 95.75 158 ASP B C 1
ATOM 2741 O O . ASP B 1 158 ? -18.375 4.699 12.125 1 95.75 158 ASP B O 1
ATOM 2745 N N . SER B 1 159 ? -18.141 4.371 14.305 1 95.81 159 SER B N 1
ATOM 2746 C CA . SER B 1 159 ? -16.703 4.117 14.234 1 95.81 159 SER B CA 1
ATOM 2747 C C . SER B 1 159 ? -16.406 2.896 13.375 1 95.81 159 SER B C 1
ATOM 2749 O O . SER B 1 159 ? -15.461 2.916 12.57 1 95.81 159 SER B O 1
ATOM 2751 N N . ALA B 1 160 ? -17.188 1.866 13.516 1 95.19 160 ALA B N 1
ATOM 2752 C CA . ALA B 1 160 ? -16.969 0.647 12.742 1 95.19 160 ALA B CA 1
ATOM 2753 C C . ALA B 1 160 ? -17.188 0.896 11.258 1 95.19 160 ALA B C 1
ATOM 2755 O O . ALA B 1 160 ? -16.406 0.425 10.422 1 95.19 160 ALA B O 1
ATOM 2756 N N . GLU B 1 161 ? -18.219 1.615 10.992 1 96.56 161 GLU B N 1
ATOM 2757 C CA . GLU B 1 161 ? -18.516 1.932 9.602 1 96.56 161 GLU B CA 1
ATOM 2758 C C . GLU B 1 161 ? -17.453 2.844 9 1 96.56 161 GLU B C 1
ATOM 2760 O O . GLU B 1 161 ? -17.094 2.705 7.824 1 96.56 161 GLU B O 1
ATOM 2765 N N . LEU B 1 162 ? -16.938 3.805 9.75 1 97.25 162 LEU B N 1
ATOM 2766 C CA . LEU B 1 162 ? -15.883 4.684 9.258 1 97.25 162 LEU B CA 1
ATOM 2767 C C . LEU B 1 162 ? -14.633 3.885 8.914 1 97.25 162 LEU B C 1
ATOM 2769 O O . LEU B 1 162 ? -14.039 4.086 7.855 1 97.25 162 LEU B O 1
ATOM 2773 N N . GLU B 1 163 ? -14.297 2.969 9.812 1 97 163 GLU B N 1
ATOM 2774 C CA . GLU B 1 163 ? -13.141 2.107 9.57 1 97 163 GLU B CA 1
ATOM 2775 C C . GLU B 1 163 ? -13.32 1.293 8.289 1 97 163 GLU B C 1
ATOM 2777 O O . GLU B 1 163 ? -12.383 1.143 7.504 1 97 163 GLU B O 1
ATOM 2782 N N . ARG B 1 164 ? -14.5 0.854 8.125 1 97.69 164 ARG B N 1
ATOM 2783 C CA . ARG B 1 164 ? -14.828 0.075 6.93 1 97.69 164 ARG B CA 1
ATOM 2784 C C . ARG B 1 164 ? -14.703 0.925 5.672 1 97.69 164 ARG B C 1
ATOM 2786 O O . ARG B 1 164 ? -14.133 0.485 4.672 1 97.69 164 ARG B O 1
ATOM 2793 N N . LEU B 1 165 ? -15.234 2.135 5.715 1 97.94 165 LEU B N 1
ATOM 2794 C CA . LEU B 1 165 ? -15.211 3.014 4.551 1 97.94 165 LEU B CA 1
ATOM 2795 C C . LEU B 1 165 ? -13.781 3.412 4.203 1 97.94 165 LEU B C 1
ATOM 2797 O O . LEU B 1 165 ? -13.406 3.449 3.025 1 97.94 165 LEU B O 1
ATOM 2801 N N . VAL B 1 166 ? -12.977 3.705 5.188 1 98.25 166 VAL B N 1
ATOM 2802 C CA . VAL B 1 166 ? -11.57 4.055 4.969 1 98.25 166 VAL B CA 1
ATOM 2803 C C . VAL B 1 166 ? -10.828 2.861 4.371 1 98.25 166 VAL B C 1
ATOM 2805 O O . VAL B 1 166 ? -10.062 3.016 3.42 1 98.25 166 VAL B O 1
ATOM 2808 N N . ALA B 1 167 ? -11.094 1.684 4.902 1 98.5 167 ALA B N 1
ATOM 2809 C CA . ALA B 1 167 ? -10.484 0.467 4.371 1 98.5 167 ALA B CA 1
ATOM 2810 C C . ALA B 1 167 ? -10.883 0.243 2.918 1 98.5 167 ALA B C 1
ATOM 2812 O O . ALA B 1 167 ? -10.062 -0.171 2.098 1 98.5 167 ALA B O 1
ATOM 2813 N N . LEU B 1 168 ? -12.125 0.506 2.592 1 98.5 168 LEU B N 1
ATOM 2814 C CA . LEU B 1 168 ? -12.594 0.337 1.223 1 98.5 168 LEU B CA 1
ATOM 2815 C C . LEU B 1 168 ? -11.859 1.276 0.273 1 98.5 168 LEU B C 1
ATOM 2817 O O . LEU B 1 168 ? -11.445 0.869 -0.815 1 98.5 168 LEU B O 1
ATOM 2821 N N . VAL B 1 169 ? -11.68 2.492 0.717 1 98.44 169 VAL B N 1
ATOM 2822 C CA . VAL B 1 169 ? -10.984 3.465 -0.121 1 98.44 169 VAL B CA 1
ATOM 2823 C C . VAL B 1 169 ? -9.531 3.045 -0.305 1 98.44 169 VAL B C 1
ATOM 2825 O O . VAL B 1 169 ? -9.047 2.93 -1.435 1 98.44 169 VAL B O 1
ATOM 2828 N N . ASP B 1 170 ? -8.859 2.787 0.809 1 98.44 170 ASP B N 1
ATOM 2829 C CA . ASP B 1 170 ? -7.453 2.389 0.737 1 98.44 170 ASP B CA 1
ATOM 2830 C C . ASP B 1 170 ? -7.289 1.097 -0.06 1 98.44 170 ASP B C 1
ATOM 2832 O O . ASP B 1 170 ? -6.348 0.959 -0.845 1 98.44 170 ASP B O 1
ATOM 2836 N N . GLY B 1 171 ? -8.211 0.157 0.154 1 98.56 171 GLY B N 1
ATOM 2837 C CA . GLY B 1 171 ? -8.164 -1.09 -0.594 1 98.56 171 GLY B CA 1
ATOM 2838 C C . GLY B 1 171 ? -8.383 -0.901 -2.082 1 98.56 171 GLY B C 1
ATOM 2839 O O . GLY B 1 171 ? -7.695 -1.52 -2.898 1 98.56 171 GLY B O 1
ATOM 2840 N N . ALA B 1 172 ? -9.32 -0.032 -2.445 1 98.56 172 ALA B N 1
ATOM 2841 C CA . ALA B 1 172 ? -9.578 0.245 -3.855 1 98.56 172 ALA B CA 1
ATOM 2842 C C . ALA B 1 172 ? -8.359 0.864 -4.531 1 98.56 172 ALA B C 1
ATOM 2844 O O . ALA B 1 172 ? -8.031 0.523 -5.668 1 98.56 172 ALA B O 1
ATOM 2845 N N . VAL B 1 173 ? -7.707 1.772 -3.842 1 98.56 173 VAL B N 1
ATOM 2846 C CA . VAL B 1 173 ? -6.508 2.406 -4.379 1 98.56 173 VAL B CA 1
ATOM 2847 C C . VAL B 1 173 ? -5.41 1.36 -4.562 1 98.56 173 VAL B C 1
ATOM 2849 O O . VAL B 1 173 ? -4.824 1.248 -5.641 1 98.56 173 VAL B O 1
ATOM 2852 N N . VAL B 1 174 ? -5.148 0.571 -3.557 1 98.19 174 VAL B N 1
ATOM 2853 C CA . VAL B 1 174 ? -4.07 -0.414 -3.6 1 98.19 174 VAL B CA 1
ATOM 2854 C C . VAL B 1 174 ? -4.359 -1.445 -4.688 1 98.19 174 VAL B C 1
ATOM 2856 O O . VAL B 1 174 ? -3.463 -1.818 -5.449 1 98.19 174 VAL B O 1
ATOM 2859 N N . ASN B 1 175 ? -5.648 -1.9 -4.797 1 97.94 175 ASN B N 1
ATOM 2860 C CA . ASN B 1 175 ? -6.016 -2.83 -5.863 1 97.94 175 ASN B CA 1
ATOM 2861 C C . ASN B 1 175 ? -5.801 -2.217 -7.242 1 97.94 175 ASN B C 1
ATOM 2863 O O . ASN B 1 175 ? -5.344 -2.896 -8.164 1 97.94 175 ASN B O 1
ATOM 2867 N N . ALA B 1 176 ? -6.117 -0.949 -7.359 1 98.25 176 ALA B N 1
ATOM 2868 C CA . ALA B 1 176 ? -5.863 -0.246 -8.617 1 98.25 176 ALA B CA 1
ATOM 2869 C C . ALA B 1 176 ? -4.371 -0.205 -8.93 1 98.25 176 ALA B C 1
ATOM 2871 O O . ALA B 1 176 ? -3.969 -0.411 -10.078 1 98.25 176 ALA B O 1
ATOM 2872 N N . LEU B 1 177 ? -3.531 0.057 -7.941 1 97.69 177 LEU B N 1
ATOM 2873 C CA . LEU B 1 177 ? -2.086 0.083 -8.125 1 97.69 177 LEU B CA 1
ATOM 2874 C C . LEU B 1 177 ? -1.562 -1.298 -8.508 1 97.69 177 LEU B C 1
ATOM 2876 O O . LEU B 1 177 ? -0.708 -1.422 -9.391 1 97.69 177 LEU B O 1
ATOM 2880 N N . ILE B 1 178 ? -2.047 -2.326 -7.883 1 97 178 ILE B N 1
ATOM 2881 C CA . ILE B 1 178 ? -1.649 -3.705 -8.148 1 97 178 ILE B CA 1
ATOM 2882 C C . ILE B 1 178 ? -1.955 -4.059 -9.602 1 97 178 ILE B C 1
ATOM 2884 O O . ILE B 1 178 ? -1.157 -4.723 -10.273 1 97 178 ILE B O 1
ATOM 2888 N N . GLU B 1 179 ? -3.08 -3.566 -10.078 1 97.25 179 GLU B N 1
ATOM 2889 C CA . GLU B 1 179 ? -3.5 -3.848 -11.445 1 97.25 179 GLU B CA 1
ATOM 2890 C C . GLU B 1 179 ? -2.928 -2.824 -12.422 1 97.25 179 GLU B C 1
ATOM 2892 O O . GLU B 1 179 ? -3.24 -2.852 -13.617 1 97.25 179 GLU B O 1
ATOM 2897 N N . VAL B 1 180 ? -2.164 -1.931 -11.938 1 96.88 180 VAL B N 1
ATOM 2898 C CA . VAL B 1 180 ? -1.557 -0.849 -12.703 1 96.88 180 VAL B CA 1
ATOM 2899 C C . VAL B 1 180 ? -2.645 -0.038 -13.406 1 96.88 180 VAL B C 1
ATOM 2901 O O . VAL B 1 180 ? -2.535 0.262 -14.594 1 96.88 180 VAL B O 1
ATOM 2904 N N . ASP B 1 181 ? -3.727 0.151 -12.664 1 95.31 181 ASP B N 1
ATOM 2905 C CA . ASP B 1 181 ? -4.801 1.009 -13.164 1 95.31 181 ASP B CA 1
ATOM 2906 C C . ASP B 1 181 ? -4.352 2.467 -13.227 1 95.31 181 ASP B C 1
ATOM 2908 O O . ASP B 1 181 ? -3.762 2.982 -12.273 1 95.31 181 ASP B O 1
ATOM 2912 N N . PRO B 1 182 ? -4.602 3.174 -14.305 1 93.75 182 PRO B N 1
ATOM 2913 C CA . PRO B 1 182 ? -4.109 4.543 -14.477 1 93.75 182 PRO B CA 1
ATOM 2914 C C . PRO B 1 182 ? -4.883 5.559 -13.641 1 93.75 182 PRO B C 1
ATOM 2916 O O . PRO B 1 182 ? -4.473 6.719 -13.539 1 93.75 182 PRO B O 1
ATOM 2919 N N . GLU B 1 183 ? -5.977 5.133 -13 1 96.56 183 GLU B N 1
ATOM 2920 C CA . GLU B 1 183 ? -6.789 6.086 -12.25 1 96.56 183 GLU B CA 1
ATOM 2921 C C . GLU B 1 183 ? -7.191 5.523 -10.891 1 96.56 183 GLU B C 1
ATOM 2923 O O . GLU B 1 183 ? -8.375 5.289 -10.633 1 96.56 183 GLU B O 1
ATOM 2928 N N . PRO B 1 184 ? -6.234 5.445 -9.977 1 98.06 184 PRO B N 1
ATOM 2929 C CA . PRO B 1 184 ? -6.531 4.871 -8.656 1 98.06 184 PRO B CA 1
ATOM 2930 C C . PRO B 1 184 ? -7.543 5.699 -7.867 1 98.06 184 PRO B C 1
ATOM 2932 O O . PRO B 1 184 ? -8.359 5.145 -7.129 1 98.06 184 PRO B O 1
ATOM 2935 N N . ARG B 1 185 ? -7.562 7.004 -8.047 1 98 185 ARG B N 1
ATOM 2936 C CA . ARG B 1 185 ? -8.523 7.863 -7.367 1 98 185 ARG B CA 1
ATOM 2937 C C . ARG B 1 185 ? -9.945 7.57 -7.836 1 98 185 ARG B C 1
ATOM 2939 O O . ARG B 1 185 ? -10.875 7.523 -7.027 1 98 185 ARG B O 1
ATOM 2946 N N . ALA B 1 186 ? -10.109 7.395 -9.125 1 97.56 186 ALA B N 1
ATOM 2947 C CA . ALA B 1 186 ? -11.422 7.078 -9.68 1 97.56 186 ALA B CA 1
ATOM 2948 C C . ALA B 1 186 ? -11.93 5.738 -9.156 1 97.56 186 ALA B C 1
ATOM 2950 O O . ALA B 1 186 ? -13.125 5.574 -8.906 1 97.56 186 ALA B O 1
ATOM 2951 N N . ALA B 1 187 ? -11.023 4.801 -9.016 1 97.69 187 ALA B N 1
ATOM 2952 C CA . ALA B 1 187 ? -11.398 3.502 -8.461 1 97.69 187 ALA B CA 1
ATOM 2953 C C . ALA B 1 187 ? -11.906 3.643 -7.027 1 97.69 187 ALA B C 1
ATOM 2955 O O . ALA B 1 187 ? -12.914 3.043 -6.656 1 97.69 187 ALA B O 1
ATOM 2956 N N . ALA B 1 188 ? -11.219 4.434 -6.25 1 98.38 188 ALA B N 1
ATOM 2957 C CA . ALA B 1 188 ? -11.617 4.695 -4.871 1 98.38 188 ALA B CA 1
ATOM 2958 C C . ALA B 1 188 ? -12.969 5.41 -4.82 1 98.38 188 ALA B C 1
ATOM 2960 O O . ALA B 1 188 ? -13.812 5.09 -3.986 1 98.38 188 ALA B O 1
ATOM 2961 N N . ALA B 1 189 ? -13.141 6.344 -5.727 1 97.62 189 ALA B N 1
ATOM 2962 C CA . ALA B 1 189 ? -14.391 7.094 -5.785 1 97.62 189 ALA B CA 1
ATOM 2963 C C . ALA B 1 189 ? -15.57 6.172 -6.066 1 97.62 189 ALA B C 1
ATOM 2965 O O . ALA B 1 189 ? -16.609 6.266 -5.41 1 97.62 189 ALA B O 1
ATOM 2966 N N . ARG B 1 190 ? -15.406 5.281 -7.016 1 97.06 190 ARG B N 1
ATOM 2967 C CA . ARG B 1 190 ? -16.453 4.336 -7.367 1 97.06 190 ARG B CA 1
ATOM 2968 C C . ARG B 1 190 ? -16.812 3.439 -6.18 1 97.06 190 ARG B C 1
ATOM 2970 O O . ARG B 1 190 ? -17.984 3.201 -5.902 1 97.06 190 ARG B O 1
ATOM 2977 N N . MET B 1 191 ? -15.797 3.025 -5.488 1 97.56 191 MET B N 1
ATOM 2978 C CA . MET B 1 191 ? -16 2.145 -4.34 1 97.56 191 MET B CA 1
ATOM 2979 C C . MET B 1 191 ? -16.734 2.869 -3.225 1 97.56 191 MET B C 1
ATOM 2981 O O . MET B 1 191 ? -17.688 2.332 -2.658 1 97.56 191 MET B O 1
ATOM 2985 N N . LEU B 1 192 ? -16.297 4.059 -2.93 1 97.31 192 LEU B N 1
ATOM 2986 C CA . LEU B 1 192 ? -16.891 4.832 -1.851 1 97.31 192 LEU B CA 1
ATOM 2987 C C . LEU B 1 192 ? -18.328 5.223 -2.201 1 97.31 192 LEU B C 1
ATOM 2989 O O . LEU B 1 192 ? -19.219 5.16 -1.353 1 97.31 192 LEU B O 1
ATOM 2993 N N . GLN B 1 193 ? -18.578 5.605 -3.432 1 95.88 193 GLN B N 1
ATOM 2994 C CA . GLN B 1 193 ? -19.922 5.953 -3.885 1 95.88 193 GLN B CA 1
ATOM 2995 C C . GLN B 1 193 ? -20.875 4.77 -3.746 1 95.88 193 GLN B C 1
ATOM 2997 O O . GLN B 1 193 ? -22 4.926 -3.271 1 95.88 193 GLN B O 1
ATOM 3002 N N . ALA B 1 194 ? -20.438 3.645 -4.121 1 94.94 194 ALA B N 1
ATOM 3003 C CA . ALA B 1 194 ? -21.25 2.436 -4.02 1 94.94 194 ALA B CA 1
ATOM 3004 C C . ALA B 1 194 ? -21.562 2.104 -2.564 1 94.94 194 ALA B C 1
ATOM 3006 O O . ALA B 1 194 ? -22.641 1.604 -2.252 1 94.94 194 ALA B O 1
ATOM 3007 N N . ALA B 1 195 ? -20.578 2.404 -1.675 1 94.5 195 ALA B N 1
ATOM 3008 C CA . ALA B 1 195 ? -20.75 2.082 -0.261 1 94.5 195 ALA B CA 1
ATOM 3009 C C . ALA B 1 195 ? -21.719 3.055 0.409 1 94.5 195 ALA B C 1
ATOM 3011 O O . ALA B 1 195 ? -22.344 2.721 1.419 1 94.5 195 ALA B O 1
ATOM 3012 N N . LEU B 1 196 ? -21.844 4.27 -0.174 1 91.81 196 LEU B N 1
ATOM 3013 C CA . LEU B 1 196 ? -22.688 5.297 0.437 1 91.81 196 LEU B CA 1
ATOM 3014 C C . LEU B 1 196 ? -24.062 5.328 -0.211 1 91.81 196 LEU B C 1
ATOM 3016 O O . LEU B 1 196 ? -24.969 6.004 0.283 1 91.81 196 LEU B O 1
ATOM 3020 N N . ALA B 1 197 ? -24.141 4.719 -1.401 1 82.62 197 ALA B N 1
ATOM 3021 C CA . ALA B 1 197 ? -25.453 4.66 -2.061 1 82.62 197 ALA B CA 1
ATOM 3022 C C . ALA B 1 197 ? -26.391 3.699 -1.336 1 82.62 197 ALA B C 1
ATOM 3024 O O . ALA B 1 197 ? -25.938 2.75 -0.69 1 82.62 197 ALA B O 1
#

Sequence (394 aa):
MTAAATTPKGERRRAELVEAAASLLAEGGFDAVRHRAVAERAGLPLASTTYYFDSLEELVTAAVEHHSNQELETGRNRLEELATRNRGVEATVDLVLDMLLGPLRPEREADAEAVLLRYERLVGTGRRPYLRPLMRTLSAQLYELLHEIFARSGTPVDSAELERLVALVDGAVVNALIEVDPEPRAAAARMLQAALAMTAAATTPKGERRRAELVEAAASLLAEGGFDAVRHRAVAERAGLPLASTTYYFDSLEELVTAAVEHHSNQELETGRNRLEELATRNRGVEATVDLVLDMLLGPLRPEREADAEAVLLRYERLVGTGRRPYLRPLMRTLSAQLYELLHEIFARSGTPVDSAELERLVALVDGAVVNALIEVDPEPRAAAARMLQAALA

InterPro domains:
  IPR001647 DNA-binding HTH domain, TetR-type [PF00440] (17-62)
  IPR001647 DNA-binding HTH domain, TetR-type [PR00455] (17-30)
  IPR001647 DNA-binding HTH domain, TetR-type [PR00455] (38-61)
  IPR001647 DNA-binding HTH domain, TetR-type [PS50977] (11-71)
  IPR009057 Homedomain-like superfamily [SSF46689] (8-80)
  IPR036271 Tetracyclin repressor-like, C-terminal domain superfamily [SSF48498] (127-196)
  IPR041583 Tetracyclin repressor-like, C-terminal, group 31 [PF17940] (87-196)
  IPR050109 HTH-type, TetR-like transcriptional regulator [PTHR30055] (1-194)

Radius of gyration: 23.13 Å; Cα contacts (8 Å, |Δi|>4): 492; chains: 2; bounding box: 54×63×57 Å

pLDDT: mean 92.92, std 9.37, range [49.84, 98.75]

Solvent-accessible surface area (backbone atoms only — not comparable to full-atom values): 20378 Å² total; per-re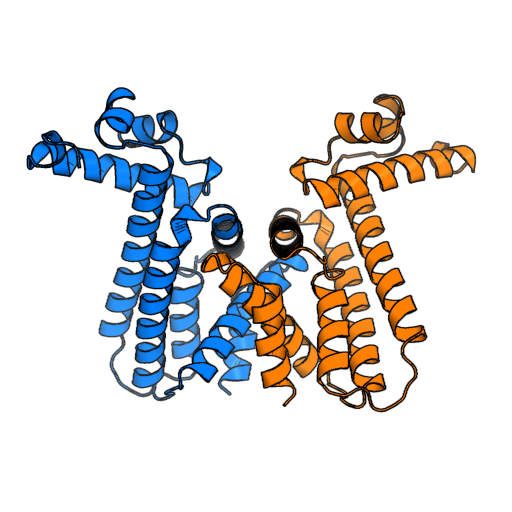sidue (Å²): 126,58,74,66,51,72,39,72,68,34,39,50,51,49,48,43,41,34,52,27,26,21,52,31,31,75,74,54,22,72,85,43,52,38,63,63,53,21,17,60,67,46,72,45,60,59,65,51,48,60,64,73,27,95,39,69,66,54,46,49,50,47,9,52,49,51,48,52,49,52,54,52,50,52,46,51,53,51,55,68,64,45,68,62,63,82,44,53,71,65,56,52,50,53,52,53,44,33,66,74,58,42,75,84,46,92,50,60,68,60,30,36,48,50,42,50,52,50,49,53,37,37,52,53,39,45,79,38,69,88,45,23,70,57,31,47,53,52,49,51,52,49,51,53,51,52,44,50,52,31,43,46,36,73,53,67,62,54,70,68,55,45,54,49,53,52,15,32,31,48,6,27,29,48,52,22,22,44,33,37,44,75,48,25,66,59,45,18,48,54,50,48,49,60,71,72,99,126,59,77,69,49,72,40,72,68,32,40,50,53,50,48,42,41,33,52,26,26,21,52,32,32,74,75,55,22,71,86,43,53,40,62,63,53,20,17,58,68,47,72,45,60,58,66,52,46,60,64,74,26,95,40,71,67,55,46,49,49,46,8,52,50,51,48,51,49,51,54,51,49,52,45,52,54,50,53,69,64,46,67,65,61,83,44,53,70,64,56,51,50,53,52,51,44,33,68,74,60,40,76,86,47,90,48,58,68,59,30,35,49,50,41,50,53,50,50,52,37,38,50,52,39,43,79,38,71,87,43,23,70,57,32,45,52,52,50,51,52,50,50,52,51,51,43,50,51,31,43,46,35,72,53,65,60,54,71,70,55,47,53,49,52,52,13,32,31,49,5,27,29,48,52,23,23,44,34,36,43,74,48,23,65,58,46,18,49,55,51,49,49,61,71,71,100

Secondary structure (DSSP, 8-state):
--GGGGSHHHHHHHHHHHHHHHHHHHHH-GGG--HHHHHHHHT--HHHHHHH-SSHHHHHHHHHHHHHHHHHHHHHHHHHHS-SS---HHHHHHHHHHHHH-SPPSSHHHHHHHHHHHHHHHHHGGG-GGGHHHHHHHHHHHHHHHHHHHHHTT----HHHHHHHHHHHHHHHHHHHHTT-S-HHHHHHHHHHHHH-/--GGGGSHHHHHHHHHHHHHHHHHHHHH-GGG--HHHHHHHHT--HHHHHHH-SSHHHHHHHHHHHHHHHHHHHHHHHHHHS-SS---HHHHHHHHHHHHH-SPPSSHHHHHHHHHHHHHHHHHGGG-GGGHHHHHHHHHHHHHHHHHHHHHTT----HHHHHHHHHHHHHHHHHHHHTT-S-HHHHHHHHHHHHH-

Nearest PDB structures (foldseek):
  3hta-assembly1_B  TM=7.235E-01  e=1.041E-05  Streptomyces lividans
  3hth-assembly2_C-2  TM=7.203E-01  e=2.822E-05  Streptomyces lividans
  5vl9-assembly2_C  TM=7.356E-01  e=2.374E-04  [Enterobacter] lignolyticus
  3bhq-assembly1_B  TM=6.791E-01  e=5.877E-04  Mesorhizobium japonicum MAFF 303099
  3whc-assembly3_F  TM=6.066E-01  e=4.478E-04  Bacillus subtilis subsp. subtilis str. 168

Foldseek 3Di:
DPPQCVDPVNVVLLVLLLQLQLVLCLVPNPVSRDLVSSCVSSVHDSVSCVVNDVDSLRSNLSSVLVNLVVLLVVLVVVLVVPDLDQDDLLVLLQSLLCSLQNDADPDLQVSLVSSVSVVVNVVVVVVPVVNVVVVVVSVVSSLVSNQSSCVSNVRHDDPVVSVVLSCQLVVQLVVCVVVVPSHSSVSSSVRNSVSRD/DPPQCPDPVNVVLLVLLLQLQLVLCLVPNPVSRDLVNSCVSSVHDSVSCVVNDVDSLRSNLSSVLVNLVVLLVVLVVVLVVPDLDQDPLLVLLQSLLCSLQNDADPDLQVSLVSSVSVVVNVVVVVVPVVNVVVVVVSVVSSLVSNQSSCVSNVRHDDPVVSVVLSCQLVVQLVVCVVVVPSHSSVSSSVRNSVSRD